Protein AF-A0A6F9DVX7-F1 (afdb_monomer)

Organism: NCBI:txid59560

Secondary structure (DSSP, 8-state):
-PPP--BHHHHHHH--EEEEEEEPTT--HHHHHHHHHHHHHHHHHHSBPPPPPEEEEEEETHHHHTTTS----------SSSTT-EEEEEEE-GGG-HHHH--SS-GGG--EEESSPPPTT-EEEEEEEEHHHHHHHHHHHHHHT--EEEEEEEEETEEETTSBTTSPEEEE---TT--HHHHHHHHHHHHHHHHHHHHHTT-S-TTSHHHHHHHHTT--S-SS--S-EEEEEEEEEEETTEEEEEEEEES--HHHHHHHHHHHHHHTTS-EEEEEEEEEEETTEETT-TTSEEGGG--HHHHHHHHHHHHHHS-HHHH----S-------PPPSS--------------------------------------

Solvent-accessible surface area (backbone atoms only — not comparable to full-atom values): 22362 Å² total; per-residue (Å²): 132,82,77,84,79,54,47,27,72,62,48,56,69,62,62,50,34,45,37,40,32,48,42,59,57,75,44,49,57,67,67,51,54,49,55,51,47,53,40,42,38,55,46,47,62,71,32,49,66,81,77,67,52,67,39,78,44,76,40,48,57,75,76,61,56,74,77,81,58,87,85,80,94,79,82,94,81,86,88,84,84,72,85,81,55,65,43,81,39,81,40,77,33,65,79,60,30,54,91,69,67,38,74,92,60,50,70,86,78,60,46,73,37,68,49,87,73,58,48,37,66,31,24,28,51,36,50,36,9,28,39,73,58,3,39,53,50,34,56,32,47,68,62,35,60,51,56,28,33,31,44,36,31,32,34,50,18,30,31,27,92,76,27,36,71,85,47,71,74,73,47,76,45,69,48,86,88,66,46,70,71,58,51,51,54,49,38,52,50,52,34,52,48,36,48,54,50,44,51,64,56,42,77,56,60,75,89,38,69,69,38,51,53,31,49,76,72,70,59,73,51,47,83,60,94,81,59,64,42,46,77,42,57,44,78,75,45,79,57,84,60,36,36,29,34,38,41,30,33,30,74,64,52,65,66,54,59,28,48,48,37,27,52,53,16,52,76,70,71,29,28,16,20,23,70,45,42,31,31,46,26,52,55,92,47,42,53,85,39,90,54,35,32,45,79,88,62,59,36,60,64,52,50,46,52,18,24,56,54,45,57,69,70,57,42,72,72,67,45,50,59,94,58,101,69,76,95,72,81,85,80,73,86,80,95,75,86,78,80,85,80,85,78,82,90,85,82,89,83,88,85,85,88,86,83,88,84,90,88,84,87,87,82,82,88,81,89,77,91,85,89,86,89,135

Nearest PDB structures (foldseek):
  1sgv-assembly1_A  TM=8.241E-01  e=2.130E-11  Mycobacterium tuberculosis H37Rv
  1sgv-assembly2_B  TM=8.131E-01  e=4.326E-11  Mycobacterium tuberculosis H37Rv
  7trc-assembly1_C  TM=7.336E-01  e=9.885E-08  Homo sapiens
  7trc-assembly1_G  TM=7.035E-01  e=2.861E-07  Homo sapiens
  1xpi-assembly1_A  TM=4.780E-01  e=2.259E-02  Escherichia coli

pLDDT: mean 78.11, std 22.26, range [24.34, 97.38]

Sequence (374 aa):
MSLPVTYAPKAFRWLNGIFAVYKPADVPHYPFVSSIVDKLVLDINSLEQRPQKKRVVFKRQSEIEDSDHPVDESNQSHVGQLENTLKPVCVPDWFDHPLVQGPRFRHSDFELLCGTTLDVKACGVLVVGLKDLGSDLIKRFDRAKLPRKYLAHGHLGLASLSATGETKIVERSTWQHVTADKIARILMHIQGTHRKASIRQTGVDLSTQKAYELALEGLLKPQQYCGPIILDLKLVEFKPPKFGIEVTCIDEACSDIRRLIHEIGLILKTNAICTYVQRQQDGPFLYDDPNTLLLRQINVQRVLESMTYFRHVLTPGMLKRHTHFRNETLVLPDPVSKAPTQTLLTAASDTQDKGVTTDDDTLLEELSETSVGG

Foldseek 3Di:
DDDDDQELVVLLVLLFFKFKAWFDAQAADPVLVVLLLVQALVQSLVGHYDDFAWDWDFDWPVVVVVPDDDDDPDDPDDPDPRRPDTDTDTHGDPCRDCVNVPGPDDSVSWDKDWAADAHRREIEMIMIGTPDNRVVLSVLLLVLQFKWKKKWKKFWQWDAPLLAPPGPTPGGDDDPPDDPVLLQVVQVVVLVVLVVVQQVQLVDDCPDPVVVVCVVVVNSGRPDQPEKRWNDKAWDDDDPSMTMMMTIITRYYPSVVSVVQQVSNVVSVTGMGIHYMYTQDRRPDGRPDPLNHYSVRNHSRSVSVRRVVVVVVPDVVSSDDDDPDDDDPDPDDDPDDDDDDDDDDDDDDDDDDDDDDDDDDDDDDDDDDDDDDD

Mean predicted aligned error: 13.73 Å

Radius of gyration: 33.76 Å; Cα contacts (8 Å, |Δi|>4): 559; chains: 1; bounding box: 74×90×96 Å

Structure (mmCIF, N/CA/C/O backbone):
data_AF-A0A6F9DVX7-F1
#
_entry.id   AF-A0A6F9DVX7-F1
#
loop_
_atom_site.group_PDB
_atom_site.id
_atom_site.type_symbol
_atom_site.label_atom_id
_atom_site.label_alt_id
_atom_site.label_comp_id
_atom_site.label_asym_id
_atom_site.label_entity_id
_atom_site.label_seq_id
_atom_site.pdbx_PDB_ins_code
_atom_site.Cartn_x
_atom_site.Cartn_y
_atom_site.Cartn_z
_atom_site.occupancy
_atom_site.B_iso_or_equiv
_atom_site.auth_seq_id
_atom_site.auth_comp_id
_atom_site.auth_asym_id
_atom_site.auth_atom_id
_atom_site.pdbx_PDB_model_num
ATOM 1 N N . MET A 1 1 ? -6.192 7.476 -25.421 1.00 40.22 1 MET A N 1
ATOM 2 C CA . MET A 1 1 ? -5.705 6.109 -25.697 1.00 40.22 1 MET A CA 1
ATOM 3 C C . MET A 1 1 ? -4.232 6.209 -26.041 1.00 40.22 1 MET A C 1
ATOM 5 O O . MET A 1 1 ? -3.900 6.843 -27.035 1.00 40.22 1 MET A O 1
ATOM 9 N N . SER A 1 2 ? -3.356 5.704 -25.174 1.00 56.34 2 SER A N 1
ATOM 10 C CA . SER A 1 2 ? -1.926 5.570 -25.462 1.00 56.34 2 SER A CA 1
ATOM 11 C C . SER A 1 2 ? -1.730 4.499 -26.539 1.00 56.34 2 SER A C 1
ATOM 13 O O . SER A 1 2 ? -2.439 3.496 -26.564 1.00 56.34 2 SER A O 1
ATOM 15 N N . LEU A 1 3 ? -0.797 4.725 -27.464 1.00 64.31 3 LEU A N 1
ATOM 16 C CA . LEU A 1 3 ? -0.444 3.733 -28.482 1.00 64.31 3 LEU A CA 1
ATOM 17 C C . LEU A 1 3 ? 0.137 2.475 -27.805 1.00 64.31 3 LEU A C 1
ATOM 19 O O . LEU A 1 3 ? 0.890 2.623 -26.835 1.00 64.31 3 LEU A O 1
ATOM 23 N N . PRO A 1 4 ? -0.179 1.260 -28.293 1.00 77.38 4 PRO A N 1
ATOM 24 C CA . PRO A 1 4 ? 0.371 0.029 -27.737 1.00 77.38 4 PRO A CA 1
ATOM 25 C C . PRO A 1 4 ? 1.889 0.006 -27.921 1.00 77.38 4 PRO A C 1
ATOM 27 O O . PRO A 1 4 ? 2.407 0.273 -29.009 1.00 77.38 4 PRO A O 1
ATOM 30 N N . VAL A 1 5 ? 2.618 -0.291 -26.848 1.00 81.75 5 VAL A N 1
ATOM 31 C CA . VAL A 1 5 ? 4.077 -0.359 -26.895 1.00 81.75 5 VAL A CA 1
ATOM 32 C C . VAL A 1 5 ? 4.504 -1.691 -27.509 1.00 81.75 5 VAL A C 1
ATOM 34 O O . VAL A 1 5 ? 4.398 -2.732 -26.874 1.00 81.75 5 VAL A O 1
ATOM 37 N N . THR A 1 6 ? 5.010 -1.658 -28.741 1.00 88.50 6 THR A N 1
ATOM 38 C CA . THR A 1 6 ? 5.466 -2.864 -29.456 1.00 88.50 6 THR A CA 1
ATOM 39 C C . THR A 1 6 ? 6.954 -3.155 -29.261 1.00 88.50 6 THR A C 1
ATOM 41 O O . THR A 1 6 ? 7.349 -4.316 -29.223 1.00 88.50 6 THR A O 1
ATOM 44 N N . TYR A 1 7 ? 7.782 -2.117 -29.097 1.00 92.25 7 TYR A N 1
ATOM 45 C CA . TYR A 1 7 ? 9.244 -2.234 -29.076 1.00 92.25 7 TYR A CA 1
ATOM 46 C C . TYR A 1 7 ? 9.825 -2.272 -27.653 1.00 92.25 7 TYR A C 1
ATOM 48 O O . TYR A 1 7 ? 9.760 -1.283 -26.910 1.00 92.25 7 TYR A O 1
ATOM 56 N N . ALA A 1 8 ? 10.465 -3.388 -27.294 1.00 91.00 8 ALA A N 1
ATOM 57 C CA . ALA A 1 8 ? 10.890 -3.691 -25.927 1.00 91.00 8 ALA A CA 1
ATOM 58 C C . ALA A 1 8 ? 11.923 -2.702 -25.343 1.00 91.00 8 ALA A C 1
ATOM 60 O O . ALA A 1 8 ? 11.720 -2.227 -24.225 1.00 91.00 8 ALA A O 1
ATOM 61 N N . PRO A 1 9 ? 12.993 -2.284 -26.057 1.00 90.75 9 PRO A N 1
ATOM 62 C CA . PRO A 1 9 ? 13.963 -1.329 -25.507 1.00 90.75 9 PRO A CA 1
ATOM 63 C C . PRO A 1 9 ? 13.368 0.050 -25.201 1.00 90.75 9 PRO A C 1
ATOM 65 O O . PRO A 1 9 ? 13.799 0.719 -24.261 1.00 90.75 9 PRO A O 1
ATOM 68 N N . LYS A 1 10 ? 12.372 0.487 -25.981 1.00 91.31 10 LYS A N 1
ATOM 69 C CA . LYS A 1 10 ? 11.655 1.745 -25.729 1.00 91.31 10 LYS A CA 1
ATOM 70 C C . LYS A 1 10 ? 10.725 1.598 -24.527 1.00 91.31 10 LYS A C 1
ATOM 72 O O . LYS A 1 10 ? 10.754 2.458 -23.653 1.00 91.31 10 LYS A O 1
ATOM 77 N N . ALA A 1 11 ? 10.002 0.480 -24.443 1.00 90.50 11 ALA A N 1
ATOM 78 C CA . ALA A 1 11 ? 9.192 0.128 -23.280 1.00 90.50 11 ALA A CA 1
ATOM 79 C C . ALA A 1 11 ? 10.025 0.138 -21.992 1.00 90.50 11 ALA A C 1
ATOM 81 O O . ALA A 1 11 ? 9.682 0.812 -21.026 1.00 90.50 11 ALA A O 1
ATOM 82 N N . PHE A 1 12 ? 11.182 -0.529 -22.014 1.00 92.00 12 PHE A N 1
ATOM 83 C CA . PHE A 1 12 ? 12.083 -0.614 -20.872 1.00 92.00 12 PHE A CA 1
ATOM 84 C C . PHE A 1 12 ? 12.564 0.762 -20.405 1.00 92.00 12 PHE A C 1
ATOM 86 O O . PHE A 1 12 ? 12.627 1.010 -19.205 1.00 92.00 12 PHE A O 1
ATOM 93 N N . ARG A 1 13 ? 12.883 1.681 -21.324 1.00 90.94 13 ARG A N 1
ATOM 94 C CA . ARG A 1 13 ? 13.280 3.055 -20.967 1.00 90.94 13 ARG A CA 1
ATOM 95 C C . ARG A 1 13 ? 12.166 3.827 -20.259 1.00 90.94 13 ARG A C 1
ATOM 97 O O . ARG A 1 13 ? 12.463 4.646 -19.398 1.00 90.94 13 ARG A O 1
ATOM 104 N N . TRP A 1 14 ? 10.911 3.569 -20.616 1.00 89.94 14 TRP A N 1
ATOM 105 C CA . TRP A 1 14 ? 9.748 4.225 -20.017 1.00 89.94 14 TRP A CA 1
ATOM 106 C C . TRP A 1 14 ? 9.281 3.590 -18.710 1.00 89.94 14 TRP A C 1
ATOM 108 O O . TRP A 1 14 ? 8.656 4.268 -17.901 1.00 89.94 14 TRP A O 1
ATOM 118 N N . LEU A 1 15 ? 9.619 2.322 -18.482 1.00 90.69 15 LEU A N 1
ATOM 119 C CA . LEU A 1 15 ? 9.421 1.607 -17.223 1.00 90.69 15 LEU A CA 1
ATOM 120 C C . LEU A 1 15 ? 10.390 2.122 -16.142 1.00 90.69 15 LEU A C 1
ATOM 122 O O . LEU A 1 15 ? 11.278 1.402 -15.686 1.00 90.69 15 LEU A O 1
ATOM 126 N N . ASN A 1 16 ? 10.250 3.393 -15.773 1.00 91.56 16 ASN A N 1
ATOM 127 C CA . ASN A 1 16 ? 11.028 4.074 -14.747 1.00 91.56 16 ASN A CA 1
ATOM 128 C C . ASN A 1 16 ? 10.116 5.091 -14.044 1.00 91.56 16 ASN A C 1
ATOM 130 O O . ASN A 1 16 ? 9.808 6.142 -14.606 1.00 91.56 16 ASN A O 1
ATOM 134 N N . GLY A 1 17 ? 9.628 4.761 -12.848 1.00 91.38 17 GLY A N 1
ATOM 135 C CA . GLY A 1 17 ? 8.601 5.558 -12.171 1.00 91.38 17 GLY A CA 1
ATOM 136 C C . GLY A 1 17 ? 7.873 4.802 -11.063 1.00 91.38 17 GLY A C 1
ATOM 137 O O . GLY A 1 17 ? 8.316 3.738 -10.639 1.00 91.38 17 GLY A O 1
ATOM 138 N N . ILE A 1 18 ? 6.755 5.357 -10.592 1.00 93.62 18 ILE A N 1
ATOM 139 C CA . ILE A 1 18 ? 5.900 4.752 -9.560 1.00 93.62 18 ILE A CA 1
ATOM 140 C C . ILE A 1 18 ? 4.582 4.288 -10.162 1.00 93.62 18 ILE A C 1
ATOM 142 O O . ILE A 1 18 ? 3.987 4.986 -10.978 1.00 93.62 18 ILE A O 1
ATOM 146 N N . PHE A 1 19 ? 4.097 3.152 -9.679 1.00 95.00 19 PHE A N 1
ATOM 147 C CA . PHE A 1 19 ? 2.751 2.659 -9.921 1.00 95.00 19 PHE A CA 1
ATOM 148 C C . PHE A 1 19 ? 2.174 2.034 -8.644 1.00 95.00 19 PHE A C 1
ATOM 150 O O . PHE A 1 19 ? 2.894 1.772 -7.677 1.00 95.00 19 PHE A O 1
ATOM 157 N N . ALA A 1 20 ? 0.863 1.806 -8.634 1.00 95.38 20 ALA A N 1
ATOM 158 C CA . ALA A 1 20 ? 0.170 1.161 -7.525 1.00 95.38 20 ALA A CA 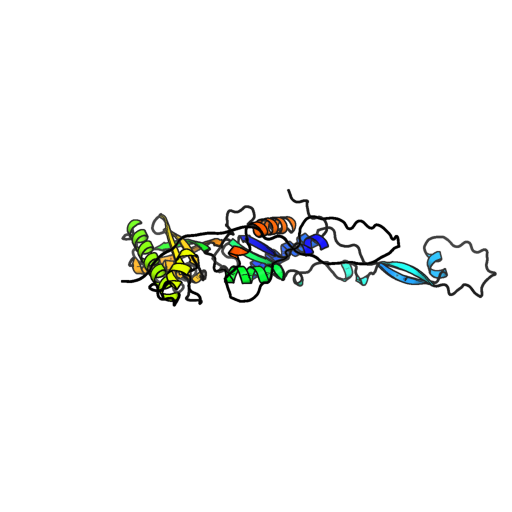1
ATOM 159 C C . ALA A 1 20 ? -0.267 -0.255 -7.898 1.00 95.38 20 ALA A C 1
ATOM 161 O O . ALA A 1 20 ? -0.754 -0.504 -9.002 1.00 95.38 20 ALA A O 1
ATOM 162 N N . VAL A 1 21 ? -0.122 -1.178 -6.950 1.00 96.25 21 VAL A N 1
ATOM 163 C CA . VAL A 1 21 ? -0.533 -2.577 -7.087 1.00 96.25 21 VAL A CA 1
ATOM 164 C C . VAL A 1 21 ? -1.373 -2.975 -5.887 1.00 96.25 21 VAL A C 1
ATOM 166 O O . VAL A 1 21 ? -1.034 -2.650 -4.755 1.00 96.25 21 VAL A O 1
ATOM 169 N N . TYR A 1 22 ? -2.451 -3.719 -6.099 1.00 96.50 22 TYR A N 1
ATOM 170 C CA . TYR A 1 22 ? -3.214 -4.300 -5.003 1.00 96.50 22 TYR A CA 1
ATOM 171 C C . TYR A 1 22 ? -2.590 -5.626 -4.551 1.00 96.50 22 TYR A C 1
ATOM 173 O O . TYR A 1 22 ? -2.525 -6.601 -5.309 1.00 96.50 22 TYR A O 1
ATOM 181 N N . LYS A 1 23 ? -2.157 -5.671 -3.292 1.00 95.62 23 LYS A N 1
ATOM 182 C CA . LYS A 1 23 ? -1.632 -6.864 -2.632 1.00 95.62 23 LYS A CA 1
ATOM 183 C C . LYS A 1 23 ? -2.779 -7.652 -1.974 1.00 95.62 23 LYS A C 1
ATOM 185 O O . LYS A 1 23 ? -3.483 -7.087 -1.133 1.00 95.62 23 LYS A O 1
ATOM 190 N N . PRO A 1 24 ? -2.963 -8.947 -2.292 1.00 95.00 24 PRO A N 1
ATOM 191 C CA . PRO A 1 24 ? -3.932 -9.799 -1.604 1.00 95.00 24 PRO A CA 1
ATOM 192 C C . PRO A 1 24 ? -3.473 -10.162 -0.181 1.00 95.00 24 PRO A C 1
ATOM 194 O O . PRO A 1 24 ? -2.292 -10.056 0.157 1.00 95.00 24 PRO A O 1
ATOM 197 N N . ALA A 1 25 ? -4.419 -10.610 0.647 1.00 92.81 25 ALA A N 1
ATOM 198 C CA . ALA A 1 25 ? -4.119 -11.160 1.968 1.00 92.81 25 ALA A CA 1
ATOM 199 C C . ALA A 1 25 ? -3.396 -12.513 1.846 1.00 92.81 25 ALA A C 1
ATOM 201 O O . ALA A 1 25 ? -3.459 -13.168 0.808 1.00 92.81 25 ALA A O 1
ATOM 202 N N . ASP A 1 26 ? -2.713 -12.919 2.916 1.00 92.00 26 ASP A N 1
ATOM 203 C CA . ASP A 1 26 ? -2.002 -14.198 3.054 1.00 92.00 26 ASP A CA 1
ATOM 204 C C . ASP A 1 26 ? -0.787 -14.389 2.135 1.00 92.00 26 ASP A C 1
ATOM 206 O O . ASP A 1 26 ? -0.184 -15.461 2.116 1.00 92.00 26 ASP A O 1
ATOM 210 N N . VAL A 1 27 ? -0.367 -13.344 1.420 1.00 92.75 27 VAL A N 1
ATOM 211 C CA . VAL A 1 27 ? 0.824 -13.383 0.569 1.00 92.75 27 VAL A CA 1
ATOM 212 C C . VAL A 1 27 ? 1.951 -12.577 1.222 1.00 92.75 27 VAL A C 1
ATOM 214 O O . VAL A 1 27 ? 1.775 -11.387 1.512 1.00 92.75 27 VAL A O 1
ATOM 217 N N . PRO A 1 28 ? 3.132 -13.175 1.468 1.00 92.50 28 PRO A N 1
ATOM 218 C CA . PRO A 1 28 ? 4.274 -12.433 1.979 1.00 92.50 28 PRO A CA 1
ATOM 219 C C . PRO A 1 28 ? 4.773 -11.396 0.967 1.00 92.50 28 PRO A C 1
ATOM 221 O O . PRO A 1 28 ? 4.657 -11.568 -0.246 1.00 92.50 28 PRO A O 1
ATOM 224 N N . HIS A 1 29 ? 5.359 -10.313 1.472 1.00 89.88 29 HIS A N 1
ATOM 225 C CA . HIS A 1 29 ? 5.796 -9.183 0.651 1.00 89.88 29 HIS A CA 1
ATOM 226 C C . HIS A 1 29 ? 6.809 -9.581 -0.437 1.00 89.88 29 HIS A C 1
ATOM 228 O O . HIS A 1 29 ? 6.626 -9.245 -1.602 1.00 89.88 29 HIS A O 1
ATOM 234 N N . TYR A 1 30 ? 7.857 -10.326 -0.078 1.00 92.06 30 TYR A N 1
ATOM 235 C CA . TYR A 1 30 ? 8.946 -10.638 -1.007 1.00 92.06 30 TYR A CA 1
ATOM 236 C C . TYR A 1 30 ? 8.515 -11.531 -2.195 1.00 92.06 30 TYR A C 1
ATOM 238 O O . TYR A 1 30 ? 8.731 -11.122 -3.336 1.00 92.06 30 TYR A O 1
ATOM 246 N N . PRO A 1 31 ? 7.826 -12.676 -1.995 1.00 93.75 31 PRO A N 1
ATOM 247 C CA . PRO A 1 31 ? 7.286 -13.476 -3.100 1.00 93.75 31 PRO A CA 1
ATOM 248 C C . PRO A 1 31 ? 6.291 -12.711 -3.977 1.00 93.75 31 PRO A C 1
ATOM 250 O O . PRO A 1 31 ? 6.250 -12.918 -5.190 1.00 93.75 31 PRO A O 1
ATOM 253 N N . PHE A 1 32 ? 5.501 -11.810 -3.381 1.00 94.94 32 PHE A N 1
ATOM 254 C CA . PHE A 1 32 ? 4.578 -10.964 -4.132 1.00 94.94 32 PHE A CA 1
ATOM 255 C C . PHE A 1 32 ? 5.325 -10.041 -5.097 1.00 94.94 32 PHE A C 1
ATOM 257 O O . PHE A 1 32 ? 5.003 -10.013 -6.281 1.00 94.94 32 PHE A O 1
ATOM 264 N N . VAL A 1 33 ? 6.355 -9.340 -4.614 1.00 93.88 33 VAL A N 1
ATOM 265 C CA . VAL A 1 33 ? 7.193 -8.467 -5.448 1.00 93.88 33 VAL A CA 1
ATOM 266 C C . VAL A 1 33 ? 7.928 -9.274 -6.518 1.00 93.88 33 VAL A C 1
ATOM 268 O O . VAL A 1 33 ? 7.916 -8.868 -7.677 1.00 93.88 33 VAL A O 1
ATOM 271 N N . SER A 1 34 ? 8.477 -10.447 -6.180 1.00 94.38 34 SER A N 1
ATOM 272 C CA . SER A 1 34 ? 9.092 -11.342 -7.173 1.00 94.38 34 SER A CA 1
ATOM 273 C C . SER A 1 34 ? 8.103 -11.707 -8.281 1.00 94.38 34 SER A C 1
ATOM 275 O O . SER A 1 34 ? 8.416 -11.549 -9.451 1.00 94.38 34 SER A O 1
ATOM 277 N N . SER A 1 35 ? 6.864 -12.060 -7.929 1.00 95.88 35 SER A N 1
ATOM 278 C CA . SER A 1 35 ? 5.823 -12.400 -8.911 1.00 95.88 35 SER A CA 1
ATOM 279 C C . SER A 1 35 ? 5.482 -11.240 -9.858 1.00 95.88 35 SER A C 1
ATOM 281 O O . SER A 1 35 ? 5.070 -11.470 -10.995 1.00 95.88 35 SER A O 1
ATOM 283 N N . ILE A 1 36 ? 5.618 -9.988 -9.403 1.00 95.88 36 ILE A N 1
ATOM 284 C CA . ILE A 1 36 ? 5.465 -8.799 -10.256 1.00 95.88 36 ILE A CA 1
ATOM 285 C C . ILE A 1 36 ? 6.615 -8.737 -11.262 1.00 95.88 36 ILE A C 1
ATOM 287 O O . ILE A 1 36 ? 6.372 -8.554 -12.456 1.00 95.88 36 ILE A O 1
ATOM 291 N N . VAL A 1 37 ? 7.851 -8.917 -10.790 1.00 95.94 37 VAL A N 1
ATOM 292 C CA . VAL A 1 37 ? 9.047 -8.926 -11.643 1.00 95.94 37 VAL A CA 1
ATOM 293 C C . VAL A 1 37 ? 8.964 -10.033 -12.680 1.00 95.94 37 VAL A C 1
ATOM 295 O O . VAL A 1 37 ? 9.172 -9.763 -13.857 1.00 95.94 37 VAL A O 1
ATOM 298 N N . ASP A 1 38 ? 8.591 -11.245 -12.277 1.00 95.56 38 ASP A N 1
ATOM 299 C CA . ASP A 1 38 ? 8.478 -12.397 -13.172 1.00 95.56 38 ASP A CA 1
ATOM 300 C C . ASP A 1 38 ? 7.533 -12.094 -14.340 1.00 95.56 38 ASP A C 1
ATOM 302 O O . ASP A 1 38 ? 7.857 -12.347 -15.499 1.00 95.56 38 ASP A O 1
ATOM 306 N N . LYS A 1 39 ? 6.387 -11.461 -14.058 1.00 95.50 39 LYS A N 1
ATOM 307 C CA . LYS A 1 39 ? 5.431 -11.054 -15.095 1.00 95.50 39 LYS A CA 1
ATOM 308 C C . LYS A 1 39 ? 5.983 -9.974 -16.012 1.00 95.50 39 LYS A C 1
ATOM 310 O O . LYS A 1 39 ? 5.792 -10.067 -17.220 1.00 95.50 39 LYS A O 1
ATOM 315 N N . LEU A 1 40 ? 6.672 -8.977 -15.463 1.00 94.94 40 LEU A N 1
ATOM 316 C CA . LEU A 1 40 ? 7.286 -7.913 -16.259 1.00 94.94 40 LEU A CA 1
ATOM 317 C C . LEU A 1 40 ? 8.402 -8.443 -17.163 1.00 94.94 40 LEU A C 1
ATOM 319 O O . LEU A 1 40 ? 8.476 -8.052 -18.324 1.00 94.94 40 LEU A O 1
ATOM 323 N N . VAL A 1 41 ? 9.235 -9.352 -16.654 1.00 95.25 41 VAL A N 1
ATOM 324 C CA . VAL A 1 41 ? 10.311 -10.004 -17.412 1.00 95.25 41 VAL A CA 1
ATOM 325 C C . VAL A 1 41 ? 9.734 -10.861 -18.537 1.00 95.25 41 VAL A C 1
ATOM 327 O O . VAL A 1 41 ? 10.214 -10.789 -19.667 1.00 95.25 41 VAL A O 1
ATOM 330 N N . LEU A 1 42 ? 8.704 -11.662 -18.259 1.00 94.44 42 LEU A N 1
ATOM 331 C CA . LEU A 1 42 ? 8.053 -12.482 -19.283 1.00 94.44 42 LEU A CA 1
ATOM 332 C C . LEU A 1 42 ? 7.424 -11.614 -20.377 1.00 94.44 42 LEU A C 1
ATOM 334 O O . LEU A 1 42 ? 7.645 -11.849 -21.564 1.00 94.44 42 LEU A O 1
ATOM 338 N N . ASP A 1 43 ? 6.688 -10.583 -19.978 1.00 94.25 43 ASP A N 1
ATOM 339 C CA . ASP A 1 43 ? 5.953 -9.730 -20.901 1.00 94.25 43 ASP A CA 1
ATOM 340 C C . ASP A 1 43 ? 6.890 -8.862 -21.754 1.00 94.25 43 ASP A C 1
ATOM 342 O O . ASP A 1 43 ? 6.760 -8.834 -22.976 1.00 94.25 43 ASP A O 1
ATOM 346 N N . ILE A 1 44 ? 7.925 -8.249 -21.165 1.00 94.19 44 ILE A N 1
ATOM 347 C CA . ILE A 1 44 ? 8.872 -7.425 -21.930 1.00 94.19 44 ILE A CA 1
ATOM 348 C C . ILE A 1 44 ? 9.688 -8.237 -22.938 1.00 94.19 44 ILE A C 1
ATOM 350 O O . ILE A 1 44 ? 10.048 -7.718 -23.993 1.00 94.19 44 ILE A O 1
ATOM 354 N N . ASN A 1 45 ? 9.998 -9.498 -22.622 1.00 93.31 45 ASN A N 1
ATOM 355 C CA . ASN A 1 45 ? 10.729 -10.384 -23.525 1.00 93.31 45 ASN A CA 1
ATOM 356 C C . ASN A 1 45 ? 9.832 -10.911 -24.658 1.00 93.31 45 ASN A C 1
ATOM 358 O O . ASN A 1 45 ? 10.358 -11.316 -25.692 1.00 93.31 45 ASN A O 1
ATOM 362 N N . SER A 1 46 ? 8.503 -10.865 -24.495 1.00 92.56 46 SER A N 1
ATOM 363 C CA . SER A 1 46 ? 7.538 -11.219 -25.546 1.00 92.56 46 SER A CA 1
ATOM 364 C C . SER A 1 46 ? 7.342 -10.119 -26.601 1.00 92.56 46 SER A C 1
ATOM 366 O O . SER A 1 46 ? 6.895 -10.403 -27.711 1.00 92.56 46 SER A O 1
ATOM 368 N N . LEU A 1 47 ? 7.703 -8.872 -26.273 1.00 92.56 47 LEU A N 1
ATOM 369 C CA . LEU A 1 47 ? 7.661 -7.724 -27.185 1.00 92.56 47 LEU A CA 1
ATOM 370 C C . LEU A 1 47 ? 8.757 -7.794 -28.260 1.00 92.56 47 LEU A C 1
ATOM 372 O O . LEU A 1 47 ? 9.711 -8.569 -28.156 1.00 92.56 47 LEU A O 1
ATOM 376 N N . GLU A 1 48 ? 8.658 -6.930 -29.276 1.00 91.31 48 GLU A N 1
ATOM 377 C CA . GLU A 1 48 ? 9.649 -6.842 -30.348 1.00 91.31 48 GLU A CA 1
ATOM 378 C C . GLU A 1 48 ? 11.023 -6.470 -29.776 1.00 91.31 48 GLU A C 1
ATOM 380 O O . GLU A 1 48 ? 11.236 -5.390 -29.210 1.00 91.31 48 GLU A O 1
ATOM 385 N N . GLN A 1 49 ? 11.966 -7.398 -29.917 1.00 91.25 49 GLN A N 1
ATOM 386 C CA . GLN A 1 49 ? 13.322 -7.257 -29.413 1.00 91.25 49 GLN A CA 1
ATOM 387 C C . GLN A 1 49 ? 14.220 -6.553 -30.424 1.00 91.25 49 GLN A C 1
ATOM 389 O O . GLN A 1 49 ? 14.018 -6.627 -31.634 1.00 91.25 49 GLN A O 1
ATOM 394 N N . ARG A 1 50 ? 15.295 -5.928 -29.930 1.00 89.69 50 ARG A N 1
ATOM 395 C CA . ARG A 1 50 ? 16.317 -5.372 -30.823 1.00 89.69 50 ARG A CA 1
ATOM 396 C C . ARG A 1 50 ? 16.909 -6.468 -31.730 1.00 89.69 50 ARG A C 1
ATOM 398 O O . ARG A 1 50 ? 17.169 -7.579 -31.236 1.00 89.69 50 ARG A O 1
ATOM 405 N N . PRO A 1 51 ? 17.200 -6.158 -33.007 1.00 87.81 51 PRO A N 1
ATOM 406 C CA . PRO A 1 51 ? 17.875 -7.097 -33.891 1.00 87.81 51 PRO A CA 1
ATOM 407 C C . PRO A 1 51 ? 19.271 -7.446 -33.356 1.00 87.81 51 PRO A C 1
ATOM 409 O O . PRO A 1 51 ? 19.874 -6.693 -32.581 1.00 87.81 51 PRO A O 1
ATOM 412 N N . GLN A 1 52 ? 19.771 -8.615 -33.757 1.00 87.94 52 GLN A N 1
ATOM 413 C CA . GLN A 1 52 ? 21.134 -9.049 -33.448 1.00 87.94 52 GLN A CA 1
ATOM 414 C C . GLN A 1 52 ? 22.164 -8.057 -34.001 1.00 87.94 52 GLN A C 1
ATOM 416 O O . GLN A 1 52 ? 22.017 -7.547 -35.118 1.00 87.94 52 GLN A O 1
ATOM 421 N N . LYS A 1 53 ? 23.209 -7.777 -33.218 1.00 87.81 53 LYS A N 1
ATOM 422 C CA . LYS A 1 53 ? 24.338 -6.964 -33.670 1.00 87.81 53 LYS A CA 1
ATOM 423 C C . LYS A 1 53 ? 25.025 -7.639 -34.856 1.00 87.81 53 LYS A C 1
ATOM 425 O O . LYS A 1 53 ? 25.087 -8.861 -34.956 1.00 87.81 53 LYS A O 1
ATOM 430 N N . LYS A 1 54 ? 25.549 -6.818 -35.762 1.00 89.25 54 LYS A N 1
ATOM 431 C CA . LYS A 1 54 ? 26.412 -7.266 -36.855 1.00 89.25 54 LYS A CA 1
ATOM 432 C C . LYS A 1 54 ? 27.834 -6.829 -36.536 1.00 89.25 54 LYS A C 1
ATOM 434 O O . LYS A 1 54 ? 28.043 -5.695 -36.107 1.00 89.25 54 LYS A O 1
ATOM 439 N N . ARG A 1 55 ? 28.797 -7.719 -36.747 1.00 87.38 55 ARG A N 1
ATOM 440 C CA . ARG A 1 55 ? 30.227 -7.438 -36.639 1.00 87.38 55 ARG A CA 1
ATOM 441 C C . ARG A 1 55 ? 30.822 -7.366 -38.037 1.00 87.38 55 ARG A C 1
ATOM 443 O O . ARG A 1 55 ? 30.523 -8.199 -38.889 1.00 87.38 55 ARG A O 1
ATOM 450 N N . VAL A 1 56 ? 31.678 -6.377 -38.256 1.00 87.31 56 VAL A N 1
ATOM 451 C CA . VAL A 1 56 ? 32.464 -6.290 -39.486 1.00 87.31 56 VAL A CA 1
ATOM 452 C C . VAL A 1 56 ? 33.636 -7.254 -39.358 1.00 87.31 56 VAL A C 1
ATOM 454 O O . VAL A 1 56 ? 34.441 -7.140 -38.434 1.00 87.31 56 VAL A O 1
ATOM 457 N N . VAL A 1 57 ? 33.700 -8.227 -40.260 1.00 85.50 57 VAL A N 1
ATOM 458 C CA . VAL A 1 57 ? 34.819 -9.158 -40.386 1.00 85.50 57 VAL A CA 1
ATOM 459 C C . VAL A 1 57 ? 35.460 -8.915 -41.740 1.00 85.50 57 VAL A C 1
ATOM 461 O O . VAL A 1 57 ? 34.778 -8.888 -42.763 1.00 85.50 57 VAL A O 1
ATOM 464 N N . PHE A 1 58 ? 36.770 -8.715 -41.743 1.00 84.12 58 PHE A N 1
ATOM 465 C CA . PHE A 1 58 ? 37.539 -8.607 -42.971 1.00 84.12 58 PHE A CA 1
ATOM 466 C C . PHE A 1 58 ? 37.784 -10.013 -43.509 1.00 84.12 58 PHE A C 1
ATOM 468 O O . PHE A 1 58 ? 38.469 -10.803 -42.863 1.00 84.12 58 PHE A O 1
ATOM 475 N N . LYS A 1 59 ? 37.185 -10.327 -44.659 1.00 79.50 59 LYS A N 1
ATOM 476 C CA . LYS A 1 59 ? 37.399 -11.594 -45.366 1.00 79.50 59 LYS A CA 1
ATOM 477 C C . LYS A 1 59 ? 38.257 -11.357 -46.601 1.00 79.50 59 LYS A C 1
ATOM 479 O O . LYS A 1 59 ? 38.214 -10.268 -47.186 1.00 79.50 59 LYS A O 1
ATOM 484 N N . ARG A 1 60 ? 39.037 -12.363 -46.997 1.00 75.25 60 ARG A N 1
ATOM 485 C CA . ARG A 1 60 ? 39.743 -12.324 -48.286 1.00 75.25 60 ARG A CA 1
ATOM 486 C C . ARG A 1 60 ? 38.745 -12.497 -49.422 1.00 75.25 60 ARG A C 1
ATOM 488 O O . ARG A 1 60 ? 37.723 -13.151 -49.255 1.00 75.25 60 ARG A O 1
ATOM 495 N N . GLN A 1 61 ? 39.039 -11.889 -50.566 1.00 63.19 61 GLN A N 1
ATOM 496 C CA . GLN A 1 61 ? 38.125 -11.878 -51.706 1.00 63.19 61 GLN A CA 1
ATOM 497 C C . GLN A 1 61 ? 37.802 -13.289 -52.231 1.00 63.19 61 GLN A C 1
ATOM 499 O O . GLN A 1 61 ? 36.655 -13.535 -52.584 1.00 63.19 61 GLN A O 1
ATOM 504 N N . SER A 1 62 ? 38.753 -14.224 -52.153 1.00 63.59 62 SER A N 1
ATOM 505 C CA . SER A 1 62 ? 38.539 -15.642 -52.474 1.00 63.59 62 SER A CA 1
ATOM 506 C C . SER A 1 62 ? 37.502 -16.329 -51.573 1.00 63.59 62 SER A C 1
ATOM 508 O O . SER A 1 62 ? 36.738 -17.155 -52.041 1.00 63.59 62 SER A O 1
ATOM 510 N N . GLU A 1 63 ? 37.395 -15.939 -50.299 1.00 62.34 63 GLU A N 1
ATOM 511 C CA . GLU A 1 63 ? 36.486 -16.555 -49.311 1.00 62.34 63 GLU A CA 1
ATOM 512 C C . GLU A 1 63 ? 35.028 -16.046 -49.418 1.00 62.34 63 GLU A C 1
ATOM 514 O O . GLU A 1 63 ? 34.164 -16.466 -48.645 1.00 62.34 63 GLU A O 1
ATOM 519 N N . ILE A 1 64 ? 34.757 -15.076 -50.303 1.00 58.81 64 ILE A N 1
ATOM 520 C CA . ILE A 1 64 ? 33.425 -14.476 -50.521 1.00 58.81 64 ILE A CA 1
ATOM 521 C C . ILE A 1 64 ? 32.731 -15.111 -51.736 1.00 58.81 64 ILE A C 1
ATOM 523 O O . ILE A 1 64 ? 31.507 -15.216 -51.753 1.00 58.81 64 ILE A O 1
ATOM 527 N N . GLU A 1 65 ? 33.504 -15.532 -52.737 1.00 56.81 65 GLU A N 1
ATOM 528 C CA . GLU A 1 65 ? 32.994 -16.068 -54.005 1.00 56.81 65 GLU A CA 1
ATOM 529 C C . GLU A 1 65 ? 32.549 -17.542 -53.881 1.00 56.81 65 GLU A C 1
ATOM 531 O O . GLU A 1 65 ? 31.610 -17.952 -54.559 1.00 56.81 65 GLU A O 1
ATOM 536 N N . ASP A 1 66 ? 33.100 -18.293 -52.919 1.00 55.06 66 ASP A N 1
ATOM 537 C CA . ASP A 1 66 ? 32.781 -19.712 -52.674 1.00 55.06 66 ASP A CA 1
ATOM 538 C C . ASP A 1 66 ? 31.375 -19.979 -52.093 1.00 55.06 66 ASP A C 1
ATOM 540 O O . ASP A 1 66 ? 30.955 -21.134 -52.004 1.00 55.06 66 ASP A O 1
ATOM 544 N N . SER A 1 67 ? 30.636 -18.952 -51.647 1.00 57.06 67 SER A N 1
ATOM 545 C CA . SER A 1 67 ? 29.370 -19.160 -50.922 1.00 57.06 67 SER A CA 1
ATOM 546 C C . SER A 1 67 ? 28.083 -19.069 -51.745 1.00 57.06 67 SER A C 1
ATOM 548 O O . SER A 1 67 ? 27.063 -19.502 -51.218 1.00 57.06 67 SER A O 1
ATOM 550 N N . ASP A 1 68 ? 28.097 -18.582 -52.996 1.00 53.56 68 ASP A N 1
ATOM 551 C CA . ASP A 1 68 ? 26.845 -18.375 -53.757 1.00 53.56 68 ASP A CA 1
ATOM 552 C C . ASP A 1 68 ? 26.824 -18.851 -55.232 1.00 53.56 68 ASP A C 1
ATOM 554 O O . ASP A 1 68 ? 25.742 -18.853 -55.819 1.00 53.56 68 ASP A O 1
ATOM 558 N N . HIS A 1 69 ? 27.915 -19.336 -55.850 1.00 44.94 69 HIS A N 1
ATOM 559 C CA . HIS A 1 69 ? 27.863 -19.842 -57.241 1.00 44.94 69 HIS A CA 1
ATOM 560 C C . HIS A 1 69 ? 28.828 -21.015 -57.533 1.00 44.94 69 HIS A C 1
ATOM 562 O O . HIS A 1 69 ? 29.933 -21.035 -56.998 1.00 44.94 69 HIS A O 1
ATOM 568 N N . PRO A 1 70 ? 28.437 -22.003 -58.374 1.00 44.56 70 PRO A N 1
ATOM 569 C CA . PRO A 1 70 ? 29.314 -23.100 -58.781 1.00 44.56 70 PRO A CA 1
ATOM 570 C C . PRO A 1 70 ? 30.444 -22.582 -59.682 1.00 44.56 70 PRO A C 1
ATOM 572 O O . PRO A 1 70 ? 30.228 -21.737 -60.548 1.00 44.56 70 PRO A O 1
ATOM 575 N N . VAL A 1 71 ? 31.648 -23.092 -59.437 1.00 45.00 71 VAL A N 1
ATOM 576 C CA . VAL A 1 71 ? 32.917 -22.657 -60.034 1.00 45.00 71 VAL A CA 1
ATOM 577 C C . VAL A 1 71 ? 33.003 -23.077 -61.508 1.00 45.00 71 VAL A C 1
ATOM 579 O O . VAL A 1 71 ? 33.025 -24.271 -61.796 1.00 45.00 71 VAL A O 1
ATOM 582 N N . ASP A 1 72 ? 33.110 -22.112 -62.429 1.00 42.31 72 ASP A N 1
ATOM 583 C CA . ASP A 1 72 ? 33.572 -22.357 -63.804 1.00 42.31 72 ASP A CA 1
ATOM 584 C C . ASP A 1 72 ? 35.112 -22.268 -63.845 1.00 42.31 72 ASP A C 1
ATOM 586 O O . ASP A 1 72 ? 35.716 -21.195 -63.752 1.00 42.31 72 ASP A O 1
ATOM 590 N N . GLU A 1 73 ? 35.760 -23.430 -63.964 1.00 47.94 73 GLU A N 1
ATOM 591 C CA . GLU A 1 73 ? 37.215 -23.607 -64.047 1.00 47.94 73 GLU A CA 1
ATOM 592 C C . GLU A 1 73 ? 37.776 -23.220 -65.427 1.00 47.94 73 GLU A C 1
ATOM 594 O O . GLU A 1 73 ? 38.180 -24.080 -66.213 1.00 47.94 73 GLU A O 1
ATOM 599 N N . SER A 1 74 ? 37.844 -21.931 -65.767 1.00 45.34 74 SER A N 1
ATOM 600 C CA . SER A 1 74 ? 38.474 -21.566 -67.045 1.00 45.34 74 SER A CA 1
ATOM 601 C C . SER A 1 74 ? 39.139 -20.197 -67.107 1.00 45.34 74 SER A C 1
ATOM 603 O O . SER A 1 74 ? 38.963 -19.524 -68.114 1.00 45.34 74 SER A O 1
ATOM 605 N N . ASN A 1 75 ? 39.909 -19.774 -66.093 1.00 44.69 75 ASN A N 1
ATOM 606 C CA . ASN A 1 75 ? 40.914 -18.702 -66.250 1.00 44.69 75 ASN A CA 1
ATOM 607 C C . ASN A 1 75 ? 41.952 -18.688 -65.107 1.00 44.69 75 ASN A C 1
ATOM 609 O O . ASN A 1 75 ? 41.953 -17.815 -64.241 1.00 44.69 75 ASN A O 1
ATOM 613 N N . GLN A 1 76 ? 42.882 -19.647 -65.115 1.00 49.78 76 GLN A N 1
ATOM 614 C CA . GLN A 1 76 ? 44.119 -19.568 -64.329 1.00 49.78 76 GLN A CA 1
ATOM 615 C C . GLN A 1 76 ? 45.231 -18.934 -65.171 1.00 49.78 76 GLN A C 1
ATOM 617 O O . GLN A 1 76 ? 45.986 -19.656 -65.812 1.00 49.78 76 GLN A O 1
ATOM 622 N N . SER A 1 77 ? 45.365 -17.604 -65.167 1.00 45.94 77 SER A N 1
ATOM 623 C CA . SER A 1 77 ? 46.632 -16.956 -65.562 1.00 45.94 77 SER A CA 1
ATOM 624 C C . SER A 1 77 ? 46.664 -15.445 -65.300 1.00 45.94 77 SER A C 1
ATOM 626 O O . SER A 1 77 ? 46.881 -14.692 -66.233 1.00 45.94 77 SER A O 1
ATOM 628 N N . HIS A 1 78 ? 46.480 -14.989 -64.055 1.00 45.09 78 HIS A N 1
ATOM 629 C CA . HIS A 1 78 ? 46.986 -13.689 -63.555 1.00 45.09 78 HIS A CA 1
ATOM 630 C C . HIS A 1 78 ? 47.085 -13.724 -62.015 1.00 45.09 78 HIS A C 1
ATOM 632 O O . HIS A 1 78 ? 46.448 -12.956 -61.300 1.00 45.09 78 HIS A O 1
ATOM 638 N N . VAL A 1 79 ? 47.867 -14.669 -61.492 1.00 50.38 79 VAL A N 1
ATOM 639 C CA . VAL A 1 79 ? 48.095 -14.865 -60.052 1.00 50.38 79 VAL A CA 1
ATOM 640 C C . VAL A 1 79 ? 49.384 -14.140 -59.671 1.00 50.38 79 VAL A C 1
ATOM 642 O O . VAL A 1 79 ? 50.458 -14.520 -60.131 1.00 50.38 79 VAL A O 1
ATOM 645 N N . GLY A 1 80 ? 49.299 -13.071 -58.874 1.00 46.25 80 GLY A N 1
ATOM 646 C CA . GLY A 1 80 ? 50.519 -12.469 -58.327 1.00 46.25 80 GLY A CA 1
ATOM 647 C C . GLY A 1 80 ? 50.400 -11.182 -57.512 1.00 46.25 80 GLY A C 1
ATOM 648 O O . GLY A 1 80 ? 51.259 -10.965 -56.664 1.00 46.25 80 GLY A O 1
ATOM 649 N N . GLN A 1 81 ? 49.398 -10.313 -57.713 1.00 47.03 81 GLN A N 1
ATOM 650 C CA . GLN A 1 81 ? 49.413 -8.986 -57.051 1.00 47.03 81 GLN A CA 1
ATOM 651 C C . GLN A 1 81 ? 48.066 -8.430 -56.546 1.00 47.03 81 GLN A C 1
ATOM 653 O O . GLN A 1 81 ? 48.042 -7.326 -56.010 1.00 47.03 81 GLN A O 1
ATOM 658 N N . LEU A 1 82 ? 46.963 -9.184 -56.618 1.00 50.88 82 LEU A N 1
ATOM 659 C CA . LEU A 1 82 ? 45.645 -8.752 -56.107 1.00 50.88 82 LEU A CA 1
ATOM 660 C C . LEU A 1 82 ? 45.071 -9.635 -54.980 1.00 50.88 82 LEU A C 1
ATOM 662 O O . LEU A 1 82 ? 43.935 -9.441 -54.560 1.00 50.88 82 LEU A O 1
ATOM 666 N N . GLU A 1 83 ? 45.846 -10.577 -54.438 1.00 52.09 83 GLU A N 1
ATOM 667 C CA . GLU A 1 83 ? 45.319 -11.618 -53.532 1.00 52.09 83 GLU A CA 1
ATOM 668 C C . GLU A 1 83 ? 45.100 -11.181 -52.071 1.00 52.09 83 GLU A C 1
ATOM 670 O O . GLU A 1 83 ? 44.489 -11.910 -51.292 1.00 52.09 83 GLU A O 1
ATOM 675 N N . ASN A 1 84 ? 45.533 -9.977 -51.686 1.00 58.25 84 ASN A N 1
ATOM 676 C CA . ASN A 1 84 ? 45.445 -9.499 -50.299 1.00 58.25 84 ASN A CA 1
ATOM 677 C C . ASN A 1 84 ? 44.499 -8.305 -50.107 1.00 58.25 84 ASN A C 1
ATOM 679 O O . ASN A 1 84 ? 44.643 -7.535 -49.156 1.00 58.25 84 ASN A O 1
ATOM 683 N N . THR A 1 85 ? 43.506 -8.123 -50.979 1.00 68.50 85 THR A N 1
ATOM 684 C CA . THR A 1 85 ? 42.458 -7.126 -50.730 1.00 68.50 85 THR A CA 1
ATOM 685 C C . THR A 1 85 ? 41.416 -7.694 -49.763 1.00 68.50 85 THR A C 1
ATOM 687 O O . THR A 1 85 ? 40.549 -8.485 -50.131 1.00 68.50 85 THR A O 1
ATOM 690 N N . LEU A 1 86 ? 41.512 -7.293 -48.493 1.00 75.25 86 LEU A N 1
ATOM 691 C CA . LEU A 1 86 ? 40.520 -7.595 -47.461 1.00 75.25 86 LEU A CA 1
ATOM 692 C C . LEU A 1 86 ? 39.259 -6.752 -47.682 1.00 75.25 86 LEU A C 1
ATOM 694 O O . LEU A 1 86 ? 39.316 -5.523 -47.618 1.00 75.25 86 LEU A O 1
ATOM 698 N N . LYS A 1 87 ? 38.107 -7.397 -47.896 1.00 78.81 87 LYS A N 1
ATOM 699 C CA . LYS A 1 87 ? 36.815 -6.705 -47.989 1.00 78.81 87 LYS A CA 1
ATOM 700 C C . LYS A 1 87 ? 36.081 -6.772 -46.644 1.00 78.81 87 LYS A C 1
ATOM 702 O O . LYS A 1 87 ? 36.002 -7.849 -46.044 1.00 78.81 87 LYS A O 1
ATOM 707 N N . PRO A 1 88 ? 35.540 -5.647 -46.142 1.00 82.75 88 PRO A N 1
ATOM 708 C CA . PRO A 1 88 ? 34.722 -5.654 -44.936 1.00 82.75 88 PRO A CA 1
ATOM 709 C C . PRO A 1 88 ? 33.370 -6.322 -45.226 1.00 82.75 88 PRO A C 1
ATOM 711 O O . PRO A 1 88 ? 32.602 -5.842 -46.056 1.00 82.75 88 PRO A O 1
ATOM 714 N N . VAL A 1 89 ? 33.059 -7.413 -44.522 1.00 85.50 89 VAL A N 1
ATOM 715 C CA . VAL A 1 89 ? 31.775 -8.124 -44.613 1.00 85.50 89 VAL A CA 1
ATOM 716 C C . VAL A 1 89 ? 31.043 -8.036 -43.274 1.00 85.50 89 VAL A C 1
ATOM 718 O O . VAL A 1 89 ? 31.610 -8.313 -42.217 1.00 85.50 89 VAL A O 1
ATOM 721 N N . CYS A 1 90 ? 29.765 -7.660 -43.303 1.00 84.25 90 CYS A N 1
ATOM 722 C CA . CYS A 1 90 ? 28.916 -7.597 -42.113 1.00 84.25 90 CYS A CA 1
ATOM 723 C C . CYS A 1 90 ? 28.338 -8.981 -41.788 1.00 84.25 90 CYS A C 1
ATOM 725 O O . CYS A 1 90 ? 27.379 -9.419 -42.419 1.00 84.25 90 CYS A O 1
ATOM 727 N N . VAL A 1 91 ? 28.886 -9.646 -40.773 1.00 86.12 91 VAL A N 1
ATOM 728 C CA . VAL A 1 91 ? 28.456 -10.975 -40.309 1.00 86.12 91 VAL A CA 1
ATOM 729 C C . VAL A 1 91 ? 27.621 -10.819 -39.027 1.00 86.12 91 VAL A C 1
ATOM 731 O O . VAL A 1 91 ? 27.936 -9.944 -38.215 1.00 86.12 91 VAL A O 1
ATOM 734 N N . PRO A 1 92 ? 26.550 -11.608 -38.805 1.00 87.94 92 PRO A N 1
ATOM 735 C CA . PRO A 1 92 ? 25.840 -11.604 -37.525 1.00 87.94 92 PRO A CA 1
ATOM 736 C C . PRO A 1 92 ? 26.782 -11.965 -36.368 1.00 87.94 92 PRO A C 1
ATOM 738 O O . PRO A 1 92 ? 27.604 -12.875 -36.472 1.00 87.94 92 PRO A O 1
ATOM 741 N N . ASP A 1 93 ? 26.673 -11.233 -35.262 1.00 89.81 93 ASP A N 1
ATOM 742 C CA . ASP A 1 93 ? 27.427 -11.518 -34.048 1.00 89.81 93 ASP A CA 1
ATOM 743 C C . ASP A 1 93 ? 26.709 -12.591 -33.221 1.00 89.81 93 ASP A C 1
ATOM 745 O O . ASP A 1 93 ? 25.746 -12.314 -32.504 1.00 89.81 93 ASP A O 1
ATOM 749 N N . TRP A 1 94 ? 27.187 -13.833 -33.320 1.00 86.75 94 TRP A N 1
ATOM 750 C CA . TRP A 1 94 ? 26.616 -14.973 -32.600 1.00 86.75 94 TRP A CA 1
ATOM 751 C C . TRP A 1 94 ? 26.698 -14.835 -31.077 1.00 86.75 94 TRP A C 1
ATOM 753 O O . TRP A 1 94 ? 25.853 -15.395 -30.380 1.00 86.75 94 TRP A O 1
ATOM 763 N N . PHE A 1 95 ? 27.641 -14.042 -30.550 1.00 87.94 95 PHE A N 1
ATOM 764 C CA . PHE A 1 95 ? 27.690 -13.757 -29.117 1.00 87.94 95 PHE A CA 1
ATOM 765 C C . PHE A 1 95 ? 26.495 -12.934 -28.644 1.00 87.94 95 PHE A C 1
ATOM 767 O O . PHE A 1 95 ? 26.204 -12.982 -27.460 1.00 87.94 95 PHE A O 1
ATOM 774 N N . ASP A 1 96 ? 25.808 -12.192 -29.521 1.00 87.06 96 ASP A N 1
ATOM 775 C CA . ASP A 1 96 ? 24.625 -11.373 -29.205 1.00 87.06 96 ASP A CA 1
ATOM 776 C C . ASP A 1 96 ? 23.293 -12.108 -29.450 1.00 87.06 96 ASP A C 1
ATOM 778 O O . ASP A 1 96 ? 22.205 -11.536 -29.290 1.00 87.06 96 ASP A O 1
ATOM 782 N N . HIS A 1 97 ? 23.359 -13.374 -29.868 1.00 88.12 97 HIS A N 1
ATOM 783 C CA . HIS A 1 97 ? 22.181 -14.164 -30.188 1.00 88.12 97 HIS A CA 1
ATOM 784 C C . HIS A 1 97 ? 21.423 -14.572 -28.904 1.00 88.12 97 HIS A C 1
ATOM 786 O O . HIS A 1 97 ? 22.053 -15.047 -27.953 1.00 88.12 97 HIS A O 1
ATOM 792 N N . PRO A 1 98 ? 20.077 -14.466 -28.853 1.00 87.88 98 PRO A N 1
ATOM 793 C CA . PRO A 1 98 ? 19.291 -14.808 -27.660 1.00 87.88 98 PRO A CA 1
ATOM 794 C C . PRO A 1 98 ? 19.480 -16.246 -27.156 1.00 87.88 98 PRO A C 1
ATOM 796 O O . PRO A 1 98 ? 19.412 -16.491 -25.960 1.00 87.88 98 PRO A O 1
ATOM 799 N N . LEU A 1 99 ? 19.760 -17.206 -28.043 1.00 87.88 99 LEU A N 1
ATOM 800 C CA . LEU A 1 99 ? 20.040 -18.596 -27.639 1.00 87.88 99 LEU A CA 1
ATOM 801 C C . LEU A 1 99 ? 21.390 -18.766 -26.922 1.00 87.88 99 LEU A C 1
ATOM 803 O O . LEU A 1 99 ? 21.579 -19.753 -26.223 1.00 87.88 99 LEU A O 1
ATOM 807 N N . VAL A 1 100 ? 22.317 -17.819 -27.097 1.00 90.00 100 VAL A N 1
ATOM 808 C CA . VAL A 1 100 ? 23.648 -17.850 -26.476 1.00 90.00 100 VAL A CA 1
ATOM 809 C C . VAL A 1 100 ? 23.653 -17.036 -25.180 1.00 90.00 100 VAL A C 1
ATOM 811 O O . VAL A 1 100 ? 24.095 -17.531 -24.148 1.00 90.00 100 VAL A O 1
ATOM 814 N N . GLN A 1 101 ? 23.130 -15.802 -25.199 1.00 86.00 101 GLN A N 1
ATOM 815 C CA . GLN A 1 101 ? 23.079 -14.937 -24.004 1.00 86.00 101 GLN A CA 1
ATOM 816 C C . GLN A 1 101 ? 21.887 -15.212 -23.079 1.00 86.00 101 GLN A C 1
ATOM 818 O O . GLN A 1 101 ? 21.874 -14.742 -21.934 1.00 86.00 101 GLN A O 1
ATOM 823 N N . GLY A 1 102 ? 20.877 -15.929 -23.569 1.00 88.19 102 GLY A N 1
ATOM 824 C CA . GLY A 1 102 ? 19.578 -16.050 -22.922 1.00 88.19 102 GLY A CA 1
ATOM 825 C C . GLY A 1 102 ? 18.644 -14.866 -23.228 1.00 88.19 102 GLY A C 1
ATOM 826 O O . GLY A 1 102 ? 18.907 -14.066 -24.136 1.00 88.19 102 GLY A O 1
ATOM 827 N N . PRO A 1 103 ? 17.526 -14.745 -22.486 1.00 90.00 103 PRO A N 1
ATOM 828 C CA . PRO A 1 103 ? 16.576 -13.649 -22.662 1.00 90.00 103 PRO A CA 1
ATOM 829 C C . PRO A 1 103 ? 17.260 -12.290 -22.485 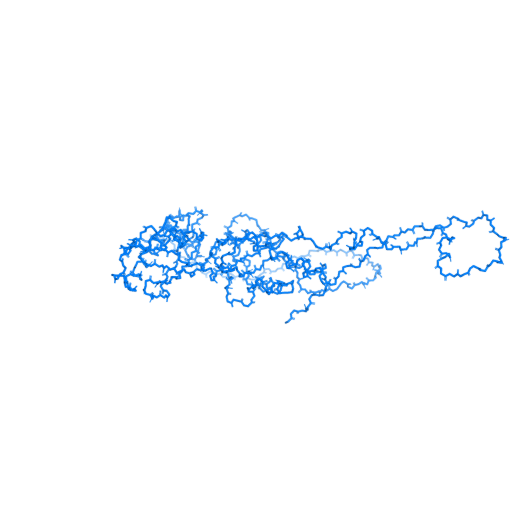1.00 90.00 103 PRO A C 1
ATOM 831 O O . PRO A 1 103 ? 18.170 -12.134 -21.665 1.00 90.00 103 PRO A O 1
ATOM 834 N N . ARG A 1 104 ? 16.815 -11.300 -23.271 1.00 89.69 104 ARG A N 1
ATOM 835 C CA . ARG A 1 104 ? 17.457 -9.979 -23.324 1.00 89.69 104 ARG A CA 1
ATOM 836 C C . ARG A 1 104 ? 17.269 -9.180 -22.039 1.00 89.69 104 ARG A C 1
ATOM 838 O O . ARG A 1 104 ? 18.175 -8.438 -21.682 1.00 89.69 104 ARG A O 1
ATOM 845 N N . PHE A 1 105 ? 16.124 -9.332 -21.379 1.00 92.38 105 PHE A N 1
ATOM 846 C CA . PHE A 1 105 ? 15.839 -8.722 -20.084 1.00 92.38 105 PHE A CA 1
ATOM 847 C C . PHE A 1 105 ? 15.772 -9.796 -19.003 1.00 92.38 105 PHE A C 1
ATOM 849 O O . PHE A 1 105 ? 15.132 -10.835 -19.191 1.00 92.38 105 PHE A O 1
ATOM 856 N N . ARG A 1 106 ? 16.422 -9.540 -17.870 1.00 92.94 106 ARG A N 1
ATOM 857 C CA . ARG A 1 106 ? 16.541 -10.451 -16.726 1.00 92.94 106 ARG A CA 1
ATOM 858 C C . ARG A 1 106 ? 15.914 -9.828 -15.482 1.00 92.94 106 ARG A C 1
ATOM 860 O O . ARG A 1 106 ? 15.691 -8.624 -15.429 1.00 92.94 106 ARG A O 1
ATOM 867 N N . HIS A 1 107 ? 15.688 -10.634 -14.445 1.00 92.31 107 HIS A N 1
ATOM 868 C CA . HIS A 1 107 ? 15.154 -10.145 -13.163 1.00 92.31 107 HIS A CA 1
ATOM 869 C C . HIS A 1 107 ? 16.022 -9.041 -12.543 1.00 92.31 107 HIS A C 1
ATOM 871 O O . HIS A 1 107 ? 15.485 -8.112 -11.953 1.00 92.31 107 HIS A O 1
ATOM 877 N N . SER A 1 108 ? 17.346 -9.105 -12.728 1.00 90.69 108 SER A N 1
ATOM 878 C CA . SER A 1 108 ? 18.293 -8.086 -12.255 1.00 90.69 108 SER A CA 1
ATOM 879 C C . SER A 1 108 ? 18.060 -6.701 -12.855 1.00 90.69 108 SER A C 1
ATOM 881 O O . SER A 1 108 ? 18.442 -5.711 -12.250 1.00 90.69 108 SER A O 1
ATOM 883 N N . ASP A 1 109 ? 1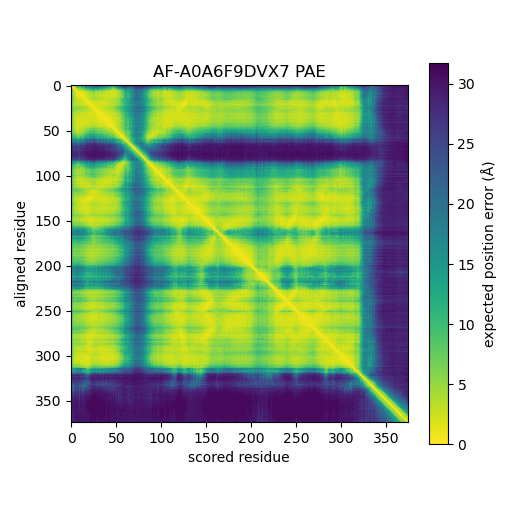7.435 -6.621 -14.031 1.00 91.00 109 ASP A N 1
ATOM 884 C CA . ASP A 1 109 ? 17.204 -5.354 -14.731 1.00 91.00 109 ASP A CA 1
ATOM 885 C C . ASP A 1 109 ? 15.980 -4.601 -14.176 1.00 91.00 109 ASP A C 1
ATOM 887 O O . ASP A 1 109 ? 15.712 -3.452 -14.546 1.00 91.00 109 ASP A O 1
ATOM 891 N N . PHE A 1 110 ? 15.215 -5.262 -13.303 1.00 91.69 110 PHE A N 1
ATOM 892 C CA . PHE A 1 110 ? 14.007 -4.755 -12.670 1.00 91.69 110 PHE A CA 1
ATOM 893 C C . PHE A 1 110 ? 14.228 -4.603 -11.169 1.00 91.69 110 PHE A C 1
ATOM 895 O O . PHE A 1 110 ? 13.857 -5.453 -10.362 1.00 91.69 110 PHE A O 1
ATOM 902 N N . GLU A 1 111 ? 14.807 -3.472 -10.789 1.00 91.06 111 GLU A N 1
ATOM 903 C CA . GLU A 1 111 ? 14.922 -3.085 -9.388 1.00 91.06 111 GLU A CA 1
ATOM 904 C C . GLU A 1 111 ? 13.601 -2.472 -8.915 1.00 91.06 111 GLU A C 1
ATOM 906 O O . GLU A 1 111 ? 13.149 -1.453 -9.448 1.00 91.06 111 GLU A O 1
ATOM 911 N N . LEU A 1 112 ? 12.949 -3.118 -7.945 1.00 93.50 112 LEU A N 1
ATOM 912 C CA . LEU A 1 112 ? 11.704 -2.637 -7.348 1.00 93.50 112 LEU A CA 1
ATOM 913 C C . LEU A 1 112 ? 11.956 -2.193 -5.912 1.00 93.50 112 LEU A C 1
ATOM 915 O O . LEU A 1 112 ? 12.456 -2.965 -5.093 1.00 93.50 112 LEU A O 1
ATOM 919 N N . LEU A 1 113 ? 11.518 -0.980 -5.591 1.00 94.31 113 LEU A N 1
ATOM 920 C CA . LEU A 1 113 ? 11.445 -0.481 -4.225 1.00 94.31 113 LEU A CA 1
ATOM 921 C C . LEU A 1 113 ? 9.980 -0.277 -3.852 1.00 94.31 113 LEU A C 1
ATOM 923 O O . LEU A 1 113 ? 9.259 0.466 -4.510 1.00 94.31 113 LEU A O 1
ATOM 927 N N . CYS A 1 114 ? 9.531 -0.928 -2.788 1.00 92.38 114 CYS A N 1
ATOM 928 C CA . CYS A 1 114 ? 8.192 -0.699 -2.253 1.00 92.38 114 CYS A CA 1
ATOM 929 C C . CYS A 1 114 ? 8.231 0.421 -1.211 1.00 92.38 114 CYS A C 1
ATOM 931 O O . CYS A 1 114 ? 9.230 0.568 -0.507 1.00 92.38 114 CYS A O 1
ATOM 933 N N . GLY A 1 115 ? 7.141 1.184 -1.112 1.00 88.31 115 GLY A N 1
ATOM 934 C CA . GLY A 1 115 ? 6.934 2.120 -0.005 1.00 88.31 115 GLY A CA 1
ATOM 935 C C . GLY A 1 115 ? 6.634 1.386 1.305 1.00 88.31 115 GLY A C 1
ATOM 936 O O . GLY A 1 115 ? 7.143 0.296 1.575 1.00 88.31 115 GLY A O 1
ATOM 937 N N . THR A 1 116 ? 5.740 1.944 2.122 1.00 89.25 116 THR A N 1
ATOM 938 C CA . THR A 1 116 ? 5.338 1.304 3.386 1.00 89.25 116 THR A CA 1
ATOM 939 C C . THR A 1 116 ? 4.741 -0.087 3.145 1.00 89.25 116 THR A C 1
ATOM 941 O O . THR A 1 116 ? 3.726 -0.242 2.450 1.00 89.25 116 THR A O 1
ATOM 944 N N . THR A 1 117 ? 5.386 -1.101 3.722 1.00 89.31 117 THR A N 1
ATOM 945 C CA . THR A 1 117 ? 5.094 -2.513 3.476 1.00 89.31 117 THR A CA 1
ATOM 946 C C . THR A 1 117 ? 3.828 -2.972 4.198 1.00 89.31 117 THR A C 1
ATOM 948 O O . THR A 1 117 ? 3.474 -2.494 5.276 1.00 89.31 117 THR A O 1
ATOM 951 N N . LEU A 1 118 ? 3.130 -3.931 3.585 1.00 92.12 118 LEU A N 1
ATOM 952 C CA . LEU A 1 118 ? 1.978 -4.599 4.183 1.00 92.12 118 LEU A CA 1
ATOM 953 C C . LEU A 1 118 ? 2.398 -5.967 4.716 1.00 92.12 118 LEU A C 1
ATOM 955 O O . LEU A 1 118 ? 2.959 -6.785 3.979 1.00 92.12 118 LEU A O 1
ATOM 959 N N . ASP A 1 119 ? 2.051 -6.232 5.969 1.00 90.19 119 ASP A N 1
ATOM 960 C CA . ASP A 1 119 ? 2.226 -7.530 6.622 1.00 90.19 119 ASP A CA 1
ATOM 961 C C . ASP A 1 119 ? 1.466 -8.654 5.885 1.00 90.19 119 ASP A C 1
ATOM 963 O O . ASP A 1 119 ? 0.529 -8.385 5.139 1.00 90.19 119 ASP A O 1
ATOM 967 N N . VAL A 1 120 ? 1.857 -9.917 6.072 1.00 91.56 120 VAL A N 1
ATOM 968 C CA . VAL A 1 120 ? 1.366 -11.103 5.347 1.00 91.56 120 VAL A CA 1
ATOM 969 C C . VAL A 1 120 ? -0.162 -11.167 5.311 1.00 91.56 120 VAL A C 1
ATOM 971 O O . VAL A 1 120 ? -0.736 -11.321 4.238 1.00 91.56 120 VAL A O 1
ATOM 974 N N . LYS A 1 121 ? -0.833 -10.979 6.453 1.00 90.19 121 LYS A N 1
ATOM 975 C CA . LYS A 1 121 ? -2.306 -11.006 6.547 1.00 90.19 121 LYS A CA 1
ATOM 976 C C . LYS A 1 121 ? -2.992 -9.724 6.088 1.00 90.19 121 LYS A C 1
ATOM 978 O O . LYS A 1 121 ? -4.206 -9.716 5.911 1.00 90.19 121 LYS A O 1
ATOM 983 N N . ALA A 1 122 ? -2.244 -8.634 5.959 1.00 93.25 122 ALA A N 1
ATOM 984 C CA . ALA A 1 122 ? -2.789 -7.378 5.482 1.00 93.25 122 ALA A CA 1
ATOM 985 C C . ALA A 1 122 ? -2.847 -7.381 3.952 1.00 93.25 122 ALA A C 1
ATOM 987 O O . ALA A 1 122 ? -1.937 -7.864 3.269 1.00 93.25 122 ALA A O 1
ATOM 988 N N . CYS A 1 123 ? -3.912 -6.792 3.429 1.00 95.25 123 CYS A N 1
ATOM 989 C CA . CYS A 1 123 ? -4.126 -6.598 2.002 1.00 95.25 123 CYS A CA 1
ATOM 990 C C . CYS A 1 123 ? -4.307 -5.113 1.684 1.00 95.25 123 CYS A C 1
ATOM 992 O O . CYS A 1 123 ? -4.373 -4.275 2.587 1.00 95.25 123 CYS A O 1
ATOM 994 N N . GLY A 1 124 ? -4.387 -4.773 0.403 1.00 95.88 124 GLY A N 1
ATOM 995 C CA . GLY A 1 124 ? -4.680 -3.414 -0.036 1.00 95.88 124 GLY A CA 1
ATOM 996 C C . GLY A 1 124 ? -3.659 -2.847 -1.005 1.00 95.88 124 GLY A C 1
ATOM 997 O O . GLY A 1 124 ? -2.838 -3.565 -1.572 1.00 95.88 124 GLY A O 1
ATOM 998 N N . VAL A 1 125 ? -3.728 -1.533 -1.193 1.00 95.94 125 VAL A N 1
ATOM 999 C CA . VAL A 1 125 ? -2.844 -0.790 -2.100 1.00 95.94 125 VAL A CA 1
ATOM 1000 C C . VAL A 1 125 ? -1.399 -0.923 -1.642 1.00 95.94 125 VAL A C 1
ATOM 1002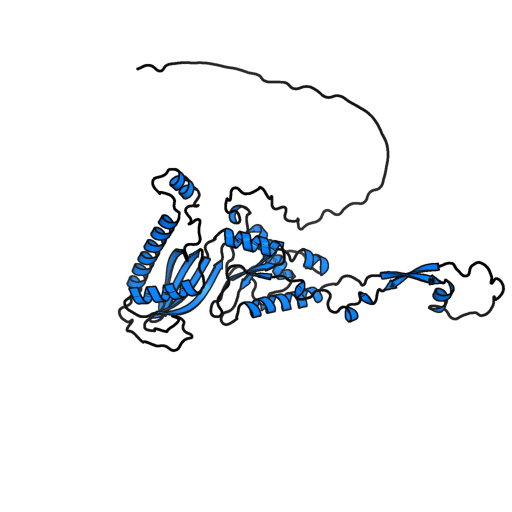 O O . VAL A 1 125 ? -1.121 -0.767 -0.461 1.00 95.94 125 VAL A O 1
ATOM 1005 N N . LEU A 1 126 ? -0.469 -1.169 -2.552 1.00 95.25 126 LEU A N 1
ATOM 1006 C CA . LEU A 1 126 ? 0.973 -1.138 -2.348 1.00 95.25 126 LEU A CA 1
ATOM 1007 C C . LEU A 1 126 ? 1.596 -0.277 -3.441 1.00 95.25 126 LEU A C 1
ATOM 1009 O O . LEU A 1 126 ? 1.447 -0.560 -4.628 1.00 95.25 126 LEU A O 1
ATOM 1013 N N . VAL A 1 127 ? 2.288 0.779 -3.026 1.00 94.94 127 VAL A N 1
ATOM 1014 C CA . VAL A 1 127 ? 2.991 1.679 -3.940 1.00 94.94 127 VAL A CA 1
ATOM 1015 C C . VAL A 1 127 ? 4.367 1.093 -4.241 1.00 94.94 127 VAL A C 1
ATOM 1017 O O . VAL A 1 127 ? 5.129 0.777 -3.322 1.00 94.94 127 VAL A O 1
ATOM 1020 N N . VAL A 1 128 ? 4.668 0.935 -5.529 1.00 95.25 128 VAL A N 1
ATOM 1021 C CA . VAL A 1 128 ? 5.889 0.301 -6.027 1.00 95.25 128 VAL A CA 1
ATOM 1022 C C . VAL A 1 128 ? 6.611 1.266 -6.962 1.00 95.25 128 VAL A C 1
ATOM 1024 O O . VAL A 1 128 ? 6.045 1.768 -7.932 1.00 95.25 128 VAL A O 1
ATOM 1027 N N . GLY A 1 129 ? 7.878 1.523 -6.663 1.00 95.25 129 GLY A N 1
ATOM 1028 C CA . GLY A 1 129 ? 8.813 2.235 -7.518 1.00 95.25 129 GLY A CA 1
ATOM 1029 C C . GLY A 1 129 ? 9.629 1.254 -8.347 1.00 95.25 129 GLY A C 1
ATOM 1030 O O . GLY A 1 129 ? 10.123 0.257 -7.825 1.00 95.25 129 GLY A O 1
ATOM 1031 N N . LEU A 1 130 ? 9.772 1.548 -9.634 1.00 94.56 130 LEU A N 1
ATOM 1032 C CA . LEU A 1 130 ? 10.577 0.794 -10.583 1.00 94.56 130 LEU A CA 1
ATOM 1033 C C . LEU A 1 130 ? 11.823 1.599 -10.971 1.00 94.56 130 LEU A C 1
ATOM 1035 O O . LEU A 1 130 ? 11.688 2.756 -11.384 1.00 94.56 130 LEU A O 1
ATOM 1039 N N . LYS A 1 131 ? 13.000 0.966 -10.884 1.00 91.94 131 LYS A N 1
ATOM 1040 C CA . LYS A 1 131 ? 14.331 1.532 -11.179 1.00 91.94 131 LYS A CA 1
ATOM 1041 C C . LYS A 1 131 ? 14.672 2.766 -10.333 1.00 91.94 131 LYS A C 1
ATOM 1043 O O . LYS A 1 131 ? 14.032 3.039 -9.314 1.00 91.94 131 LYS A O 1
ATOM 1048 N N . ASP A 1 132 ? 15.696 3.508 -10.750 1.00 90.12 132 ASP A N 1
ATOM 1049 C CA . ASP A 1 132 ? 16.250 4.656 -10.031 1.00 90.12 132 ASP A CA 1
ATOM 1050 C C . ASP A 1 132 ? 15.222 5.762 -9.769 1.00 90.12 132 ASP A C 1
ATOM 1052 O O . ASP A 1 132 ? 15.094 6.228 -8.635 1.00 90.12 132 ASP A O 1
ATOM 1056 N N . LEU A 1 133 ? 14.446 6.166 -10.789 1.00 89.12 133 LEU A N 1
ATOM 1057 C CA . LEU A 1 133 ? 13.459 7.240 -10.628 1.00 89.12 133 LEU A CA 1
ATOM 1058 C C . LEU A 1 133 ? 12.332 6.790 -9.702 1.00 89.12 133 LEU A C 1
ATOM 1060 O O . LEU A 1 133 ? 11.924 7.545 -8.825 1.00 89.12 133 LEU A O 1
ATOM 1064 N N . GLY A 1 134 ? 11.844 5.557 -9.869 1.00 89.75 134 GLY A N 1
ATOM 1065 C CA . GLY A 1 134 ? 10.840 4.993 -8.975 1.00 89.75 134 GLY A CA 1
ATOM 1066 C C . GLY A 1 134 ? 11.333 4.941 -7.532 1.00 89.75 134 GLY A C 1
ATOM 1067 O O . GLY A 1 134 ? 10.617 5.358 -6.624 1.00 89.75 134 GLY A O 1
ATOM 1068 N N . SER A 1 135 ? 12.575 4.512 -7.321 1.00 91.75 135 SER A N 1
ATOM 1069 C CA . SER A 1 135 ? 13.188 4.435 -5.994 1.00 91.75 135 SER A CA 1
ATOM 1070 C C . SER A 1 135 ? 13.341 5.806 -5.329 1.00 91.75 135 SER A C 1
ATOM 1072 O O . SER A 1 135 ? 13.045 5.950 -4.141 1.00 91.75 135 SER A O 1
ATOM 1074 N N . ASP A 1 136 ? 13.766 6.835 -6.068 1.00 90.38 136 ASP A N 1
ATOM 1075 C CA . ASP A 1 136 ? 13.841 8.200 -5.533 1.00 90.38 136 ASP A CA 1
ATOM 1076 C C . ASP A 1 136 ? 12.450 8.768 -5.220 1.00 90.38 136 ASP A C 1
ATOM 1078 O O . ASP A 1 136 ? 12.224 9.329 -4.143 1.00 90.38 136 ASP A O 1
ATOM 1082 N N . LEU A 1 137 ? 11.479 8.556 -6.111 1.00 90.50 137 LEU A N 1
ATOM 1083 C CA . LEU A 1 137 ? 10.107 8.992 -5.885 1.00 90.50 137 LEU A CA 1
ATOM 1084 C C . LEU A 1 137 ? 9.489 8.309 -4.653 1.00 90.50 137 LEU A C 1
ATOM 1086 O O . LEU A 1 137 ? 8.809 8.989 -3.890 1.00 90.50 137 LEU A O 1
ATOM 1090 N N . ILE A 1 138 ? 9.756 7.018 -4.404 1.00 92.00 138 ILE A N 1
ATOM 1091 C CA . ILE A 1 138 ? 9.263 6.312 -3.207 1.00 92.00 138 ILE A CA 1
ATOM 1092 C C . ILE A 1 138 ? 9.863 6.937 -1.948 1.00 92.00 138 ILE A C 1
ATOM 1094 O O . ILE A 1 138 ? 9.140 7.256 -1.009 1.00 92.00 138 ILE A O 1
ATOM 1098 N N . LYS A 1 139 ? 11.169 7.234 -1.950 1.00 90.19 139 LYS A N 1
ATOM 1099 C CA . LYS A 1 139 ? 11.820 7.938 -0.833 1.00 90.19 139 LYS A CA 1
ATOM 1100 C C . LYS A 1 139 ? 11.225 9.327 -0.603 1.00 90.19 139 LYS A C 1
ATOM 1102 O O . LYS A 1 139 ? 11.163 9.788 0.535 1.00 90.19 139 LYS A O 1
ATOM 1107 N N . ARG A 1 140 ? 10.838 10.055 -1.657 1.00 88.06 140 ARG A N 1
ATOM 1108 C CA . ARG A 1 140 ? 10.145 11.354 -1.529 1.00 88.06 140 ARG A CA 1
ATOM 1109 C C . ARG A 1 140 ? 8.721 11.173 -1.001 1.00 88.06 140 ARG A C 1
ATOM 1111 O O . ARG A 1 140 ? 8.311 11.918 -0.117 1.00 88.06 140 ARG A O 1
ATOM 1118 N N . PHE A 1 141 ? 8.010 10.156 -1.474 1.00 88.19 141 PHE A N 1
ATOM 1119 C CA . PHE A 1 141 ? 6.665 9.801 -1.032 1.00 88.19 141 PHE A CA 1
ATOM 1120 C C . PHE A 1 141 ? 6.627 9.438 0.461 1.00 88.19 141 PHE A C 1
ATOM 1122 O O . PHE A 1 141 ? 5.858 10.023 1.223 1.00 88.19 141 PHE A O 1
ATOM 1129 N N . ASP A 1 142 ? 7.537 8.575 0.915 1.00 86.81 142 ASP A N 1
ATOM 1130 C CA . ASP A 1 142 ? 7.669 8.215 2.331 1.00 86.81 142 ASP A CA 1
ATOM 1131 C C . ASP A 1 142 ? 8.134 9.396 3.194 1.00 86.81 142 ASP A C 1
ATOM 1133 O O . ASP A 1 142 ? 7.797 9.475 4.378 1.00 86.81 142 ASP A O 1
ATOM 1137 N N . ARG A 1 143 ? 8.881 10.348 2.617 1.00 84.56 143 ARG A N 1
ATOM 1138 C CA . ARG A 1 143 ? 9.219 11.613 3.283 1.00 84.56 143 ARG A CA 1
ATOM 1139 C C . ARG A 1 143 ? 8.022 12.548 3.377 1.00 84.56 143 ARG A C 1
ATOM 1141 O O . ARG A 1 143 ? 7.928 13.241 4.378 1.00 84.56 143 ARG A O 1
ATOM 1148 N N . ALA A 1 144 ? 7.107 12.565 2.412 1.00 83.25 144 ALA A N 1
ATOM 1149 C CA . ALA A 1 144 ? 5.945 13.455 2.416 1.00 83.25 144 ALA A CA 1
ATOM 1150 C C . ALA A 1 144 ? 4.962 13.176 3.570 1.00 83.25 144 ALA A C 1
ATOM 1152 O O . ALA A 1 144 ? 4.224 14.079 3.971 1.00 83.25 144 ALA A O 1
ATOM 1153 N N . LYS A 1 145 ? 4.983 11.961 4.144 1.00 82.81 145 LYS A N 1
ATOM 1154 C CA . LYS A 1 145 ? 4.089 11.541 5.243 1.00 82.81 145 LYS A CA 1
ATOM 1155 C C . LYS A 1 145 ? 2.629 11.862 4.932 1.00 82.81 145 LYS A C 1
ATOM 1157 O O . LYS A 1 145 ? 1.939 12.591 5.657 1.00 82.81 145 LYS A O 1
ATOM 1162 N N . LEU A 1 146 ? 2.199 11.362 3.779 1.00 87.31 146 LEU A N 1
ATOM 1163 C CA . LEU A 1 146 ? 0.815 11.456 3.352 1.00 87.31 146 LEU A CA 1
ATOM 1164 C C . LEU A 1 146 ? -0.055 10.524 4.206 1.00 87.31 146 LEU A C 1
ATOM 1166 O O . LEU A 1 146 ? 0.420 9.471 4.636 1.00 87.31 146 LEU A O 1
ATOM 1170 N N . PRO A 1 147 ? -1.308 10.916 4.478 1.00 90.31 147 PRO A N 1
ATOM 1171 C CA . PRO A 1 147 ? -2.224 10.087 5.239 1.00 90.31 147 PRO A CA 1
ATOM 1172 C C . PRO A 1 147 ? -2.574 8.815 4.469 1.00 90.31 147 PRO A C 1
ATOM 1174 O O . PRO A 1 147 ? -2.705 8.813 3.241 1.00 90.31 147 PRO A O 1
ATOM 1177 N N . ARG A 1 148 ? -2.768 7.737 5.219 1.00 94.25 148 ARG A N 1
ATOM 1178 C CA . ARG A 1 148 ? -3.172 6.427 4.718 1.00 94.25 148 ARG A CA 1
ATOM 1179 C C . ARG A 1 148 ? -4.461 6.019 5.386 1.00 94.25 148 ARG A C 1
ATOM 1181 O O . ARG A 1 148 ? -4.654 6.282 6.572 1.00 94.25 148 ARG A O 1
ATOM 1188 N N . LYS A 1 149 ? -5.340 5.383 4.619 1.00 96.44 149 LYS A N 1
ATOM 1189 C CA . LYS A 1 149 ? -6.644 4.935 5.095 1.00 96.44 149 LYS A CA 1
ATOM 1190 C C . LYS A 1 149 ? -6.696 3.419 5.112 1.00 96.44 149 LYS A C 1
ATOM 1192 O O . LYS A 1 149 ? -6.426 2.758 4.104 1.00 96.44 149 LYS A O 1
ATOM 1197 N N . TYR A 1 150 ? -7.103 2.888 6.252 1.00 97.06 150 TYR A N 1
ATOM 1198 C CA . TYR A 1 150 ? -7.250 1.469 6.498 1.00 97.06 150 TYR A CA 1
ATOM 1199 C C . TYR A 1 150 ? -8.673 1.139 6.912 1.00 97.06 150 TYR A C 1
ATOM 1201 O O . TYR A 1 150 ? -9.266 1.827 7.737 1.00 97.06 150 TYR A O 1
ATOM 1209 N N . LEU A 1 151 ? -9.179 0.034 6.385 1.00 97.00 151 LEU A N 1
ATOM 1210 C CA . LEU A 1 151 ? -10.341 -0.659 6.910 1.00 97.00 151 LEU A CA 1
ATOM 1211 C C . LEU A 1 151 ? -9.840 -1.821 7.764 1.00 97.00 151 LEU A C 1
ATOM 1213 O O . LEU A 1 151 ? -9.093 -2.676 7.283 1.00 97.00 151 LEU A O 1
ATOM 1217 N N . ALA A 1 152 ? -10.238 -1.855 9.029 1.00 96.12 152 ALA A N 1
ATOM 1218 C CA . ALA A 1 152 ? -9.830 -2.900 9.952 1.00 96.12 152 ALA A CA 1
ATOM 1219 C C . ALA A 1 152 ? -11.049 -3.529 10.630 1.00 96.12 152 ALA A C 1
ATOM 1221 O O . ALA A 1 152 ? -11.923 -2.824 11.133 1.00 96.12 152 ALA A O 1
ATOM 1222 N N . HIS A 1 153 ? -11.100 -4.861 10.665 1.00 95.69 153 HIS A N 1
ATOM 1223 C CA . HIS A 1 153 ? -12.166 -5.600 11.337 1.00 95.69 153 HIS A CA 1
ATOM 1224 C C . HIS A 1 153 ? -11.672 -6.229 12.633 1.00 95.69 153 HIS A C 1
ATOM 1226 O O . HIS A 1 153 ? -10.690 -6.981 12.656 1.00 95.69 153 HIS A O 1
ATOM 1232 N N . GLY A 1 154 ? -12.398 -5.957 13.711 1.00 94.56 154 GLY A N 1
ATOM 1233 C CA . GLY A 1 154 ? -12.190 -6.537 15.025 1.00 94.56 154 GLY A CA 1
ATOM 1234 C C . GLY A 1 154 ? -13.250 -7.579 15.371 1.00 94.56 154 GLY A C 1
ATOM 1235 O O . GLY A 1 154 ? -14.398 -7.505 14.928 1.00 94.56 154 GLY A O 1
ATOM 1236 N N . HIS A 1 155 ? -12.863 -8.541 16.202 1.00 94.88 155 HIS A N 1
ATOM 1237 C CA . HIS A 1 155 ? -13.773 -9.481 16.844 1.00 94.88 155 HIS A CA 1
ATOM 1238 C C . HIS A 1 155 ? -13.708 -9.293 18.359 1.00 94.88 155 HIS A C 1
ATOM 1240 O O . HIS A 1 155 ? -12.648 -9.467 18.958 1.00 94.88 155 HIS A O 1
ATOM 1246 N N . LEU A 1 156 ? -14.843 -8.951 18.968 1.00 94.94 156 LEU A N 1
ATOM 1247 C CA . LEU A 1 156 ? -14.983 -8.750 20.409 1.00 94.94 156 LEU A CA 1
ATOM 1248 C C . LEU A 1 156 ? -15.038 -10.085 21.160 1.00 94.94 156 LEU A C 1
ATOM 1250 O O . LEU A 1 156 ? -15.441 -11.112 20.609 1.00 94.94 156 LEU A O 1
ATOM 1254 N N . GLY A 1 157 ? -14.662 -10.060 22.433 1.00 92.75 157 GLY A N 1
ATOM 1255 C CA . GLY A 1 157 ? -14.717 -11.199 23.341 1.00 92.75 157 GLY A CA 1
ATOM 1256 C C . GLY A 1 157 ? -13.639 -12.256 23.133 1.00 92.75 157 GLY A C 1
ATOM 1257 O O . GLY A 1 157 ? -13.759 -13.336 23.703 1.00 92.75 157 GLY A O 1
ATOM 1258 N N . LEU A 1 158 ? -12.611 -11.992 22.322 1.00 91.94 158 LEU A N 1
ATOM 1259 C CA . LEU A 1 158 ? -11.497 -12.914 22.087 1.00 91.94 158 LEU A CA 1
ATOM 1260 C C . LEU A 1 158 ? -10.177 -12.226 22.427 1.00 91.94 158 LEU A C 1
ATOM 1262 O O . LEU A 1 158 ? -9.992 -11.060 22.082 1.00 91.94 158 LEU A O 1
ATOM 1266 N N . ALA A 1 159 ? -9.256 -12.955 23.054 1.00 88.19 159 ALA A N 1
ATOM 1267 C CA . ALA A 1 159 ? -7.878 -12.521 23.262 1.00 88.19 159 ALA A CA 1
ATOM 1268 C C . ALA A 1 159 ? -6.891 -13.558 22.728 1.00 88.19 159 ALA A C 1
ATOM 1270 O O . ALA A 1 159 ? -7.106 -14.768 22.843 1.00 88.19 159 ALA A O 1
ATOM 1271 N N . SER A 1 160 ? -5.791 -13.069 22.169 1.00 85.62 160 SER A N 1
ATOM 1272 C CA . SER A 1 160 ? -4.670 -13.892 21.735 1.00 85.62 160 SER A CA 1
ATOM 1273 C C . SER A 1 160 ? -3.349 -13.193 22.044 1.00 85.62 160 SER A C 1
ATOM 1275 O O . SER A 1 160 ? -3.318 -11.966 22.117 1.00 85.62 160 SER A O 1
ATOM 1277 N N . LEU A 1 161 ? -2.259 -13.956 22.181 1.00 78.94 161 LEU A N 1
ATOM 1278 C CA . LEU A 1 161 ? -0.934 -13.442 22.569 1.00 78.94 161 LEU A CA 1
ATOM 1279 C C . LEU A 1 161 ? -0.419 -12.334 21.640 1.00 78.94 161 LEU A C 1
ATOM 1281 O O . LEU A 1 161 ? 0.208 -11.389 22.102 1.00 78.94 161 LEU A O 1
ATOM 1285 N N . SER A 1 162 ? -0.694 -12.440 20.338 1.00 72.62 162 SER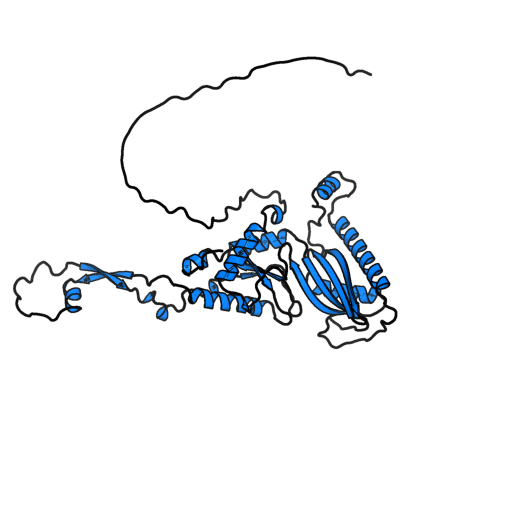 A N 1
ATOM 1286 C CA . SER A 1 162 ? -0.238 -11.469 19.334 1.00 72.62 162 SER A CA 1
ATOM 1287 C C . SER A 1 162 ? -1.316 -10.444 18.946 1.00 72.62 162 SER A C 1
ATOM 1289 O O . SER A 1 162 ? -1.121 -9.698 17.987 1.00 72.62 162 SER A O 1
ATOM 1291 N N . ALA A 1 163 ? -2.480 -10.438 19.615 1.00 67.00 163 ALA A N 1
ATOM 1292 C CA . ALA A 1 163 ? -3.667 -9.660 19.220 1.00 67.00 163 ALA A CA 1
ATOM 1293 C C . ALA A 1 163 ? -4.130 -9.872 17.752 1.00 67.00 163 ALA A C 1
ATOM 1295 O O . ALA A 1 163 ? -4.944 -9.110 17.220 1.00 67.00 163 ALA A O 1
ATOM 1296 N N . THR A 1 164 ? -3.639 -10.932 17.104 1.00 70.00 164 THR A N 1
ATOM 1297 C CA . THR A 1 164 ? -3.990 -11.379 15.751 1.00 70.00 164 THR A CA 1
ATOM 1298 C C . THR A 1 164 ? -4.837 -12.646 15.825 1.00 70.00 164 THR A C 1
ATOM 1300 O O . THR A 1 164 ? -4.730 -13.427 16.771 1.00 70.00 164 THR A O 1
ATOM 1303 N N . GLY A 1 165 ? -5.672 -12.878 14.808 1.00 66.31 165 GLY A N 1
ATOM 1304 C CA . GLY A 1 165 ? -6.488 -14.096 14.697 1.00 66.31 165 GLY A CA 1
ATOM 1305 C C . GLY A 1 165 ? -5.707 -15.382 14.392 1.00 66.31 165 GLY A C 1
ATOM 1306 O O . GLY A 1 165 ? -6.318 -16.433 14.248 1.00 66.31 165 GLY A O 1
ATOM 1307 N N . GLU A 1 166 ? -4.381 -15.309 14.262 1.00 69.00 166 GLU A N 1
ATOM 1308 C CA . GLU A 1 166 ? -3.521 -16.435 13.865 1.00 69.00 166 GLU A CA 1
ATOM 1309 C C . GLU A 1 166 ? -3.119 -17.324 15.038 1.00 69.00 166 GLU A C 1
ATOM 1311 O O . GLU A 1 166 ? -2.891 -18.522 14.891 1.00 69.00 166 GLU A O 1
ATOM 1316 N N . THR A 1 167 ? -2.972 -16.708 16.205 1.00 74.56 167 THR A N 1
ATOM 1317 C CA . THR A 1 167 ? -2.454 -17.367 17.396 1.00 74.56 167 THR A CA 1
ATOM 1318 C C . THR A 1 167 ? -3.594 -18.029 18.161 1.00 74.56 167 THR A C 1
ATOM 1320 O O . THR A 1 167 ? -4.759 -17.640 18.049 1.00 74.56 167 THR A O 1
ATOM 1323 N N . LYS A 1 168 ? -3.270 -19.080 18.924 1.00 83.25 168 LYS A N 1
ATOM 1324 C CA . LYS A 1 168 ? -4.265 -19.804 19.718 1.00 83.25 168 LYS A CA 1
ATOM 1325 C C . LYS A 1 168 ? -4.980 -18.822 20.645 1.00 83.25 168 LYS A C 1
ATOM 1327 O O . LYS A 1 168 ? -4.332 -18.125 21.421 1.00 83.25 168 LYS A O 1
ATOM 1332 N N . ILE A 1 169 ? -6.311 -18.822 20.581 1.00 88.00 169 ILE A N 1
ATOM 1333 C CA . ILE A 1 169 ? -7.153 -18.016 21.466 1.00 88.00 169 ILE A CA 1
ATOM 1334 C C . ILE A 1 169 ? -6.836 -18.408 22.909 1.00 88.00 169 ILE A C 1
ATOM 1336 O O . ILE A 1 169 ? -6.982 -19.572 23.289 1.00 88.00 169 ILE A O 1
ATOM 1340 N N . VAL A 1 170 ? -6.387 -17.425 23.683 1.00 88.00 170 VAL A N 1
ATOM 1341 C CA . VAL A 1 170 ? -5.983 -17.596 25.082 1.00 88.00 170 VAL A CA 1
ATOM 1342 C C . VAL A 1 170 ? -7.176 -17.391 26.002 1.00 88.00 170 VAL A C 1
ATOM 1344 O O . VAL A 1 170 ? -7.372 -18.157 26.939 1.00 88.00 170 VAL A O 1
ATOM 1347 N N . GLU A 1 171 ? -7.998 -16.383 25.712 1.00 86.88 171 GLU A N 1
ATOM 1348 C CA . GLU A 1 171 ? -9.079 -15.959 26.596 1.00 86.88 171 GLU A CA 1
ATOM 1349 C C . GLU A 1 171 ? -10.343 -15.628 25.804 1.00 86.88 171 GLU A C 1
ATOM 1351 O O . GLU A 1 171 ? -10.289 -15.145 24.666 1.00 86.88 171 GLU A O 1
ATOM 1356 N N . ARG A 1 172 ? -11.493 -15.872 26.435 1.00 92.50 172 ARG A N 1
ATOM 1357 C CA . ARG A 1 172 ? -12.800 -15.432 25.959 1.00 92.50 172 ARG A CA 1
ATOM 1358 C C . ARG A 1 172 ? -13.461 -14.570 27.022 1.00 92.50 172 ARG A C 1
ATOM 1360 O O . ARG A 1 172 ? -13.540 -14.980 28.174 1.00 92.50 172 ARG A O 1
ATOM 1367 N N . SER A 1 173 ? -13.966 -13.414 26.619 1.00 93.25 173 SER A N 1
ATOM 1368 C CA . SER A 1 173 ? -14.631 -12.456 27.501 1.00 93.25 173 SER A CA 1
ATOM 1369 C C . SER A 1 173 ? -16.023 -12.100 26.988 1.00 93.25 173 SER A C 1
ATOM 1371 O O . SER A 1 173 ? -16.363 -12.298 25.817 1.00 93.25 173 SER A O 1
ATOM 1373 N N . THR A 1 174 ? -16.873 -11.608 27.887 1.00 94.06 174 THR A N 1
ATOM 1374 C CA . THR A 1 174 ? -18.218 -11.159 27.531 1.00 94.06 174 THR A CA 1
ATOM 1375 C C . THR A 1 174 ? -18.145 -9.863 26.720 1.00 94.06 174 THR A C 1
ATOM 1377 O O . THR A 1 174 ? -17.267 -9.019 26.911 1.00 94.06 174 THR A O 1
ATOM 1380 N N . TRP A 1 175 ? -19.058 -9.719 25.762 1.00 93.88 175 TRP A N 1
ATOM 1381 C CA . TRP A 1 175 ? -19.123 -8.568 24.848 1.00 93.88 175 TRP A CA 1
ATOM 1382 C C . TRP A 1 175 ? -20.543 -8.017 24.683 1.00 93.88 175 TRP A C 1
ATOM 1384 O O . TRP A 1 175 ? -20.743 -7.016 24.004 1.00 93.88 175 TRP A O 1
ATOM 1394 N N . GLN A 1 176 ? -21.541 -8.642 25.312 1.00 93.44 176 GLN A N 1
ATOM 1395 C CA . GLN A 1 176 ? -22.963 -8.287 25.185 1.00 93.44 176 GLN A CA 1
ATOM 1396 C C . GLN A 1 176 ? -23.266 -6.863 25.670 1.00 93.44 176 GLN A C 1
ATOM 1398 O O . GLN A 1 176 ? -24.235 -6.246 25.241 1.00 93.44 176 GLN A O 1
ATOM 1403 N N . HIS A 1 177 ? -22.425 -6.315 26.550 1.00 93.62 177 HIS A N 1
ATOM 1404 C CA . HIS A 1 177 ? -22.541 -4.943 27.036 1.00 93.62 177 HIS A CA 1
ATOM 1405 C C . HIS A 1 177 ? -22.054 -3.894 26.028 1.00 93.62 177 HIS A C 1
ATOM 1407 O O . HIS A 1 177 ? -22.228 -2.697 26.284 1.00 93.62 177 HIS A O 1
ATOM 1413 N N . VAL A 1 178 ? -21.408 -4.298 24.932 1.00 94.81 178 VAL A N 1
ATOM 1414 C CA . VAL A 1 178 ? -20.857 -3.396 23.917 1.00 94.81 178 VAL A CA 1
ATOM 1415 C C . VAL A 1 178 ? -21.948 -3.013 22.920 1.00 94.81 178 VAL A C 1
ATOM 1417 O O . VAL A 1 178 ? -22.541 -3.865 22.267 1.00 94.81 178 VAL A O 1
ATOM 1420 N N . THR A 1 179 ? -22.187 -1.710 22.781 1.00 95.25 179 THR A N 1
ATOM 1421 C CA . THR A 1 179 ? -23.115 -1.136 21.798 1.00 95.25 179 THR A CA 1
ATOM 1422 C C . THR A 1 179 ? -22.360 -0.236 20.825 1.00 95.25 179 THR A C 1
ATOM 1424 O O . THR A 1 179 ? -21.280 0.263 21.156 1.00 95.25 179 THR A O 1
ATOM 1427 N N . ALA A 1 180 ? -22.938 0.020 19.648 1.00 95.06 180 ALA A N 1
ATOM 1428 C CA . ALA A 1 180 ? -22.351 0.917 18.649 1.00 95.06 180 ALA A CA 1
ATOM 1429 C C . ALA A 1 180 ? -22.010 2.301 19.241 1.00 95.06 180 ALA A C 1
ATOM 1431 O O . ALA A 1 180 ? -20.903 2.797 19.045 1.00 95.06 180 ALA A O 1
ATOM 1432 N N . ASP A 1 181 ? -22.894 2.867 20.070 1.00 95.38 181 ASP A N 1
ATOM 1433 C CA . ASP A 1 181 ? -22.681 4.172 20.716 1.00 95.38 181 ASP A CA 1
ATOM 1434 C C . ASP A 1 181 ? -21.511 4.179 21.705 1.00 95.38 181 ASP A C 1
ATOM 1436 O O . ASP A 1 181 ? -20.863 5.205 21.923 1.00 95.38 181 ASP A O 1
ATOM 1440 N N . LYS A 1 182 ? -21.247 3.050 22.377 1.00 95.19 182 LYS A N 1
ATOM 1441 C CA . LYS A 1 182 ? -20.079 2.928 23.261 1.00 95.19 182 LYS A CA 1
ATOM 1442 C C . LYS A 1 182 ? -18.795 2.911 22.444 1.00 95.19 182 LYS A C 1
ATOM 1444 O O . LYS A 1 182 ? -17.849 3.601 22.814 1.00 95.19 182 LYS A O 1
ATOM 1449 N N . ILE A 1 183 ? -18.789 2.180 21.329 1.00 95.44 183 ILE A N 1
ATOM 1450 C CA . ILE A 1 183 ? -17.645 2.145 20.417 1.00 95.44 183 ILE A CA 1
ATOM 1451 C C . ILE A 1 183 ? -17.391 3.547 19.867 1.00 95.44 183 ILE A C 1
ATOM 1453 O O . ILE A 1 183 ? -16.299 4.069 20.054 1.00 95.44 183 ILE A O 1
ATOM 1457 N N . ALA A 1 184 ? -18.402 4.201 19.290 1.00 95.31 184 ALA A N 1
ATOM 1458 C CA . ALA A 1 184 ? -18.270 5.540 18.715 1.00 95.31 184 ALA A CA 1
ATOM 1459 C C . ALA A 1 184 ? -17.687 6.561 19.712 1.00 95.31 184 ALA A C 1
ATOM 1461 O O . ALA A 1 184 ? -16.756 7.291 19.374 1.00 95.31 184 ALA A O 1
ATOM 1462 N N . ARG A 1 185 ? -18.157 6.556 20.969 1.00 95.38 185 ARG A N 1
ATOM 1463 C CA . ARG A 1 185 ? -17.616 7.421 22.034 1.00 95.38 185 ARG A CA 1
ATOM 1464 C C . ARG A 1 185 ? -16.138 7.160 22.327 1.00 95.38 185 ARG A C 1
ATOM 1466 O O . ARG A 1 185 ? -15.380 8.105 22.535 1.00 95.38 185 ARG A O 1
ATOM 1473 N N . ILE A 1 186 ? -15.718 5.898 22.336 1.00 95.38 186 ILE A N 1
ATOM 1474 C CA . ILE A 1 186 ? -14.316 5.529 22.569 1.00 95.38 186 ILE A CA 1
ATOM 1475 C C . ILE A 1 186 ? -13.443 5.910 21.377 1.00 95.38 186 ILE A C 1
ATOM 1477 O O . ILE A 1 186 ? -12.359 6.447 21.584 1.00 95.38 186 ILE A O 1
ATOM 1481 N N . LEU A 1 187 ? -13.918 5.710 20.145 1.00 95.44 187 LEU A N 1
ATOM 1482 C CA . LEU A 1 187 ? -13.180 6.128 18.951 1.00 95.44 187 LEU A CA 1
ATOM 1483 C C . LEU A 1 187 ? -12.921 7.643 18.968 1.00 95.44 187 LEU A C 1
ATOM 1485 O O . LEU A 1 187 ? -11.784 8.067 18.769 1.00 95.44 187 LEU A O 1
ATOM 1489 N N . MET A 1 188 ? -13.932 8.451 19.316 1.00 94.06 188 MET A N 1
ATOM 1490 C CA . MET A 1 188 ? -13.773 9.902 19.493 1.00 94.06 188 MET A CA 1
ATOM 1491 C C . MET A 1 188 ? -12.763 10.250 20.596 1.00 94.06 188 MET A C 1
ATOM 1493 O O . MET A 1 188 ? -11.960 11.172 20.440 1.00 94.06 188 MET A O 1
ATOM 1497 N N . HIS A 1 189 ? -12.772 9.510 21.710 1.00 94.12 189 HIS A N 1
ATOM 1498 C CA . HIS A 1 189 ? -11.811 9.705 22.795 1.00 94.12 189 HIS A CA 1
ATOM 1499 C C . HIS A 1 189 ? -10.369 9.411 22.350 1.00 94.12 189 HIS A C 1
ATOM 1501 O O . HIS A 1 189 ? -9.475 10.225 22.588 1.00 94.12 189 HIS A O 1
ATOM 1507 N N . ILE A 1 190 ? -10.141 8.284 21.669 1.00 93.12 190 ILE A N 1
ATOM 1508 C CA . ILE A 1 190 ? -8.825 7.896 21.141 1.00 93.12 190 ILE A CA 1
ATOM 1509 C C . ILE A 1 190 ? -8.337 8.933 20.125 1.00 93.12 190 ILE A C 1
ATOM 1511 O O . ILE A 1 190 ? -7.212 9.420 20.237 1.00 93.12 190 ILE A O 1
ATOM 1515 N N . GLN A 1 191 ? -9.195 9.338 19.185 1.00 92.25 191 GLN A N 1
ATOM 1516 C CA . GLN A 1 191 ? -8.874 10.370 18.198 1.00 92.25 191 GLN A CA 1
ATOM 1517 C C . GLN A 1 191 ? -8.484 11.694 18.873 1.00 92.25 191 GLN A C 1
ATOM 1519 O O . GLN A 1 191 ? -7.475 12.305 18.517 1.00 92.25 191 GLN A O 1
ATOM 1524 N N . GLY A 1 192 ? -9.231 12.126 19.894 1.00 90.12 192 GLY A N 1
ATOM 1525 C CA . GLY A 1 192 ? -8.909 13.323 20.673 1.00 90.12 192 GLY A CA 1
ATOM 1526 C C . GLY A 1 192 ? -7.553 13.232 21.384 1.00 90.12 192 GLY A C 1
ATOM 1527 O O . GLY A 1 192 ? -6.809 14.216 21.427 1.00 90.12 192 GLY A O 1
ATOM 1528 N N . THR A 1 193 ? -7.205 12.054 21.902 1.00 90.94 193 THR A N 1
ATOM 1529 C CA . THR A 1 193 ? -5.912 11.792 22.551 1.00 90.94 193 THR A CA 1
ATOM 1530 C C . THR A 1 193 ? -4.757 11.836 21.551 1.00 90.94 193 THR A C 1
ATOM 1532 O O . THR A 1 193 ? -3.783 12.552 21.794 1.00 90.94 193 THR A O 1
ATOM 1535 N N . HIS A 1 194 ? -4.878 11.173 20.395 1.00 89.06 194 HIS A N 1
ATOM 1536 C CA . HIS A 1 194 ? -3.851 11.217 19.346 1.00 89.06 194 HIS A CA 1
ATOM 1537 C C . HIS A 1 194 ? -3.679 12.617 18.755 1.00 89.06 194 HIS A C 1
ATOM 1539 O O . HIS A 1 194 ? -2.548 13.050 18.544 1.00 89.06 194 HIS A O 1
ATOM 1545 N N . ARG A 1 195 ? -4.765 13.379 18.569 1.00 85.62 195 ARG A N 1
ATOM 1546 C CA . ARG A 1 195 ? -4.681 14.772 18.107 1.00 85.62 195 ARG A CA 1
ATOM 1547 C C . ARG A 1 195 ? -3.897 15.646 19.088 1.00 85.62 195 ARG A C 1
ATOM 1549 O O . ARG A 1 195 ? -3.023 16.402 18.673 1.00 85.62 195 ARG A O 1
ATOM 1556 N N . LYS A 1 196 ? -4.164 15.520 20.393 1.00 85.88 196 LYS A N 1
ATOM 1557 C CA . LYS A 1 196 ? -3.405 16.234 21.435 1.00 85.88 196 LYS A CA 1
ATOM 1558 C C . LYS A 1 196 ? -1.935 15.806 21.463 1.00 85.88 196 LYS A C 1
ATOM 1560 O O . LYS A 1 196 ? -1.066 16.664 21.601 1.00 85.88 196 LYS A O 1
ATOM 1565 N N . ALA A 1 197 ? -1.656 14.510 21.324 1.00 84.19 197 ALA A N 1
ATOM 1566 C CA . ALA A 1 197 ? -0.293 13.985 21.280 1.00 84.19 197 ALA A CA 1
ATOM 1567 C C . ALA A 1 197 ? 0.480 14.509 20.060 1.00 84.19 197 ALA A C 1
ATOM 1569 O O . ALA A 1 197 ? 1.570 15.049 20.227 1.00 84.19 197 ALA A O 1
ATOM 1570 N N . SER A 1 198 ? -0.122 14.456 18.868 1.00 81.06 198 SER A N 1
ATOM 1571 C CA . SER A 1 198 ? 0.471 14.958 17.624 1.00 81.06 198 SER A CA 1
ATOM 1572 C C . SER A 1 198 ? 0.861 16.428 17.728 1.00 81.06 198 SER A C 1
ATOM 1574 O O . SER A 1 198 ? 1.936 16.804 17.276 1.00 81.06 198 SER A O 1
ATOM 1576 N N . ILE A 1 199 ? 0.010 17.259 18.339 1.00 80.19 199 ILE A N 1
ATOM 1577 C CA . ILE A 1 199 ? 0.288 18.685 18.525 1.00 80.19 199 ILE A CA 1
ATOM 1578 C C . ILE A 1 199 ? 1.485 18.887 19.467 1.00 80.19 199 ILE A C 1
ATOM 1580 O O . ILE A 1 199 ? 2.409 19.629 19.139 1.00 80.19 199 ILE A O 1
ATOM 1584 N N . ARG A 1 200 ? 1.519 18.182 20.605 1.00 80.94 200 ARG A N 1
ATOM 1585 C CA . ARG A 1 200 ? 2.634 18.262 21.569 1.00 80.94 200 ARG A CA 1
ATOM 1586 C C . ARG A 1 200 ? 3.967 17.818 20.962 1.00 80.94 200 ARG A C 1
ATOM 1588 O O . ARG A 1 200 ? 5.004 18.384 21.282 1.00 80.94 200 ARG A O 1
ATOM 1595 N N . GLN A 1 201 ? 3.935 16.828 20.074 1.00 76.12 201 GLN A N 1
ATOM 1596 C CA . GLN A 1 201 ? 5.120 16.272 19.413 1.00 76.12 201 GLN A CA 1
ATOM 1597 C C . GLN A 1 201 ? 5.684 17.159 18.297 1.00 76.12 201 GLN A C 1
ATOM 1599 O O . GLN A 1 201 ? 6.764 16.877 17.784 1.00 76.12 201 GLN A O 1
ATOM 1604 N N . THR A 1 202 ? 4.997 18.238 17.912 1.00 75.12 202 THR A N 1
ATOM 1605 C CA . THR A 1 202 ? 5.552 19.191 16.937 1.00 75.12 202 THR A CA 1
ATOM 1606 C C . THR A 1 202 ? 6.737 19.980 17.495 1.00 75.12 202 THR A C 1
ATOM 1608 O O . THR A 1 202 ? 7.525 20.506 16.714 1.00 75.12 202 THR A O 1
ATOM 1611 N N . GLY A 1 203 ? 6.892 20.043 18.825 1.00 71.44 203 GLY A N 1
ATOM 1612 C CA . GLY A 1 203 ? 7.971 20.782 19.488 1.00 71.44 203 GLY A CA 1
ATOM 1613 C C . GLY A 1 203 ? 7.864 22.303 19.342 1.00 71.44 203 GLY A C 1
ATOM 1614 O O . GLY A 1 203 ? 8.770 23.017 19.763 1.00 71.44 203 GLY A O 1
ATOM 1615 N N . VAL A 1 204 ? 6.774 22.800 18.751 1.00 74.94 204 VAL A N 1
ATOM 1616 C CA . VAL A 1 204 ? 6.492 24.228 18.607 1.00 74.94 204 VAL A CA 1
ATOM 1617 C C . VAL A 1 204 ? 5.515 24.637 19.699 1.00 74.94 204 VAL A C 1
ATOM 1619 O O . VAL A 1 204 ? 4.496 23.979 19.915 1.00 74.94 204 VAL A O 1
ATOM 1622 N N . ASP A 1 205 ? 5.820 25.730 20.389 1.00 77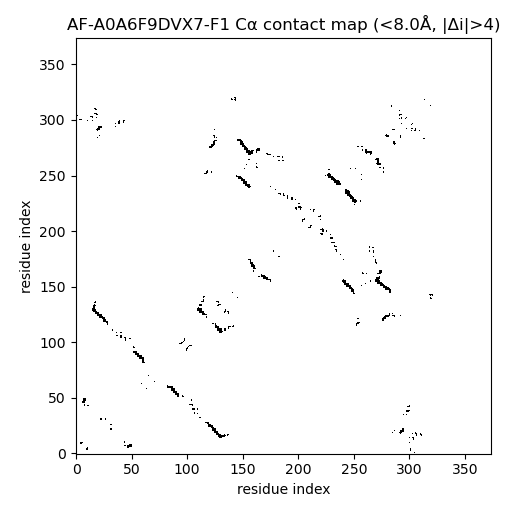.44 205 ASP A N 1
ATOM 1623 C CA . ASP A 1 205 ? 4.883 26.328 21.329 1.00 77.44 205 ASP A CA 1
ATOM 1624 C C . ASP A 1 205 ? 3.695 26.916 20.556 1.00 77.44 205 ASP A C 1
ATOM 1626 O O . ASP A 1 205 ? 3.857 27.830 19.747 1.00 77.44 205 ASP A O 1
ATOM 1630 N N . LEU A 1 206 ? 2.496 26.391 20.809 1.00 79.12 206 LEU A N 1
ATOM 1631 C CA . LEU A 1 206 ? 1.250 26.834 20.178 1.00 79.12 206 LEU A CA 1
ATOM 1632 C C . LEU A 1 206 ? 0.948 28.319 20.401 1.00 79.12 206 LEU A C 1
ATOM 1634 O O . LEU A 1 206 ? 0.164 28.886 19.646 1.00 79.12 206 LEU A O 1
ATOM 1638 N N . SER A 1 207 ? 1.536 28.934 21.429 1.00 80.50 207 SER A N 1
ATOM 1639 C CA . SER A 1 207 ? 1.374 30.361 21.708 1.00 80.50 207 SER A CA 1
ATOM 1640 C C . SER A 1 207 ? 2.189 31.265 20.774 1.00 80.50 207 SER A C 1
ATOM 1642 O O . SER A 1 207 ? 1.975 32.475 20.750 1.00 80.50 207 SER A O 1
ATOM 1644 N N . THR A 1 208 ? 3.110 30.703 19.982 1.00 84.75 208 THR A N 1
ATOM 1645 C CA . THR A 1 208 ? 3.964 31.482 19.077 1.00 84.75 208 THR A CA 1
ATOM 1646 C C . THR A 1 208 ? 3.335 31.706 17.705 1.00 84.75 208 THR A C 1
ATOM 1648 O O . THR A 1 208 ? 2.687 30.827 17.138 1.00 84.75 208 THR A O 1
ATOM 1651 N N . GLN A 1 209 ? 3.630 32.865 17.108 1.00 84.19 209 GLN A N 1
ATOM 1652 C CA . GLN A 1 209 ? 3.224 33.214 15.740 1.00 84.19 209 GLN A CA 1
ATOM 1653 C C . GLN A 1 209 ? 3.659 32.159 14.708 1.00 84.19 209 GLN A C 1
ATOM 1655 O O . GLN A 1 209 ? 2.907 31.819 13.801 1.00 84.19 209 GLN A O 1
ATOM 1660 N N . LYS A 1 210 ? 4.836 31.552 14.901 1.00 79.81 210 LYS A N 1
ATOM 1661 C CA . LYS A 1 210 ? 5.339 30.467 14.049 1.00 79.81 210 LYS A CA 1
ATOM 1662 C C . LYS A 1 210 ? 4.424 29.237 14.052 1.00 79.81 210 LYS A C 1
ATOM 1664 O O . LYS A 1 210 ? 4.262 28.595 13.020 1.00 79.81 210 LYS A O 1
ATOM 1669 N N . ALA A 1 211 ? 3.820 28.890 15.192 1.00 77.94 211 ALA A N 1
ATOM 1670 C CA . ALA A 1 211 ? 2.847 27.799 15.249 1.00 77.94 211 ALA A CA 1
ATOM 1671 C C . ALA A 1 211 ? 1.570 28.141 14.473 1.00 77.94 211 ALA A C 1
ATOM 1673 O O . ALA A 1 211 ? 1.004 27.265 13.823 1.00 77.94 211 ALA A O 1
ATOM 1674 N N . TYR A 1 212 ? 1.142 29.405 14.520 1.00 81.88 212 TYR A N 1
ATOM 1675 C CA . TYR A 1 212 ? -0.011 29.894 13.768 1.00 81.88 212 TYR A CA 1
ATOM 1676 C C . TYR A 1 212 ? 0.235 29.841 12.255 1.00 81.88 212 TYR A C 1
ATOM 1678 O O . TYR A 1 212 ? -0.591 29.300 11.524 1.00 81.88 212 TYR A O 1
ATOM 1686 N N . GLU A 1 213 ? 1.401 30.295 11.793 1.00 83.19 213 GLU A N 1
ATOM 1687 C CA . GLU A 1 213 ? 1.816 30.198 10.386 1.00 83.19 213 GLU A CA 1
ATOM 1688 C C . GLU A 1 213 ? 1.855 28.738 9.913 1.00 83.19 213 GLU A C 1
ATOM 1690 O O . GLU A 1 213 ? 1.208 28.384 8.929 1.00 83.19 213 GLU A O 1
ATOM 1695 N N . LEU A 1 214 ? 2.500 27.849 10.679 1.00 75.81 214 LEU A N 1
ATOM 1696 C CA . LEU A 1 214 ? 2.529 26.415 10.371 1.00 75.81 214 LEU A CA 1
ATOM 1697 C C . LEU A 1 214 ? 1.133 25.776 10.380 1.00 75.81 214 LEU A C 1
ATOM 1699 O O . LEU A 1 214 ? 0.891 24.821 9.642 1.00 75.81 214 LEU A O 1
ATOM 1703 N N . ALA A 1 215 ? 0.210 26.262 11.211 1.00 75.12 215 ALA A N 1
ATOM 1704 C CA . ALA A 1 215 ? -1.168 25.784 11.233 1.00 75.12 215 ALA A CA 1
ATOM 1705 C C . ALA A 1 215 ? -1.954 26.242 9.995 1.00 75.12 215 ALA A C 1
ATOM 1707 O O . ALA A 1 215 ? -2.672 25.425 9.417 1.00 75.12 215 ALA A O 1
ATOM 1708 N N . LEU A 1 216 ? -1.786 27.498 9.563 1.00 77.69 216 LEU A N 1
ATOM 1709 C CA . LEU A 1 216 ? -2.378 28.022 8.325 1.00 77.69 216 LEU A CA 1
ATOM 1710 C C . LEU A 1 216 ? -1.877 27.264 7.092 1.00 77.69 216 LEU A C 1
ATOM 1712 O O . LEU A 1 216 ? -2.658 26.952 6.198 1.00 77.69 216 LEU A O 1
ATOM 1716 N N . GLU A 1 217 ? -0.593 26.910 7.076 1.00 69.44 217 GLU A N 1
ATOM 1717 C CA . GLU A 1 217 ? 0.013 26.104 6.012 1.00 69.44 217 GLU A CA 1
ATOM 1718 C C . GLU A 1 217 ? -0.357 24.608 6.099 1.00 69.44 217 GLU A C 1
ATOM 1720 O O . GLU A 1 217 ? -0.034 23.828 5.202 1.00 69.44 217 GLU A O 1
ATOM 1725 N N . GLY A 1 218 ? -1.022 24.166 7.176 1.00 66.06 218 GLY A N 1
ATOM 1726 C CA . GLY A 1 218 ? -1.337 22.752 7.414 1.00 66.06 218 GLY A CA 1
ATOM 1727 C C . GLY A 1 218 ? -0.108 21.883 7.726 1.00 66.06 218 GLY A C 1
ATOM 1728 O O . GLY A 1 218 ? -0.164 20.652 7.640 1.00 66.06 218 GLY A O 1
ATOM 1729 N N . LEU A 1 219 ? 1.009 22.512 8.099 1.00 65.44 219 LEU A N 1
ATOM 1730 C CA . LEU A 1 219 ? 2.309 21.901 8.382 1.00 65.44 219 LEU A CA 1
ATOM 1731 C C . LEU A 1 219 ? 2.543 21.622 9.868 1.00 65.44 219 LEU A C 1
ATOM 1733 O O . LEU A 1 219 ? 3.656 21.261 10.255 1.00 65.44 219 LEU A O 1
ATOM 1737 N N . LEU A 1 220 ? 1.507 21.721 10.704 1.00 70.56 220 LEU A N 1
ATOM 1738 C CA . LEU A 1 220 ? 1.562 21.338 12.115 1.00 70.56 220 LEU A CA 1
ATOM 1739 C C . LEU A 1 220 ? 1.576 19.804 12.269 1.00 70.56 220 LEU A C 1
ATOM 1741 O O . LEU A 1 220 ? 0.674 19.184 12.829 1.00 70.56 220 LEU A O 1
ATOM 1745 N N . LYS A 1 221 ? 2.611 19.182 11.704 1.00 67.94 221 LYS A N 1
ATOM 1746 C CA . LYS A 1 221 ? 2.906 17.754 11.759 1.00 67.94 221 LYS A CA 1
ATOM 1747 C C . LYS A 1 221 ? 4.190 17.548 12.564 1.00 67.94 221 LYS A C 1
ATOM 1749 O O . LYS A 1 221 ? 5.090 18.388 12.498 1.00 67.94 221 LYS A O 1
ATOM 1754 N N . PRO A 1 222 ? 4.312 16.440 13.305 1.00 69.94 222 PRO A N 1
ATOM 1755 C CA . PRO A 1 222 ? 5.549 16.140 14.003 1.00 69.94 222 PRO A CA 1
ATOM 1756 C C . PRO A 1 222 ? 6.708 16.018 13.014 1.00 69.94 222 PRO A C 1
ATOM 1758 O O . PRO A 1 222 ? 6.606 15.383 11.960 1.00 69.94 222 PRO A O 1
ATOM 1761 N N . GLN A 1 223 ? 7.809 16.685 13.354 1.00 66.62 223 GLN A N 1
ATOM 1762 C CA . GLN A 1 223 ? 8.999 16.753 12.506 1.00 66.62 223 GLN A CA 1
ATOM 1763 C C . GLN A 1 223 ? 9.810 15.455 12.556 1.00 66.62 223 GLN A C 1
ATOM 1765 O O . GLN A 1 223 ? 10.475 15.097 11.585 1.00 66.62 223 GLN A O 1
ATOM 1770 N N . GLN A 1 224 ? 9.731 14.740 13.679 1.00 68.50 224 GLN A N 1
ATOM 1771 C CA . GLN A 1 224 ? 10.423 13.481 13.922 1.00 68.50 224 GLN A CA 1
ATOM 1772 C C . GLN A 1 224 ? 9.431 12.323 13.992 1.00 68.50 224 GLN A C 1
ATOM 1774 O O . GLN A 1 224 ? 8.251 12.511 14.289 1.00 68.50 224 GLN A O 1
ATOM 1779 N N . TYR A 1 225 ? 9.929 11.114 13.733 1.00 73.06 225 TYR A N 1
ATOM 1780 C CA . TYR A 1 225 ? 9.147 9.902 13.934 1.00 73.06 225 TYR A CA 1
ATOM 1781 C C . TYR A 1 225 ? 8.787 9.767 15.416 1.00 73.06 225 TYR A C 1
ATOM 1783 O O . TYR A 1 225 ? 9.665 9.684 16.272 1.00 73.06 225 TYR A O 1
ATOM 1791 N N . CYS A 1 226 ? 7.490 9.754 15.705 1.00 70.69 226 CYS A N 1
ATOM 1792 C CA . CYS A 1 226 ? 6.950 9.693 17.062 1.00 70.69 226 CYS A CA 1
ATOM 1793 C C . CYS A 1 226 ? 5.964 8.525 17.248 1.00 70.69 226 CYS A C 1
ATOM 1795 O O . CYS A 1 226 ? 5.202 8.498 18.214 1.00 70.69 226 CYS A O 1
ATOM 1797 N N . GLY A 1 227 ? 5.997 7.559 16.324 1.00 81.62 227 GLY A N 1
ATOM 1798 C CA . GLY A 1 227 ? 5.040 6.459 16.241 1.00 81.62 227 GLY A CA 1
ATOM 1799 C C . GLY A 1 227 ? 3.804 6.789 15.393 1.00 81.62 227 GLY A C 1
ATOM 1800 O O . GLY A 1 227 ? 3.729 7.869 14.800 1.00 81.62 227 GLY A O 1
ATOM 1801 N N . PRO A 1 228 ? 2.834 5.859 15.333 1.00 88.62 228 PRO A N 1
ATOM 1802 C CA . PRO A 1 228 ? 1.636 5.986 14.512 1.00 88.62 228 PRO A CA 1
ATOM 1803 C C . PRO A 1 228 ? 0.732 7.114 15.018 1.00 88.62 228 PRO A C 1
ATOM 1805 O O . PRO A 1 228 ? 0.323 7.150 16.184 1.00 88.62 228 PRO A O 1
ATOM 1808 N N . ILE A 1 229 ? 0.355 8.018 14.118 1.00 88.69 229 ILE A N 1
ATOM 1809 C CA . ILE A 1 229 ? -0.541 9.133 14.430 1.00 88.69 229 ILE A CA 1
ATOM 1810 C C . ILE A 1 229 ? -1.879 8.891 13.764 1.00 88.69 229 ILE A C 1
ATOM 1812 O O . ILE A 1 229 ? -1.984 8.898 12.540 1.00 88.69 229 ILE A O 1
ATOM 1816 N N . ILE A 1 230 ? -2.911 8.712 14.583 1.00 92.38 230 ILE A N 1
ATOM 1817 C CA . ILE A 1 230 ? -4.290 8.572 14.125 1.00 92.38 230 ILE A CA 1
ATOM 1818 C C . ILE A 1 230 ? -4.874 9.970 13.922 1.00 92.38 230 ILE A C 1
ATOM 1820 O O . ILE A 1 230 ? -4.974 10.757 14.863 1.00 92.38 230 ILE A O 1
ATOM 1824 N N . LEU A 1 231 ? -5.257 10.270 12.685 1.00 90.00 231 LEU A N 1
ATOM 1825 C CA . LEU A 1 231 ? -5.890 11.526 12.291 1.00 90.00 231 LEU A CA 1
ATOM 1826 C C . LEU A 1 231 ? -7.413 11.435 12.384 1.00 90.00 231 LEU A C 1
ATOM 1828 O O . LEU A 1 231 ? -8.070 12.343 12.898 1.00 90.00 231 LEU A O 1
ATOM 1832 N N . ASP A 1 232 ? -7.968 10.330 11.889 1.00 92.81 232 ASP A N 1
ATOM 1833 C CA . ASP A 1 232 ? -9.407 10.097 11.842 1.00 92.81 232 ASP A CA 1
ATOM 1834 C C . ASP A 1 232 ? -9.741 8.645 12.163 1.00 92.81 232 ASP A C 1
ATOM 1836 O O . ASP A 1 232 ? -8.998 7.732 11.795 1.00 92.81 232 ASP A O 1
ATOM 1840 N N . LEU A 1 233 ? -10.847 8.444 12.876 1.00 95.31 233 LEU A N 1
ATOM 1841 C CA . LEU A 1 233 ? -11.264 7.134 13.354 1.00 95.31 233 LEU A CA 1
ATOM 1842 C C . LEU A 1 233 ? -12.788 7.036 13.355 1.00 95.31 233 LEU A C 1
ATOM 1844 O O . LEU A 1 233 ? -13.466 7.750 14.092 1.00 95.31 233 LEU A O 1
ATOM 1848 N N . LYS A 1 234 ? -13.334 6.135 12.537 1.00 94.81 234 LYS A N 1
ATOM 1849 C CA . LYS A 1 234 ? -14.780 6.004 12.321 1.00 94.81 234 LYS A CA 1
ATOM 1850 C C . LYS A 1 234 ? -15.237 4.562 12.449 1.00 94.81 234 LYS A C 1
ATOM 1852 O O . LYS A 1 234 ? -14.538 3.639 12.044 1.00 94.81 234 LYS A O 1
ATOM 1857 N N . LEU A 1 235 ? -16.439 4.373 12.986 1.00 96.62 235 LEU A N 1
ATOM 1858 C CA . LEU A 1 235 ? -17.126 3.085 12.965 1.00 96.62 235 LEU A CA 1
ATOM 1859 C C . LEU A 1 235 ? -17.831 2.937 11.613 1.00 96.62 235 LEU A C 1
ATOM 1861 O O . LEU A 1 235 ? -18.686 3.753 11.282 1.00 96.62 235 LEU A O 1
ATOM 1865 N N . VAL A 1 236 ? -17.467 1.911 10.846 1.00 95.75 236 VAL A N 1
ATOM 1866 C CA . VAL A 1 236 ? -18.055 1.626 9.526 1.00 95.75 236 VAL A CA 1
ATOM 1867 C C . VAL A 1 236 ? -19.197 0.631 9.657 1.00 95.75 236 VAL A C 1
ATOM 1869 O O . VAL A 1 236 ? -20.272 0.821 9.100 1.00 95.75 236 VAL A O 1
ATOM 1872 N N . GLU A 1 237 ? -18.968 -0.441 10.412 1.00 95.69 237 GLU A N 1
ATOM 1873 C CA . GLU A 1 237 ? -19.915 -1.542 10.528 1.00 95.69 237 GLU A CA 1
ATOM 1874 C C . GLU A 1 237 ? -19.913 -2.095 11.950 1.00 95.69 237 GLU A C 1
ATOM 1876 O O . GLU A 1 237 ? -18.860 -2.287 12.561 1.00 95.69 237 GLU A O 1
ATOM 1881 N N . PHE A 1 238 ? -21.097 -2.400 12.474 1.00 96.38 238 PHE A N 1
ATOM 1882 C CA . PHE A 1 238 ? -21.247 -3.075 13.755 1.00 96.38 238 PHE A CA 1
ATOM 1883 C C . PHE A 1 238 ? -22.242 -4.227 13.624 1.00 96.38 238 PHE A C 1
ATOM 1885 O O . PHE A 1 238 ? -23.451 -4.019 13.551 1.00 96.38 238 PHE A O 1
ATOM 1892 N N . LYS A 1 239 ? -21.710 -5.451 13.583 1.00 95.12 239 LYS A N 1
ATOM 1893 C CA . LYS A 1 239 ? -22.460 -6.712 13.546 1.00 95.12 239 LYS A CA 1
ATOM 1894 C C . LYS A 1 239 ? -21.919 -7.609 14.660 1.00 95.12 239 LYS A C 1
ATOM 1896 O O . LYS A 1 239 ? -21.090 -8.484 14.387 1.00 95.12 239 LYS A O 1
ATOM 1901 N N . PRO A 1 240 ? -22.303 -7.349 15.924 1.00 90.94 240 PRO A N 1
ATOM 1902 C CA . PRO A 1 240 ? -21.683 -7.984 17.080 1.00 90.94 240 PRO A CA 1
ATOM 1903 C C . PRO A 1 240 ? -21.706 -9.519 16.952 1.00 90.94 240 PRO A C 1
ATOM 1905 O O . PRO A 1 240 ? -22.708 -10.072 16.498 1.00 90.94 240 PRO A O 1
ATOM 1908 N N . PRO A 1 241 ? -20.613 -10.221 17.311 1.00 92.94 241 PRO A N 1
ATOM 1909 C CA . PRO A 1 241 ? -19.402 -9.723 17.978 1.00 92.94 241 PRO A CA 1
ATOM 1910 C C . PRO A 1 241 ? -18.365 -9.055 17.053 1.00 92.94 241 PRO A C 1
ATOM 1912 O O . PRO A 1 241 ? -17.293 -8.672 17.521 1.00 92.94 241 PRO A O 1
ATOM 1915 N N . LYS A 1 242 ? -18.638 -8.922 15.751 1.00 95.81 242 LYS A N 1
ATOM 1916 C CA . LYS A 1 242 ? -17.727 -8.311 14.775 1.00 95.81 242 LYS A CA 1
ATOM 1917 C C . LYS A 1 242 ? -18.006 -6.819 14.609 1.00 95.81 242 LYS A C 1
ATOM 1919 O O . LYS A 1 242 ? -19.149 -6.364 14.647 1.00 95.81 242 LYS A O 1
ATOM 1924 N N . PHE A 1 243 ? -16.954 -6.051 14.381 1.00 96.44 243 PHE A N 1
ATOM 1925 C CA . PHE A 1 243 ? -17.063 -4.631 14.070 1.00 96.44 243 PHE A CA 1
ATOM 1926 C C . PHE A 1 243 ? -15.974 -4.222 13.080 1.00 96.44 243 PHE A C 1
ATOM 1928 O O . PHE A 1 243 ? -14.922 -4.855 13.010 1.00 96.44 243 PHE A O 1
ATOM 1935 N N . GLY A 1 244 ? -16.240 -3.194 12.284 1.00 97.06 244 GLY A N 1
ATOM 1936 C CA . GLY A 1 244 ? -15.324 -2.630 11.301 1.00 97.06 244 GLY A CA 1
ATOM 1937 C C . GLY A 1 244 ? -15.085 -1.156 11.583 1.00 97.06 244 GLY A C 1
ATOM 1938 O O . GLY A 1 244 ? -16.040 -0.402 11.777 1.00 97.06 244 GLY A O 1
ATOM 1939 N N . ILE A 1 245 ? -13.821 -0.750 11.598 1.00 97.19 245 ILE A N 1
ATOM 1940 C CA . ILE A 1 245 ? -13.405 0.641 11.769 1.00 97.19 245 ILE A CA 1
ATOM 1941 C C . ILE A 1 245 ? -12.609 1.112 10.556 1.00 97.19 245 ILE A C 1
ATOM 1943 O O . ILE A 1 245 ? -11.816 0.363 9.987 1.00 97.19 245 ILE A O 1
ATOM 1947 N N . GLU A 1 246 ? -12.815 2.368 10.186 1.00 97.38 246 GLU A N 1
ATOM 1948 C CA . GLU A 1 246 ? -11.967 3.091 9.248 1.00 97.38 246 GLU A CA 1
ATOM 1949 C C . GLU A 1 246 ? -10.972 3.924 10.057 1.00 97.38 246 GLU A C 1
ATOM 1951 O O . GLU A 1 246 ? -11.365 4.712 10.920 1.00 97.38 246 GLU A O 1
ATOM 1956 N N . VAL A 1 247 ? -9.686 3.730 9.786 1.00 96.44 247 VAL A N 1
ATOM 1957 C CA . VAL A 1 247 ? -8.574 4.400 10.458 1.00 96.44 247 VAL A CA 1
ATOM 1958 C C . VAL A 1 247 ? -7.813 5.199 9.412 1.00 96.44 247 VAL A C 1
ATOM 1960 O O . VAL A 1 247 ? -7.325 4.629 8.438 1.00 96.44 247 VAL A O 1
ATOM 1963 N N . THR A 1 248 ? -7.682 6.506 9.614 1.00 95.50 248 THR A N 1
ATOM 1964 C CA . THR A 1 248 ? -6.764 7.341 8.834 1.00 95.50 248 THR A CA 1
ATOM 1965 C C . THR A 1 248 ? -5.565 7.692 9.696 1.00 95.50 248 THR A C 1
ATOM 1967 O O . THR A 1 248 ? -5.726 8.303 10.754 1.00 95.50 248 THR A O 1
ATOM 1970 N N . CYS A 1 249 ? -4.368 7.322 9.257 1.00 92.69 249 CYS A N 1
ATOM 1971 C CA . CYS A 1 249 ? -3.145 7.476 10.035 1.00 92.69 249 CYS A CA 1
ATOM 1972 C C . CYS A 1 249 ? -1.925 7.851 9.183 1.00 92.69 249 CYS A C 1
ATOM 1974 O O . CYS A 1 249 ? -1.973 7.852 7.952 1.00 92.69 249 CYS A O 1
ATOM 1976 N N . ILE A 1 250 ? -0.859 8.251 9.875 1.00 90.25 250 ILE A N 1
ATOM 1977 C CA . ILE A 1 250 ? 0.471 8.545 9.336 1.00 90.25 250 ILE A CA 1
ATOM 1978 C C . ILE A 1 250 ? 1.500 7.776 10.174 1.00 90.25 250 ILE A C 1
ATOM 1980 O O . ILE A 1 250 ? 1.299 7.604 11.378 1.00 90.25 250 ILE A O 1
ATOM 1984 N N . ASP A 1 251 ? 2.623 7.398 9.555 1.00 86.75 251 ASP A N 1
ATOM 1985 C CA . ASP A 1 251 ? 3.778 6.772 10.220 1.00 86.75 251 ASP A CA 1
ATOM 1986 C C . ASP A 1 251 ? 3.444 5.464 10.946 1.00 86.75 251 ASP A C 1
ATOM 1988 O O . ASP A 1 251 ? 4.016 5.124 11.978 1.00 86.75 251 ASP A O 1
ATOM 1992 N N . GLU A 1 252 ? 2.509 4.718 10.374 1.00 89.62 252 GLU A N 1
ATOM 1993 C CA . GLU A 1 252 ? 2.003 3.467 10.906 1.00 89.62 252 GLU A CA 1
ATOM 1994 C C . GLU A 1 252 ? 2.630 2.230 10.257 1.00 89.62 252 GLU A C 1
ATOM 1996 O O . GLU A 1 252 ? 2.979 2.212 9.073 1.00 89.62 252 GLU A O 1
ATOM 2001 N N . ALA A 1 253 ? 2.656 1.148 11.026 1.00 90.75 253 ALA A N 1
ATOM 2002 C CA . ALA A 1 253 ? 2.755 -0.211 10.527 1.00 90.75 253 ALA A CA 1
ATOM 2003 C C . ALA A 1 253 ? 1.411 -0.946 10.677 1.00 90.75 253 ALA A C 1
ATOM 2005 O O . ALA A 1 253 ? 0.559 -0.605 11.501 1.00 90.75 253 ALA A O 1
ATOM 2006 N N . CYS A 1 254 ? 1.230 -2.040 9.930 1.00 91.25 254 CYS A N 1
ATOM 2007 C CA . CYS A 1 254 ? 0.035 -2.886 10.060 1.00 91.25 254 CYS A CA 1
ATOM 2008 C C . CYS A 1 254 ? -0.148 -3.434 11.489 1.00 91.25 254 CYS A C 1
ATOM 2010 O O . CYS A 1 254 ? -1.276 -3.661 11.919 1.00 91.25 254 CYS A O 1
ATOM 2012 N N . SER A 1 255 ? 0.940 -3.648 12.236 1.00 90.38 255 SER A N 1
ATOM 2013 C CA . SER A 1 255 ? 0.906 -4.057 13.647 1.00 90.38 255 SER A CA 1
ATOM 2014 C C . SER A 1 255 ? 0.226 -3.027 14.546 1.00 90.38 255 SER A C 1
ATOM 2016 O O . SER A 1 255 ? -0.496 -3.410 15.464 1.00 90.38 255 SER A O 1
ATOM 2018 N N . ASP A 1 256 ? 0.396 -1.739 14.259 1.00 92.06 256 ASP A N 1
ATOM 2019 C CA . ASP A 1 256 ? -0.143 -0.656 15.080 1.00 92.06 256 ASP A CA 1
ATOM 2020 C C . ASP A 1 256 ? -1.665 -0.584 14.977 1.00 92.06 256 ASP A C 1
ATOM 2022 O O . ASP A 1 256 ? -2.357 -0.392 15.971 1.00 92.06 256 ASP A O 1
ATOM 2026 N N . ILE A 1 257 ? -2.208 -0.851 13.789 1.00 93.88 257 ILE A N 1
ATOM 2027 C CA . ILE A 1 257 ? -3.657 -0.929 13.563 1.00 93.88 257 ILE A CA 1
ATOM 2028 C C . ILE A 1 257 ? -4.261 -2.106 14.341 1.00 93.88 257 ILE A C 1
ATOM 2030 O O . ILE A 1 257 ? -5.355 -2.009 14.899 1.00 93.88 257 ILE A O 1
ATOM 2034 N N . ARG A 1 258 ? -3.540 -3.229 14.422 1.00 92.75 258 ARG A N 1
ATOM 2035 C CA . ARG A 1 258 ? -3.986 -4.389 15.210 1.00 92.75 258 ARG A CA 1
ATOM 2036 C C . ARG A 1 258 ? -3.926 -4.108 16.704 1.00 92.75 258 ARG A C 1
ATOM 2038 O O . ARG A 1 258 ? -4.857 -4.464 17.425 1.00 92.75 258 ARG A O 1
ATOM 2045 N N . ARG A 1 259 ? -2.871 -3.423 17.146 1.00 92.50 259 ARG A N 1
ATOM 2046 C CA . ARG A 1 259 ? -2.731 -2.938 18.520 1.00 92.50 259 ARG A CA 1
ATOM 2047 C C . ARG A 1 259 ? -3.869 -1.991 18.893 1.00 92.50 259 ARG A C 1
ATOM 2049 O O . ARG A 1 259 ? -4.469 -2.170 19.944 1.00 92.50 259 ARG A O 1
ATOM 2056 N N . LEU A 1 260 ? -4.238 -1.074 18.001 1.00 93.94 260 LEU A N 1
ATOM 2057 C CA . LEU A 1 260 ? -5.368 -0.167 18.194 1.00 93.94 260 LEU A CA 1
ATOM 2058 C C . LEU A 1 260 ? -6.684 -0.928 18.422 1.00 93.94 260 LEU A C 1
ATOM 2060 O O . LEU A 1 260 ? -7.436 -0.594 19.333 1.00 93.94 260 LEU A O 1
ATOM 2064 N N . ILE A 1 261 ? -6.966 -1.975 17.638 1.00 94.88 261 ILE A N 1
ATOM 2065 C CA . ILE A 1 261 ? -8.162 -2.813 17.850 1.00 94.88 261 ILE A CA 1
ATOM 2066 C C . ILE A 1 261 ? -8.142 -3.466 19.232 1.00 94.88 261 ILE A C 1
ATOM 2068 O O . ILE A 1 261 ? -9.171 -3.501 19.908 1.00 94.88 261 ILE A O 1
ATOM 2072 N N . HIS A 1 262 ? -6.982 -3.961 19.661 1.00 93.38 262 HIS A N 1
ATOM 2073 C CA . HIS A 1 262 ? -6.823 -4.537 20.989 1.00 93.38 262 HIS A CA 1
ATOM 2074 C C . HIS A 1 262 ? -7.071 -3.501 22.097 1.00 93.38 262 HIS A C 1
ATOM 2076 O O . HIS A 1 262 ? -7.856 -3.757 23.009 1.00 93.38 262 HIS A O 1
ATOM 2082 N N . GLU A 1 263 ? -6.487 -2.307 21.977 1.00 93.50 263 GLU A N 1
ATOM 2083 C CA . GLU A 1 263 ? -6.682 -1.189 22.910 1.00 93.50 263 GLU A CA 1
ATOM 2084 C C . GLU A 1 263 ? -8.153 -0.755 22.995 1.00 93.50 263 GLU A C 1
ATOM 2086 O O . GLU A 1 263 ? -8.672 -0.551 24.093 1.00 93.50 263 GLU A O 1
ATOM 2091 N N . ILE A 1 264 ? -8.868 -0.701 21.864 1.00 94.94 264 ILE A N 1
ATOM 2092 C CA . ILE A 1 264 ? -10.317 -0.443 21.834 1.00 94.94 264 ILE A CA 1
ATOM 2093 C C . ILE A 1 264 ? -11.073 -1.493 22.659 1.00 94.94 264 ILE A C 1
ATOM 2095 O O . ILE A 1 264 ? -11.961 -1.137 23.437 1.00 94.94 264 ILE A O 1
ATOM 2099 N N . GLY A 1 265 ? -10.7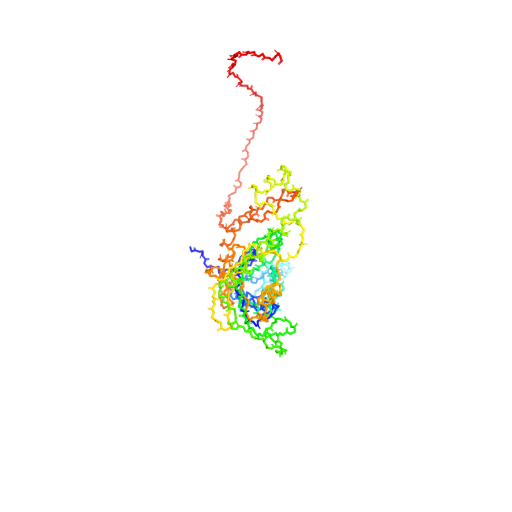13 -2.774 22.522 1.00 94.12 265 GLY A N 1
ATOM 2100 C CA . GLY A 1 265 ? -11.276 -3.858 23.328 1.00 94.12 265 GLY A CA 1
ATOM 2101 C C . GLY A 1 265 ? -11.092 -3.611 24.826 1.00 94.12 265 GLY A C 1
ATOM 2102 O O . GLY A 1 265 ? -12.074 -3.617 25.574 1.00 94.12 265 GLY A O 1
ATOM 2103 N N . LEU A 1 266 ? -9.862 -3.298 25.243 1.00 93.69 266 LEU A N 1
ATOM 2104 C CA . LEU A 1 266 ? -9.527 -3.043 26.647 1.00 93.69 266 LEU A CA 1
ATOM 2105 C C . LEU A 1 266 ? -10.321 -1.864 27.230 1.00 93.69 266 LEU A C 1
ATOM 2107 O O . LEU A 1 266 ? -10.886 -1.979 28.319 1.00 93.69 266 LEU A O 1
ATOM 2111 N N . ILE A 1 267 ? -10.440 -0.753 26.494 1.00 95.06 267 ILE A N 1
ATOM 2112 C CA . ILE A 1 267 ? -11.215 0.423 26.934 1.00 95.06 267 ILE A CA 1
ATOM 2113 C C . ILE A 1 267 ? -12.713 0.080 27.050 1.00 95.06 267 ILE A C 1
ATOM 2115 O O . ILE A 1 267 ? -13.401 0.557 27.956 1.00 95.06 267 ILE A O 1
ATOM 2119 N N . LEU A 1 268 ? -13.220 -0.804 26.186 1.00 94.38 268 LEU A N 1
ATOM 2120 C CA . LEU A 1 268 ? -14.584 -1.347 26.246 1.00 94.38 268 LEU A CA 1
ATOM 2121 C C . LEU A 1 268 ? -14.800 -2.371 27.375 1.00 94.38 268 LEU A C 1
ATOM 2123 O O . LEU A 1 268 ? -15.913 -2.892 27.510 1.00 94.38 268 LEU A O 1
ATOM 2127 N N . LYS A 1 269 ? -13.779 -2.656 28.194 1.00 94.00 269 LYS A N 1
ATOM 2128 C CA . LYS A 1 269 ? -13.795 -3.702 29.230 1.00 94.00 269 LYS A CA 1
ATOM 2129 C C . LYS A 1 269 ? -14.124 -5.082 28.652 1.00 94.00 269 LYS A C 1
ATOM 2131 O O . LYS A 1 269 ? -14.919 -5.834 29.210 1.00 94.00 269 LYS A O 1
ATOM 2136 N N . THR A 1 270 ? -13.565 -5.385 27.489 1.00 93.81 270 THR A N 1
ATOM 2137 C CA . THR A 1 270 ? -13.632 -6.696 26.840 1.00 93.81 270 THR A CA 1
ATOM 2138 C C . THR A 1 270 ? -12.283 -6.980 26.179 1.00 93.81 270 THR A C 1
ATOM 2140 O O . THR A 1 270 ? -11.347 -6.195 26.299 1.00 93.81 270 THR A O 1
ATOM 2143 N N . ASN A 1 271 ? -12.164 -8.098 25.476 1.00 93.44 271 ASN A N 1
ATOM 2144 C CA . ASN A 1 271 ? -10.997 -8.372 24.647 1.00 93.44 271 ASN A CA 1
ATOM 2145 C C . ASN A 1 271 ? -11.366 -8.210 23.176 1.00 93.44 271 ASN A C 1
ATOM 2147 O O . ASN A 1 271 ? -12.514 -8.433 22.787 1.00 93.44 271 ASN A O 1
ATOM 2151 N N . ALA A 1 272 ? -10.404 -7.810 22.354 1.00 93.88 272 ALA A N 1
ATOM 2152 C CA . ALA A 1 272 ? -10.591 -7.735 20.917 1.00 93.88 272 ALA A CA 1
ATOM 2153 C C . ALA A 1 272 ? -9.350 -8.238 20.182 1.00 93.88 272 ALA A C 1
ATOM 2155 O O . ALA A 1 272 ? -8.214 -7.959 20.576 1.00 93.88 272 ALA A O 1
ATOM 2156 N N . ILE A 1 273 ? -9.597 -8.955 19.089 1.00 93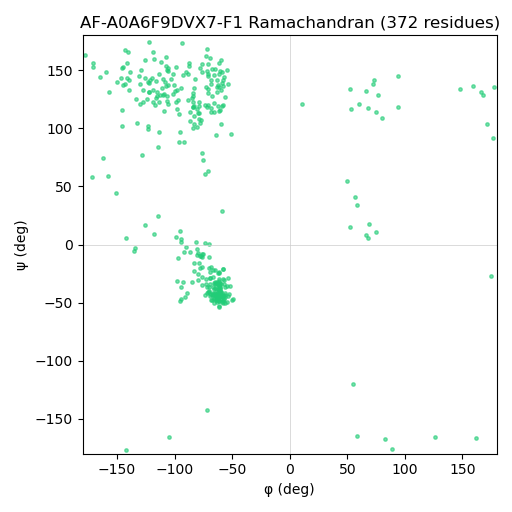.94 273 ILE A N 1
ATOM 2157 C CA . ILE A 1 273 ? -8.580 -9.402 18.138 1.00 93.94 273 ILE A CA 1
ATOM 2158 C C . ILE A 1 273 ? -8.847 -8.744 16.792 1.00 93.94 273 ILE A C 1
ATOM 2160 O O . ILE A 1 273 ? -9.996 -8.661 16.350 1.00 93.94 273 ILE A O 1
ATOM 2164 N N . CYS A 1 274 ? -7.782 -8.332 16.108 1.00 93.50 274 CYS A N 1
ATOM 2165 C CA . CYS A 1 274 ? -7.886 -7.926 14.717 1.00 93.50 274 CYS A CA 1
ATOM 2166 C C . CYS A 1 274 ? -7.944 -9.154 13.798 1.00 93.50 274 CYS A C 1
ATOM 2168 O O . CYS A 1 274 ? -7.047 -10.001 13.795 1.00 93.50 274 CYS A O 1
ATOM 2170 N N . THR A 1 275 ? -9.013 -9.229 13.010 1.00 92.06 275 THR A N 1
ATOM 2171 C CA . THR A 1 275 ? -9.263 -10.312 12.048 1.00 92.06 275 THR A CA 1
ATOM 2172 C C . THR A 1 275 ? -8.776 -9.970 10.647 1.00 92.06 275 THR A C 1
ATOM 2174 O O . THR A 1 275 ? -8.260 -10.839 9.955 1.00 92.06 275 THR A O 1
ATOM 2177 N N . TYR A 1 276 ? -8.911 -8.711 10.235 1.00 92.62 276 TYR A N 1
ATOM 2178 C CA . TYR A 1 276 ? -8.612 -8.275 8.877 1.00 92.62 276 TYR A CA 1
ATOM 2179 C C . TYR A 1 276 ? -8.138 -6.826 8.874 1.00 92.62 276 TYR A C 1
ATOM 2181 O O . TYR A 1 276 ? -8.685 -5.995 9.601 1.00 92.62 276 TYR A O 1
ATOM 2189 N N . VAL A 1 277 ? -7.136 -6.537 8.043 1.00 95.44 277 VAL A N 1
ATOM 2190 C CA . VAL A 1 277 ? -6.611 -5.190 7.800 1.00 95.44 277 VAL A CA 1
ATOM 2191 C C . VAL A 1 277 ? -6.462 -5.005 6.296 1.00 95.44 277 VAL A C 1
ATOM 2193 O O . VAL A 1 277 ? -5.771 -5.784 5.635 1.00 95.44 277 VAL A O 1
ATOM 2196 N N . GLN A 1 278 ? -7.081 -3.955 5.770 1.00 96.06 278 GLN A N 1
ATOM 2197 C CA . GLN A 1 278 ? -6.999 -3.573 4.370 1.00 96.06 278 GLN A CA 1
ATOM 2198 C C . GLN A 1 278 ? -6.597 -2.114 4.234 1.00 96.06 278 GLN A C 1
ATOM 2200 O O . GLN A 1 278 ? -7.313 -1.232 4.699 1.00 96.06 278 GLN A O 1
ATOM 2205 N N . ARG A 1 279 ? -5.496 -1.842 3.533 1.00 97.00 279 ARG A N 1
ATOM 2206 C CA . ARG A 1 279 ? -5.147 -0.482 3.114 1.00 97.00 279 ARG A CA 1
ATOM 2207 C C . ARG A 1 279 ? -5.988 -0.088 1.904 1.00 97.00 279 ARG A C 1
ATOM 2209 O O . ARG A 1 279 ? -5.742 -0.555 0.793 1.00 97.00 279 ARG A O 1
ATOM 2216 N N . GLN A 1 280 ? -6.991 0.754 2.126 1.00 96.00 280 GLN A N 1
ATOM 2217 C CA . GLN A 1 280 ? -7.858 1.271 1.065 1.00 96.00 280 GLN A CA 1
ATOM 2218 C C . GLN A 1 280 ? -7.203 2.422 0.302 1.00 96.00 280 GLN A C 1
ATOM 2220 O O . GLN A 1 280 ? -7.459 2.595 -0.887 1.00 96.00 280 GLN A O 1
ATOM 2225 N N . GLN A 1 281 ? -6.358 3.204 0.971 1.00 95.06 281 GLN A N 1
ATOM 2226 C CA . GLN A 1 281 ? -5.715 4.362 0.368 1.00 95.06 281 GLN A CA 1
ATOM 2227 C C . GLN A 1 281 ? -4.302 4.542 0.909 1.00 95.06 281 GLN A C 1
ATOM 2229 O O . GLN A 1 281 ? -4.087 4.461 2.121 1.00 95.06 281 GLN A O 1
ATOM 2234 N N . ASP A 1 282 ? -3.363 4.842 0.018 1.00 93.81 282 ASP A N 1
ATOM 2235 C CA . ASP A 1 282 ? -2.021 5.300 0.361 1.00 93.81 282 ASP A CA 1
ATOM 2236 C C . ASP A 1 282 ? -1.764 6.654 -0.306 1.00 93.81 282 ASP A C 1
ATOM 2238 O O . ASP A 1 282 ? -1.522 6.720 -1.506 1.00 93.81 282 ASP A O 1
ATOM 2242 N N . GLY A 1 283 ? -1.908 7.762 0.427 1.00 90.81 283 GLY A N 1
ATOM 2243 C CA . GLY A 1 283 ? -1.845 9.099 -0.165 1.00 90.81 283 GLY A CA 1
ATOM 2244 C C . GLY A 1 283 ? -2.842 9.266 -1.331 1.00 90.81 283 GLY A C 1
ATOM 2245 O O . GLY A 1 283 ? -4.044 9.124 -1.114 1.00 90.81 283 GLY A O 1
ATOM 2246 N N . PRO A 1 284 ? -2.397 9.574 -2.562 1.00 90.88 284 PRO A N 1
ATOM 2247 C CA . PRO A 1 284 ? -3.278 9.688 -3.723 1.00 90.88 284 PRO A CA 1
ATOM 2248 C C . PRO A 1 284 ? -3.698 8.335 -4.324 1.00 90.88 284 PRO A C 1
ATOM 2250 O O . PRO A 1 284 ? -4.560 8.302 -5.197 1.00 90.88 284 PRO A O 1
ATOM 2253 N N . PHE A 1 285 ? -3.093 7.224 -3.900 1.00 94.06 285 PHE A N 1
ATOM 2254 C CA . PHE A 1 285 ? -3.337 5.907 -4.478 1.00 94.06 285 PHE A CA 1
ATOM 2255 C C . PHE A 1 285 ? -4.537 5.243 -3.798 1.00 94.06 285 PHE A C 1
ATOM 2257 O O . PHE A 1 285 ? -4.475 4.907 -2.615 1.00 94.06 285 PHE A O 1
ATOM 2264 N N . LEU A 1 286 ? -5.625 5.038 -4.540 1.00 95.00 286 LEU A N 1
ATOM 2265 C CA . LEU A 1 286 ? -6.855 4.401 -4.059 1.00 95.00 286 LEU A CA 1
ATOM 2266 C C . LEU A 1 286 ? -6.936 2.940 -4.519 1.00 95.00 286 LEU A C 1
ATOM 2268 O O . LEU A 1 286 ? -6.487 2.596 -5.611 1.00 95.00 286 LEU A O 1
ATOM 2272 N N . TYR A 1 287 ? -7.537 2.073 -3.700 1.00 93.38 287 TYR A N 1
ATOM 2273 C CA . TYR A 1 287 ? -7.686 0.647 -4.027 1.00 93.38 287 TYR A CA 1
ATOM 2274 C C . TYR A 1 287 ? -8.669 0.377 -5.167 1.00 93.38 287 TYR A C 1
ATOM 2276 O O . TYR A 1 287 ? -8.511 -0.620 -5.864 1.00 93.38 287 TYR A O 1
ATOM 2284 N N . ASP A 1 288 ? -9.661 1.252 -5.325 1.00 92.88 288 ASP A N 1
ATOM 2285 C CA . ASP A 1 288 ? -10.727 1.158 -6.328 1.00 92.88 288 ASP A CA 1
ATOM 2286 C C . ASP A 1 288 ? -10.399 1.958 -7.605 1.00 92.88 288 ASP A C 1
ATOM 2288 O O . ASP A 1 288 ? -11.214 2.076 -8.515 1.00 92.88 288 ASP A O 1
ATOM 2292 N N . ASP A 1 289 ? -9.196 2.542 -7.689 1.00 92.94 289 ASP A N 1
ATOM 2293 C CA . ASP A 1 289 ? -8.754 3.229 -8.903 1.00 92.94 289 ASP A CA 1
ATOM 2294 C C . ASP A 1 289 ? -8.473 2.193 -10.008 1.00 92.94 289 ASP A C 1
ATOM 2296 O O . ASP A 1 289 ? -7.719 1.243 -9.766 1.00 92.94 289 ASP A O 1
ATOM 2300 N N . PRO A 1 290 ? -8.995 2.365 -11.239 1.00 92.00 290 PRO A N 1
ATOM 2301 C CA . PRO A 1 290 ? -8.689 1.476 -12.363 1.00 92.00 290 PRO A CA 1
ATOM 2302 C C . PRO A 1 290 ? -7.191 1.386 -12.700 1.00 92.00 290 PRO A C 1
ATOM 2304 O O . PRO A 1 290 ? -6.766 0.418 -13.337 1.00 92.00 290 PRO A O 1
ATOM 2307 N N . ASN A 1 291 ? -6.389 2.375 -12.294 1.00 92.50 291 ASN A N 1
ATOM 2308 C CA . ASN A 1 291 ? -4.940 2.399 -12.487 1.00 92.50 291 ASN A CA 1
ATOM 2309 C C . ASN A 1 291 ? -4.167 1.685 -11.367 1.00 92.50 291 ASN A C 1
ATOM 2311 O O . ASN A 1 291 ? -2.952 1.509 -11.492 1.00 92.50 291 ASN A O 1
ATOM 2315 N N . THR A 1 292 ? -4.834 1.247 -10.296 1.00 95.44 292 THR A N 1
ATOM 2316 C CA . THR A 1 292 ? -4.249 0.362 -9.283 1.00 95.44 292 THR A CA 1
ATOM 2317 C C . THR A 1 292 ? -4.341 -1.077 -9.772 1.00 95.44 292 THR A C 1
ATOM 2319 O O . THR A 1 292 ? -5.415 -1.664 -9.882 1.00 95.44 292 THR A O 1
ATOM 2322 N N . LEU A 1 293 ? -3.193 -1.667 -10.091 1.00 95.94 293 LEU A N 1
ATOM 2323 C CA . LEU A 1 293 ? -3.153 -2.924 -10.826 1.00 95.94 293 LEU A CA 1
ATOM 2324 C C . LEU A 1 293 ? -3.331 -4.130 -9.904 1.00 95.94 293 LEU A C 1
ATOM 2326 O O . LEU A 1 293 ? -2.667 -4.260 -8.876 1.00 95.94 293 LEU A O 1
ATOM 2330 N N . LEU A 1 294 ? -4.166 -5.083 -10.308 1.00 95.44 294 LEU A N 1
ATOM 2331 C CA . LEU A 1 294 ? -4.161 -6.421 -9.718 1.00 95.44 294 LEU A CA 1
ATOM 2332 C C . LEU A 1 294 ? -3.001 -7.234 -10.291 1.00 95.44 294 LEU A C 1
ATOM 2334 O O . LEU A 1 294 ? -2.659 -7.086 -11.462 1.00 95.44 294 LEU A O 1
ATOM 2338 N N . LEU A 1 295 ? -2.478 -8.200 -9.528 1.00 93.50 295 LEU A N 1
ATOM 2339 C CA . LEU A 1 295 ? -1.380 -9.065 -9.982 1.00 93.50 295 LEU A CA 1
ATOM 2340 C C . LEU A 1 295 ? -1.658 -9.715 -11.351 1.00 93.50 295 LEU A C 1
ATOM 2342 O O . LEU A 1 295 ? -0.742 -9.891 -12.148 1.00 93.50 295 LEU A O 1
ATOM 2346 N N . ARG A 1 296 ? -2.911 -10.081 -11.656 1.00 93.56 296 ARG A N 1
ATOM 2347 C CA . ARG A 1 296 ? -3.307 -10.665 -12.955 1.00 93.56 296 ARG A CA 1
ATOM 2348 C C . ARG A 1 296 ? -3.230 -9.674 -14.123 1.00 93.56 296 ARG A C 1
ATOM 2350 O O . ARG A 1 296 ? -3.021 -10.104 -15.247 1.00 93.56 296 ARG A O 1
ATOM 2357 N N . GLN A 1 297 ? -3.416 -8.387 -13.857 1.00 92.81 297 GLN A N 1
ATOM 2358 C CA . GLN A 1 297 ? -3.464 -7.322 -14.860 1.00 92.81 297 GLN A CA 1
ATOM 2359 C C . GLN A 1 297 ? -2.085 -6.710 -15.142 1.00 92.81 297 GLN A C 1
ATOM 2361 O O . GLN A 1 297 ? -1.979 -5.815 -15.976 1.00 92.81 297 GLN A O 1
ATOM 2366 N N . ILE A 1 298 ? -1.038 -7.166 -14.449 1.00 94.19 298 ILE A N 1
ATOM 2367 C CA . ILE A 1 298 ? 0.321 -6.663 -14.641 1.00 94.19 298 ILE A CA 1
ATOM 2368 C C . ILE A 1 298 ? 0.832 -7.094 -16.014 1.00 94.19 298 ILE A C 1
ATOM 2370 O O . ILE A 1 298 ? 1.025 -8.276 -16.286 1.00 94.19 298 ILE A O 1
ATOM 2374 N N . ASN A 1 299 ? 1.040 -6.085 -16.848 1.00 93.75 299 ASN A N 1
ATOM 2375 C CA . ASN A 1 299 ? 1.642 -6.115 -18.171 1.00 93.75 299 ASN A CA 1
ATOM 2376 C C . ASN A 1 299 ? 2.408 -4.787 -18.319 1.00 93.75 299 ASN A C 1
ATOM 2378 O O . ASN A 1 299 ? 2.022 -3.787 -17.707 1.00 93.75 299 ASN A O 1
ATOM 2382 N N . VAL A 1 300 ? 3.468 -4.760 -19.116 1.00 93.56 300 VAL A N 1
ATOM 2383 C CA . VAL A 1 300 ? 4.269 -3.579 -19.441 1.00 93.56 300 VAL A CA 1
ATOM 2384 C C . VAL A 1 300 ? 3.383 -2.407 -19.864 1.00 93.56 300 VAL A C 1
ATOM 2386 O O . VAL A 1 300 ? 3.532 -1.315 -19.324 1.00 93.56 300 VAL A O 1
ATOM 2389 N N . GLN A 1 301 ? 2.408 -2.629 -20.748 1.00 92.81 301 GLN A N 1
ATOM 2390 C CA . GLN A 1 301 ? 1.476 -1.594 -21.203 1.00 92.81 301 GLN A CA 1
ATOM 2391 C C . GLN A 1 301 ? 0.649 -1.021 -20.042 1.00 92.81 301 GLN A C 1
ATOM 2393 O O . GLN A 1 301 ? 0.579 0.193 -19.866 1.00 92.81 301 GLN A O 1
ATOM 2398 N N . ARG A 1 302 ? 0.060 -1.892 -19.213 1.00 94.38 302 ARG A N 1
ATOM 2399 C CA . ARG A 1 302 ? -0.776 -1.492 -18.066 1.00 94.38 302 ARG A CA 1
ATOM 2400 C C . ARG A 1 302 ? 0.026 -0.757 -16.996 1.00 94.38 302 ARG A C 1
ATOM 2402 O O . ARG A 1 302 ? -0.466 0.200 -16.405 1.00 94.38 302 ARG A O 1
ATOM 2409 N N . VAL A 1 303 ? 1.262 -1.189 -16.753 1.00 94.81 303 VAL A N 1
ATOM 2410 C CA . VAL A 1 303 ? 2.176 -0.519 -15.822 1.00 94.81 303 VAL A CA 1
ATOM 2411 C C . VAL A 1 303 ? 2.559 0.858 -16.347 1.00 94.81 303 VAL A C 1
ATOM 2413 O O . VAL A 1 303 ? 2.525 1.814 -15.580 1.00 94.81 303 VAL A O 1
ATOM 2416 N N . LEU A 1 304 ? 2.839 0.998 -17.644 1.00 93.50 304 LEU A N 1
ATOM 2417 C CA . LEU A 1 304 ? 3.106 2.301 -18.253 1.00 93.50 304 LEU A CA 1
ATOM 2418 C C . LEU A 1 304 ? 1.897 3.239 -18.156 1.00 93.50 304 LEU A C 1
ATOM 2420 O O . LEU A 1 304 ? 2.061 4.393 -17.771 1.00 93.50 304 LEU A O 1
ATOM 2424 N N . GLU A 1 305 ? 0.689 2.751 -18.440 1.00 92.75 305 GLU A N 1
ATOM 2425 C CA . GLU A 1 305 ? -0.551 3.525 -18.288 1.00 92.75 305 GLU A CA 1
ATOM 2426 C C . GLU A 1 305 ? -0.729 4.012 -16.844 1.00 92.75 305 GLU A C 1
ATOM 2428 O O . GLU A 1 305 ? -0.871 5.215 -16.609 1.00 92.75 305 GLU A O 1
ATOM 2433 N N . SER A 1 306 ? -0.595 3.104 -15.875 1.00 93.19 306 SER A N 1
ATOM 2434 C CA . SER A 1 306 ? -0.644 3.420 -14.445 1.00 93.19 306 SER A CA 1
ATOM 2435 C C . SER A 1 306 ? 0.404 4.471 -14.050 1.00 93.19 306 SER A C 1
ATOM 2437 O O . SER A 1 306 ? 0.073 5.478 -13.424 1.00 93.19 306 SER A O 1
ATOM 2439 N N . MET A 1 307 ? 1.657 4.307 -14.490 1.00 92.06 307 MET A N 1
ATOM 2440 C CA . MET A 1 307 ? 2.738 5.267 -14.235 1.00 92.06 307 MET A CA 1
ATOM 2441 C C . MET A 1 307 ? 2.442 6.646 -14.827 1.00 92.06 307 MET A C 1
ATOM 2443 O O . MET A 1 307 ? 2.675 7.659 -14.168 1.00 92.06 307 MET A O 1
ATOM 2447 N N . THR A 1 308 ? 1.933 6.709 -16.061 1.00 90.56 308 THR A N 1
ATOM 2448 C CA . THR A 1 308 ? 1.594 7.991 -16.696 1.00 90.56 308 THR A CA 1
ATOM 2449 C C . THR A 1 308 ? 0.476 8.705 -15.952 1.00 90.56 308 THR A C 1
ATOM 2451 O O . THR A 1 308 ? 0.599 9.896 -15.679 1.00 90.56 308 THR A O 1
ATOM 2454 N N . TYR A 1 309 ? -0.564 7.977 -15.542 1.00 90.94 309 TYR A N 1
ATOM 2455 C CA . TYR A 1 309 ? -1.655 8.529 -14.751 1.00 90.94 309 TYR A CA 1
ATOM 2456 C C . TYR A 1 309 ? -1.149 9.072 -13.409 1.00 90.94 309 TYR A C 1
ATOM 2458 O O . TYR A 1 309 ? -1.332 10.252 -13.102 1.00 90.94 309 TYR A O 1
ATOM 2466 N N . PHE A 1 310 ? -0.418 8.262 -12.639 1.00 89.19 310 PHE A N 1
ATOM 2467 C CA . PHE A 1 310 ? 0.065 8.683 -11.325 1.00 89.19 310 PHE A CA 1
ATOM 2468 C C . PHE A 1 310 ? 1.146 9.760 -11.387 1.00 89.19 310 PHE A C 1
ATOM 2470 O O . PHE A 1 310 ? 1.263 10.545 -10.450 1.00 89.19 310 PHE A O 1
ATOM 2477 N N . ARG A 1 311 ? 1.883 9.885 -12.495 1.00 85.62 311 ARG A N 1
ATOM 2478 C CA . ARG A 1 311 ? 2.786 11.021 -12.726 1.00 85.62 311 ARG A CA 1
ATOM 2479 C C . ARG A 1 311 ? 2.036 12.354 -12.768 1.00 85.62 311 ARG A C 1
ATOM 2481 O O . ARG A 1 311 ? 2.576 13.346 -12.292 1.00 85.62 311 ARG A O 1
ATOM 2488 N N . HIS A 1 312 ? 0.815 12.386 -13.303 1.00 82.31 312 HIS A N 1
ATOM 2489 C CA . HIS A 1 312 ? -0.017 13.593 -13.292 1.00 82.31 312 HIS A CA 1
ATOM 2490 C C . HIS A 1 312 ? -0.651 13.853 -11.923 1.00 82.31 312 HIS A C 1
ATOM 2492 O O . HIS A 1 312 ? -0.776 15.005 -11.517 1.00 82.31 312 HIS A O 1
ATOM 2498 N N . VAL A 1 313 ? -1.021 12.794 -11.200 1.00 83.75 313 VAL A N 1
ATOM 2499 C CA . VAL A 1 313 ? -1.617 12.907 -9.859 1.00 83.75 313 VAL A CA 1
ATOM 2500 C C . VAL A 1 313 ? -0.580 13.345 -8.815 1.00 83.75 313 VAL A C 1
ATOM 2502 O O . VAL A 1 313 ? -0.880 14.140 -7.922 1.00 83.75 313 VAL A O 1
ATOM 2505 N N . LEU A 1 314 ? 0.665 12.873 -8.932 1.00 82.62 314 LEU A N 1
ATOM 2506 C CA . LEU A 1 314 ? 1.779 13.250 -8.064 1.00 82.62 314 LEU A CA 1
ATOM 2507 C C . LEU A 1 314 ? 2.303 14.650 -8.416 1.00 82.62 314 LEU A C 1
ATOM 2509 O O . LEU A 1 314 ? 3.348 14.816 -9.044 1.00 82.62 314 LEU A O 1
ATOM 2513 N N . THR A 1 315 ? 1.591 15.681 -7.965 1.00 70.56 315 THR A N 1
ATOM 2514 C CA . THR A 1 315 ? 2.049 17.068 -8.111 1.00 70.56 315 THR A CA 1
ATOM 2515 C C . THR A 1 315 ? 3.370 17.270 -7.347 1.00 70.56 315 THR A C 1
ATOM 2517 O O . THR A 1 315 ? 3.466 16.846 -6.190 1.00 70.56 315 THR A O 1
ATOM 2520 N N . PRO A 1 316 ? 4.377 17.979 -7.900 1.00 64.00 316 PRO A N 1
ATOM 2521 C CA . PRO A 1 316 ? 5.647 18.233 -7.213 1.00 64.00 316 PRO A CA 1
ATOM 2522 C C . PRO A 1 316 ? 5.491 18.864 -5.822 1.00 64.00 316 PRO A C 1
ATOM 2524 O O . PRO A 1 316 ? 6.314 18.618 -4.948 1.00 64.00 316 PRO A O 1
ATOM 2527 N N . GLY A 1 317 ? 4.425 19.640 -5.590 1.00 60.97 317 GLY A N 1
ATOM 2528 C CA . GLY A 1 317 ? 4.082 20.192 -4.275 1.00 60.97 317 GLY A CA 1
ATOM 2529 C C . GLY A 1 317 ? 3.729 19.135 -3.222 1.00 60.97 317 GLY A C 1
ATOM 2530 O O . GLY A 1 317 ? 4.091 19.302 -2.066 1.00 60.97 317 GLY A O 1
ATOM 2531 N N . MET A 1 318 ? 3.109 18.016 -3.614 1.00 64.56 318 MET A N 1
ATOM 2532 C CA . MET A 1 318 ? 2.745 16.930 -2.690 1.00 64.56 318 MET A CA 1
ATOM 2533 C C . MET A 1 318 ? 3.958 16.128 -2.211 1.00 64.56 318 MET A C 1
ATOM 2535 O O . MET A 1 318 ? 3.944 15.579 -1.114 1.00 64.56 318 MET A O 1
ATOM 2539 N N . LEU A 1 319 ? 5.001 16.048 -3.042 1.00 61.59 319 LEU A N 1
ATOM 2540 C CA . LEU A 1 319 ? 6.240 15.323 -2.747 1.00 61.59 319 LEU A CA 1
ATOM 2541 C C . LEU A 1 319 ? 7.312 16.208 -2.092 1.00 61.59 319 LEU A C 1
ATOM 2543 O O . LEU A 1 319 ? 8.357 15.703 -1.675 1.00 61.59 319 LEU A O 1
ATOM 2547 N N . LYS A 1 320 ? 7.071 17.520 -1.980 1.00 57.31 320 LYS A N 1
ATOM 2548 C CA . LYS A 1 320 ? 7.913 18.427 -1.199 1.00 57.31 320 LYS A CA 1
ATOM 2549 C C . LYS A 1 320 ? 7.563 18.274 0.281 1.00 57.31 320 LYS A C 1
ATOM 2551 O O . LYS A 1 320 ? 6.511 18.711 0.730 1.00 57.31 320 LYS A O 1
ATOM 2556 N N . ARG A 1 321 ? 8.500 17.760 1.078 1.00 48.25 321 ARG A N 1
ATOM 2557 C CA . ARG A 1 321 ? 8.715 18.362 2.400 1.00 48.25 321 ARG A CA 1
ATOM 2558 C C . ARG A 1 321 ? 9.647 19.544 2.191 1.00 48.25 321 ARG A C 1
ATOM 2560 O O . ARG A 1 321 ? 10.701 19.374 1.582 1.00 48.25 321 ARG A O 1
ATOM 2567 N N . HIS A 1 322 ? 9.269 20.722 2.679 1.00 42.53 322 HIS A N 1
ATOM 2568 C CA . HIS A 1 322 ? 10.185 21.854 2.753 1.00 42.53 322 HIS A CA 1
ATOM 2569 C C . HIS A 1 322 ? 11.318 21.500 3.718 1.00 42.53 322 HIS A C 1
ATOM 2571 O O . HIS A 1 322 ? 11.213 21.654 4.929 1.00 42.53 322 HIS A O 1
ATOM 2577 N N . THR A 1 323 ? 12.413 20.995 3.168 1.00 35.94 323 THR A N 1
ATOM 2578 C CA . THR A 1 323 ? 13.727 21.157 3.769 1.00 35.94 323 THR A CA 1
ATOM 2579 C C . THR A 1 323 ? 14.414 22.274 3.011 1.00 35.94 323 THR A C 1
ATOM 2581 O O . THR A 1 323 ? 14.366 22.302 1.784 1.00 35.94 323 THR A O 1
ATOM 2584 N N . HIS A 1 324 ? 15.079 23.164 3.735 1.00 37.06 324 HIS A N 1
ATOM 2585 C CA . HIS A 1 324 ? 15.969 24.222 3.253 1.00 37.06 324 HIS A CA 1
ATOM 2586 C C . HIS A 1 324 ? 17.179 23.714 2.424 1.00 37.06 324 HIS A C 1
ATOM 2588 O O . HIS A 1 324 ? 18.235 24.335 2.408 1.00 37.06 324 HIS A O 1
ATOM 2594 N N . PHE A 1 325 ? 17.056 22.583 1.729 1.00 33.09 325 PHE A N 1
ATOM 2595 C CA . PHE A 1 325 ? 18.101 21.945 0.949 1.00 33.09 325 PHE A CA 1
ATOM 2596 C C . PHE A 1 325 ? 17.657 21.773 -0.505 1.00 33.09 325 PHE A C 1
ATOM 2598 O O . PHE A 1 325 ? 16.920 20.857 -0.849 1.00 33.09 325 PHE A O 1
ATOM 2605 N N . ARG A 1 326 ? 18.196 22.702 -1.302 1.00 33.72 326 ARG A N 1
ATOM 2606 C CA . ARG A 1 326 ? 18.503 22.687 -2.738 1.00 33.72 326 ARG A CA 1
ATOM 2607 C C . ARG A 1 326 ? 17.369 22.467 -3.746 1.00 33.72 326 ARG A C 1
ATOM 2609 O O . ARG A 1 326 ? 16.732 21.426 -3.837 1.00 33.72 326 ARG A O 1
ATOM 2616 N N . ASN A 1 327 ? 17.254 23.491 -4.592 1.00 32.53 327 ASN A N 1
ATOM 2617 C CA . ASN A 1 327 ? 16.641 23.493 -5.909 1.00 32.53 327 ASN A CA 1
ATOM 2618 C C . ASN A 1 327 ? 17.193 22.346 -6.767 1.00 32.53 327 ASN A C 1
ATOM 2620 O O . ASN A 1 327 ? 18.215 22.499 -7.428 1.00 32.53 327 ASN A O 1
ATOM 2624 N N . GLU A 1 328 ? 16.497 21.219 -6.791 1.00 34.00 328 GLU A N 1
ATOM 2625 C CA . GLU A 1 328 ? 16.581 20.278 -7.903 1.00 34.00 328 GLU A CA 1
ATOM 2626 C C . GLU A 1 328 ? 15.228 20.265 -8.601 1.00 34.00 328 GLU A C 1
ATOM 2628 O O . GLU A 1 328 ? 14.258 19.633 -8.171 1.00 34.00 328 GLU A O 1
ATOM 2633 N N . THR A 1 329 ? 15.155 21.052 -9.670 1.00 35.84 329 THR A N 1
ATOM 2634 C CA . THR A 1 329 ? 14.036 21.056 -10.601 1.00 35.84 329 THR A CA 1
ATOM 2635 C C . THR A 1 329 ? 13.937 19.669 -11.231 1.00 35.84 329 THR A C 1
ATOM 2637 O O . THR A 1 329 ? 14.838 19.229 -11.940 1.00 35.84 329 THR A O 1
ATOM 2640 N N . LEU A 1 330 ? 12.838 18.968 -10.953 1.00 37.69 330 LEU A N 1
ATOM 2641 C CA . LEU A 1 330 ? 12.455 17.732 -11.633 1.00 37.69 330 LEU A CA 1
ATOM 2642 C C . LEU A 1 330 ? 12.287 18.022 -13.132 1.00 37.69 330 LEU A C 1
ATOM 2644 O O . LEU A 1 330 ? 11.270 18.581 -13.536 1.00 37.69 330 LEU A O 1
ATOM 2648 N N . VAL A 1 331 ? 13.258 17.626 -13.956 1.00 38.53 331 VAL A N 1
ATOM 2649 C CA . VAL A 1 331 ? 13.060 17.498 -15.406 1.00 38.53 331 VAL A CA 1
ATOM 2650 C C . VAL A 1 331 ? 12.713 16.042 -15.676 1.00 38.53 331 VAL A C 1
ATOM 2652 O O . VAL A 1 331 ? 13.576 15.168 -15.725 1.00 38.53 331 VAL A O 1
ATOM 2655 N N . LEU A 1 332 ? 11.418 15.765 -15.781 1.00 42.59 332 LEU A N 1
ATOM 2656 C CA . LEU A 1 332 ? 10.934 14.461 -16.207 1.00 42.59 332 LEU A CA 1
ATOM 2657 C C . LEU A 1 332 ? 10.935 14.433 -17.746 1.00 42.59 332 LEU A C 1
ATOM 2659 O O . LEU A 1 332 ? 10.377 15.351 -18.342 1.00 42.59 332 LEU A O 1
ATOM 2663 N N . PRO A 1 333 ? 11.495 13.410 -18.414 1.00 36.53 333 PRO A N 1
ATOM 2664 C CA . PRO A 1 333 ? 11.509 13.361 -19.873 1.00 36.53 333 PRO A CA 1
ATOM 2665 C C . PRO A 1 333 ? 10.080 13.299 -20.435 1.00 36.53 333 PRO A C 1
ATOM 2667 O O . PRO A 1 333 ? 9.220 12.574 -19.908 1.00 36.53 333 PRO A O 1
ATOM 2670 N N . ASP A 1 334 ? 9.836 14.094 -21.477 1.00 42.34 334 ASP A N 1
ATOM 2671 C CA . ASP A 1 334 ? 8.551 14.219 -22.164 1.00 42.34 334 ASP A CA 1
ATOM 2672 C C . ASP A 1 334 ? 8.222 12.958 -22.975 1.00 42.34 334 ASP A C 1
ATOM 2674 O O . ASP A 1 334 ? 9.065 12.464 -23.734 1.00 42.34 334 ASP A O 1
ATOM 2678 N N . PRO A 1 335 ? 6.989 12.434 -22.891 1.00 41.56 335 PRO A N 1
ATOM 2679 C CA . PRO A 1 335 ? 6.506 11.434 -23.816 1.00 41.56 335 PRO A CA 1
ATOM 2680 C C . PRO A 1 335 ? 5.704 12.146 -24.909 1.00 41.56 335 PRO A C 1
ATOM 2682 O O . PRO A 1 335 ? 4.507 12.330 -24.746 1.00 41.56 335 PRO A O 1
ATOM 2685 N N . VAL A 1 336 ? 6.370 12.580 -25.985 1.00 41.22 336 VAL A N 1
ATOM 2686 C CA . VAL A 1 336 ? 5.871 12.720 -27.375 1.00 41.22 336 VAL A CA 1
ATOM 2687 C C . VAL A 1 336 ? 6.897 13.543 -28.168 1.00 41.22 336 VAL A C 1
ATOM 2689 O O . VAL A 1 336 ? 7.363 14.595 -27.751 1.00 41.22 336 VAL A O 1
ATOM 2692 N N . SER A 1 337 ? 7.296 12.998 -29.312 1.00 38.12 337 SER A N 1
ATOM 2693 C CA . SER A 1 337 ? 8.393 13.438 -30.174 1.00 38.12 337 SER A CA 1
ATOM 2694 C C . SER A 1 337 ? 8.261 14.853 -30.745 1.00 38.12 337 SER A C 1
ATOM 2696 O O . SER A 1 337 ? 7.198 15.220 -31.243 1.00 38.12 337 SER A O 1
ATOM 2698 N N . LYS A 1 338 ? 9.408 15.504 -30.963 1.00 29.69 338 LYS A N 1
ATOM 2699 C CA . LYS A 1 338 ? 9.729 16.003 -32.308 1.00 29.69 338 LYS A CA 1
ATOM 2700 C C . LYS A 1 338 ? 10.979 15.282 -32.809 1.00 29.69 338 LYS A C 1
ATOM 2702 O O . LYS A 1 338 ? 11.973 15.181 -32.096 1.00 29.69 338 LYS A O 1
ATOM 2707 N N . ALA A 1 339 ? 10.868 14.690 -33.993 1.00 28.89 339 ALA A N 1
ATOM 2708 C CA . ALA A 1 339 ? 11.970 14.054 -34.702 1.00 28.89 339 ALA A CA 1
ATOM 2709 C C . ALA A 1 339 ? 13.103 15.067 -34.962 1.00 28.89 339 ALA A C 1
ATOM 2711 O O . ALA A 1 339 ? 12.806 16.245 -35.172 1.00 28.89 339 ALA A O 1
ATOM 2712 N N . PRO A 1 340 ? 14.379 14.650 -35.002 1.00 30.39 340 PRO A N 1
ATOM 2713 C CA . PRO A 1 340 ? 15.423 15.495 -35.550 1.00 30.39 340 PRO A CA 1
ATOM 2714 C C . PRO A 1 340 ? 15.330 15.440 -37.078 1.00 30.39 340 PRO A C 1
ATOM 2716 O O . PRO A 1 340 ? 15.671 14.433 -37.698 1.00 30.39 340 PRO A O 1
ATOM 2719 N N . THR A 1 341 ? 14.850 16.520 -37.693 1.00 27.58 341 THR A N 1
ATOM 2720 C CA . THR A 1 341 ? 15.060 16.754 -39.123 1.00 27.58 341 THR A CA 1
ATOM 2721 C C . THR A 1 341 ? 16.554 16.969 -39.340 1.00 27.58 341 THR A C 1
ATOM 2723 O O . THR A 1 341 ? 17.126 17.943 -38.854 1.00 27.58 341 THR A O 1
ATOM 2726 N N . GLN A 1 342 ? 17.193 16.042 -40.050 1.00 33.12 342 GLN A N 1
ATOM 2727 C CA . GLN A 1 342 ? 18.460 16.311 -40.719 1.00 33.12 342 GLN A CA 1
ATOM 2728 C C . GLN A 1 342 ? 18.204 17.335 -41.827 1.00 33.12 342 GLN A C 1
ATOM 2730 O O . GLN A 1 342 ? 17.446 17.034 -42.746 1.00 33.12 342 GLN A O 1
ATOM 2735 N N . THR A 1 343 ? 18.887 18.480 -41.789 1.00 25.75 343 THR A N 1
ATOM 2736 C CA . THR A 1 343 ? 19.203 19.221 -43.014 1.00 25.75 343 THR A CA 1
ATOM 2737 C C . THR A 1 343 ? 20.623 19.776 -42.938 1.00 25.75 343 THR A C 1
ATOM 2739 O O . THR A 1 343 ? 21.059 20.312 -41.924 1.00 25.75 343 THR A O 1
ATOM 2742 N N . LEU A 1 344 ? 21.323 19.545 -44.043 1.00 28.17 344 LEU A N 1
ATOM 2743 C CA . LEU A 1 344 ? 22.700 19.849 -44.403 1.00 28.17 344 LEU A CA 1
ATOM 2744 C C . LEU A 1 344 ? 23.127 21.324 -44.265 1.00 28.17 344 LEU A C 1
ATOM 2746 O O . LEU A 1 344 ? 22.340 22.237 -44.484 1.00 28.17 344 LEU A O 1
ATOM 2750 N N . LEU A 1 345 ? 24.427 21.489 -43.982 1.00 26.84 345 LEU A N 1
ATOM 2751 C CA . LEU A 1 345 ? 25.385 22.446 -44.568 1.00 26.84 345 LEU A CA 1
ATOM 2752 C C . LEU A 1 345 ? 24.829 23.565 -45.474 1.00 26.84 345 LEU A C 1
ATOM 2754 O O . LEU A 1 345 ? 24.394 23.277 -46.582 1.00 26.84 345 LEU A O 1
ATOM 2758 N N . THR A 1 346 ? 25.082 24.825 -45.091 1.00 26.14 346 THR A N 1
ATOM 2759 C CA . THR A 1 346 ? 25.685 25.848 -45.977 1.00 26.14 346 THR A CA 1
ATOM 2760 C C . THR A 1 346 ? 26.311 26.986 -45.160 1.00 26.14 346 THR A C 1
ATOM 2762 O O . THR A 1 346 ? 25.880 27.273 -44.048 1.00 26.14 346 THR A O 1
ATOM 2765 N N . ALA A 1 347 ? 27.381 27.559 -45.709 1.00 26.17 347 ALA A N 1
ATOM 2766 C CA . ALA A 1 347 ? 28.330 28.488 -45.098 1.00 26.17 347 ALA A CA 1
ATOM 2767 C C . ALA A 1 347 ? 28.003 29.983 -45.325 1.00 26.17 347 ALA A C 1
ATOM 2769 O O . ALA A 1 347 ? 27.180 30.294 -46.181 1.00 26.17 347 ALA A O 1
ATOM 2770 N N . ALA A 1 348 ? 28.792 30.842 -44.647 1.00 26.31 348 ALA A N 1
ATOM 2771 C CA . ALA A 1 348 ? 29.020 32.291 -44.858 1.00 26.31 348 ALA A CA 1
ATOM 2772 C C . ALA A 1 348 ? 27.855 33.225 -44.433 1.00 26.31 348 ALA A C 1
ATOM 2774 O O . ALA A 1 348 ? 26.701 32.865 -44.602 1.00 26.31 348 ALA A O 1
ATOM 2775 N N . SER A 1 349 ? 28.023 34.421 -43.852 1.00 26.14 349 SER A N 1
ATOM 2776 C CA . SER A 1 349 ? 29.161 35.337 -43.648 1.00 26.14 349 SER A CA 1
ATOM 2777 C C . SER A 1 349 ? 28.753 36.484 -42.690 1.00 26.14 349 SER A C 1
ATOM 2779 O O . SER A 1 349 ? 27.583 36.846 -42.640 1.00 26.14 349 SER A O 1
ATOM 2781 N N . ASP A 1 350 ? 29.759 37.081 -42.041 1.00 25.44 350 ASP A N 1
ATOM 2782 C CA . ASP A 1 350 ? 29.952 38.520 -41.767 1.00 25.44 350 ASP A CA 1
ATOM 2783 C C . ASP A 1 350 ? 29.202 39.342 -40.681 1.00 25.44 350 ASP A C 1
ATOM 2785 O O . ASP A 1 350 ? 27.989 39.514 -40.655 1.00 25.44 350 ASP A O 1
ATOM 2789 N N . THR A 1 351 ? 30.075 40.022 -39.911 1.00 28.34 351 THR A N 1
ATOM 2790 C CA . THR A 1 351 ? 30.059 41.421 -39.416 1.00 28.34 351 THR A CA 1
ATOM 2791 C C . THR A 1 351 ? 29.231 41.859 -38.196 1.00 28.34 351 THR A C 1
ATOM 2793 O O . THR A 1 351 ? 28.026 42.047 -38.250 1.00 28.34 351 THR A O 1
ATOM 2796 N N . GLN A 1 352 ? 29.989 42.136 -37.123 1.00 27.20 352 GLN A N 1
ATOM 2797 C CA . GLN A 1 352 ? 30.128 43.422 -36.408 1.00 27.20 352 GLN A CA 1
ATOM 2798 C C . GLN A 1 352 ? 28.896 44.202 -35.885 1.00 27.20 352 GLN A C 1
ATOM 2800 O O . GLN A 1 352 ? 28.182 44.855 -36.631 1.00 27.20 352 GLN A O 1
ATOM 2805 N N . ASP A 1 353 ? 28.895 44.319 -34.549 1.00 26.30 353 ASP A N 1
ATOM 2806 C CA . ASP A 1 353 ? 29.030 45.575 -33.780 1.00 26.30 353 ASP A CA 1
ATOM 2807 C C . ASP A 1 353 ? 27.779 46.355 -33.308 1.00 26.30 353 ASP A C 1
ATOM 2809 O O . ASP A 1 353 ? 26.781 46.512 -34.004 1.00 26.30 353 ASP A O 1
ATOM 2813 N N . LYS A 1 354 ? 27.981 46.941 -32.114 1.00 29.59 354 LYS A N 1
ATOM 2814 C CA . LYS A 1 354 ? 27.264 48.006 -31.386 1.00 29.59 354 LYS A CA 1
ATOM 2815 C C . LYS A 1 354 ? 26.191 47.627 -30.364 1.00 29.59 354 LYS A C 1
ATOM 2817 O O . LYS A 1 354 ? 25.143 47.066 -30.661 1.00 29.59 354 LYS A O 1
ATOM 2822 N N . GLY A 1 355 ? 26.481 48.035 -29.127 1.00 24.34 355 GLY A N 1
ATOM 2823 C CA . GLY A 1 355 ? 25.549 48.099 -28.011 1.00 24.34 355 GLY A CA 1
ATOM 2824 C C . GLY A 1 355 ? 25.093 49.520 -27.673 1.00 24.34 355 GLY A C 1
ATOM 2825 O O . GLY A 1 355 ? 25.378 50.469 -28.399 1.00 24.34 355 GLY A O 1
ATOM 2826 N N . VAL A 1 356 ? 24.497 49.594 -26.476 1.00 27.53 356 VAL A N 1
ATOM 2827 C CA . VAL A 1 356 ? 24.116 50.773 -25.672 1.00 27.53 356 VAL A CA 1
ATOM 2828 C C . VAL A 1 356 ? 22.873 51.524 -26.176 1.00 27.53 356 VAL A C 1
ATOM 2830 O O . VAL A 1 356 ? 22.897 52.090 -27.257 1.00 27.53 356 VAL A O 1
ATOM 2833 N N . THR A 1 357 ? 21.782 51.518 -25.398 1.00 26.92 357 THR A N 1
ATOM 2834 C CA . THR A 1 357 ? 21.389 52.589 -24.445 1.00 26.92 357 THR A CA 1
ATOM 2835 C C . THR A 1 357 ? 20.045 52.255 -23.795 1.00 26.92 357 THR A C 1
ATOM 2837 O O . THR A 1 357 ? 19.108 51.822 -24.462 1.00 26.92 357 THR A O 1
ATOM 2840 N N . THR A 1 358 ? 19.998 52.452 -22.481 1.00 28.59 358 THR A N 1
ATOM 2841 C CA . THR A 1 358 ? 18.810 52.627 -21.644 1.00 28.59 358 THR A CA 1
ATOM 2842 C C . THR A 1 358 ? 18.161 53.985 -21.913 1.00 28.59 358 THR A C 1
ATOM 2844 O O . THR A 1 358 ? 18.847 54.897 -22.370 1.00 28.59 358 THR A O 1
ATOM 2847 N N . ASP A 1 359 ? 16.862 54.091 -21.642 1.00 27.98 359 ASP A N 1
ATOM 2848 C CA . ASP A 1 359 ? 16.224 55.083 -20.755 1.00 27.98 359 ASP A CA 1
ATOM 2849 C C . ASP A 1 359 ? 14.736 55.200 -21.125 1.00 27.98 359 ASP A C 1
ATOM 2851 O O . ASP A 1 359 ? 14.379 55.137 -22.299 1.00 27.98 359 ASP A O 1
ATOM 2855 N N . ASP A 1 360 ? 13.870 55.239 -20.109 1.00 29.64 360 ASP A N 1
ATOM 2856 C CA . ASP A 1 360 ? 12.829 56.268 -19.960 1.00 29.64 360 ASP A CA 1
ATOM 2857 C C . ASP A 1 36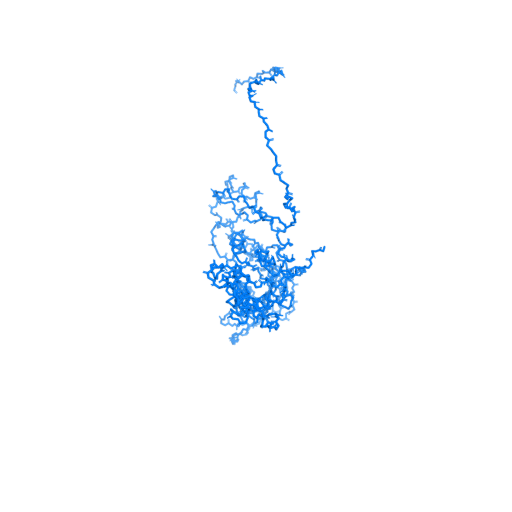0 ? 11.966 55.954 -18.722 1.00 29.64 360 ASP A C 1
ATOM 2859 O O . ASP A 1 360 ? 10.981 55.213 -18.761 1.00 29.64 360 ASP A O 1
ATOM 2863 N N . ASP A 1 361 ? 12.397 56.539 -17.600 1.00 30.19 361 ASP A N 1
ATOM 2864 C CA . ASP A 1 361 ? 11.545 56.991 -16.495 1.00 30.19 361 ASP A CA 1
ATOM 2865 C C . ASP A 1 361 ? 10.689 58.171 -16.963 1.00 30.19 361 ASP A C 1
ATOM 2867 O O . ASP A 1 361 ? 11.146 58.941 -17.804 1.00 30.19 361 ASP A O 1
ATOM 2871 N N . THR A 1 362 ? 9.495 58.347 -16.378 1.00 33.81 362 THR A N 1
ATOM 2872 C CA . THR A 1 362 ? 8.729 59.611 -16.189 1.00 33.81 362 THR A CA 1
ATOM 2873 C C . THR A 1 362 ? 7.280 59.230 -15.783 1.00 33.81 362 THR A C 1
ATOM 2875 O O . THR A 1 362 ? 6.695 58.360 -16.413 1.00 33.81 362 THR A O 1
ATOM 2878 N N . LEU A 1 363 ? 6.582 59.740 -14.754 1.00 31.39 363 LEU A N 1
ATOM 2879 C CA . LEU A 1 363 ? 6.608 61.000 -13.996 1.00 31.39 363 LEU A CA 1
ATOM 2880 C C . LEU A 1 363 ? 5.817 60.871 -12.666 1.00 31.39 363 LEU A C 1
ATOM 2882 O O . LEU A 1 363 ? 4.742 60.274 -12.656 1.00 31.39 363 LEU A O 1
ATOM 2886 N N . LEU A 1 364 ? 6.350 61.555 -11.639 1.00 33.66 364 LEU A N 1
ATOM 2887 C CA . LEU A 1 364 ? 5.713 62.511 -10.698 1.00 33.66 364 LEU A CA 1
ATOM 2888 C C . LEU A 1 364 ? 4.677 62.005 -9.673 1.00 33.66 364 LEU A C 1
ATOM 2890 O O . LEU A 1 364 ? 3.677 61.392 -10.026 1.00 33.66 364 LEU A O 1
ATOM 2894 N N . GLU A 1 365 ? 4.949 62.138 -8.362 1.00 33.22 365 GLU A N 1
ATOM 2895 C CA . GLU A 1 365 ? 4.865 63.379 -7.531 1.00 33.22 365 GLU A CA 1
ATOM 2896 C C . GLU A 1 365 ? 3.395 63.853 -7.398 1.00 33.22 365 GLU A C 1
ATOM 2898 O O . GLU A 1 365 ? 2.676 63.926 -8.383 1.00 33.22 365 GLU A O 1
ATOM 2903 N N . GLU A 1 366 ? 2.823 64.196 -6.242 1.00 33.59 366 GLU A N 1
ATOM 2904 C CA . GLU A 1 366 ? 3.381 64.574 -4.947 1.00 33.59 366 GLU A CA 1
ATOM 2905 C C . GLU A 1 366 ? 2.234 64.827 -3.933 1.00 33.59 366 GLU A C 1
ATOM 2907 O O . GLU A 1 366 ? 1.112 65.127 -4.340 1.00 33.59 366 GLU A O 1
ATOM 2912 N N . LEU A 1 367 ? 2.598 64.827 -2.638 1.00 34.00 367 LEU A N 1
ATOM 2913 C CA . LEU A 1 367 ? 2.020 65.588 -1.505 1.00 34.00 367 LEU A CA 1
ATOM 2914 C C . LEU A 1 367 ? 0.635 65.157 -0.973 1.00 34.00 367 LEU A C 1
ATOM 2916 O O . LEU A 1 367 ? -0.279 64.828 -1.713 1.00 34.00 367 LEU A O 1
ATOM 2920 N N . SER A 1 368 ? 0.380 65.111 0.338 1.00 31.83 368 SER A N 1
ATOM 2921 C CA . SER A 1 368 ? 0.865 65.936 1.460 1.00 31.83 368 SER A CA 1
ATOM 2922 C C . SER A 1 368 ? 0.733 65.136 2.779 1.00 31.83 368 SER A C 1
ATOM 2924 O O . SER A 1 368 ? -0.266 64.442 2.959 1.00 31.83 368 SER A O 1
ATOM 2926 N N . GLU A 1 369 ? 1.768 65.060 3.632 1.00 35.97 369 GLU A N 1
ATOM 2927 C CA . GLU A 1 369 ? 1.923 65.836 4.893 1.00 35.97 369 GLU A CA 1
ATOM 2928 C C . GLU A 1 369 ? 0.718 65.744 5.854 1.00 35.97 369 GLU A C 1
ATOM 2930 O O . GLU A 1 369 ? -0.415 65.939 5.444 1.00 35.97 369 GLU A O 1
ATOM 2935 N N . THR A 1 370 ? 0.794 65.523 7.167 1.00 34.78 370 THR A N 1
ATOM 2936 C CA . THR A 1 370 ? 1.780 65.671 8.261 1.00 34.78 370 THR A CA 1
ATOM 2937 C C . THR A 1 370 ? 1.128 64.947 9.472 1.00 34.78 370 THR A C 1
ATOM 2939 O O . THR A 1 370 ? -0.087 64.783 9.497 1.00 34.78 370 THR A O 1
ATOM 2942 N N . SER A 1 371 ? 1.796 64.372 10.475 1.00 32.09 371 SER A N 1
ATOM 2943 C CA . SER A 1 371 ? 2.419 65.008 11.650 1.00 32.09 371 SER A CA 1
ATOM 2944 C C . SER A 1 371 ? 2.303 63.971 12.789 1.00 32.09 371 SER A C 1
ATOM 2946 O O . SER A 1 371 ? 1.237 63.387 12.984 1.00 32.09 371 SER A O 1
ATOM 2948 N N . VAL A 1 372 ? 3.385 63.736 13.533 1.00 45.50 372 VAL A N 1
ATOM 2949 C CA . VAL A 1 372 ? 3.387 63.033 14.826 1.00 45.50 372 VAL A CA 1
ATOM 2950 C C . VAL A 1 372 ? 3.906 64.019 15.865 1.00 45.50 372 VAL A C 1
ATOM 2952 O O . VAL A 1 372 ? 4.948 64.637 15.651 1.00 45.50 372 VAL A O 1
ATOM 2955 N N . GLY A 1 373 ? 3.217 64.124 17.000 1.00 44.28 373 GLY A N 1
ATOM 2956 C CA . GLY A 1 373 ? 3.724 64.802 18.191 1.00 44.28 373 GLY A CA 1
ATOM 2957 C C . GLY A 1 373 ? 2.650 64.966 19.263 1.00 44.28 373 GLY A C 1
ATOM 2958 O O . GLY A 1 373 ? 1.793 65.837 19.131 1.00 44.28 373 GLY A O 1
ATOM 2959 N N . GLY A 1 374 ? 2.716 64.139 20.311 1.00 36.81 374 GLY A N 1
ATOM 2960 C CA . GLY A 1 374 ? 1.843 64.183 21.489 1.00 36.81 374 GLY A CA 1
ATOM 2961 C C . GLY A 1 374 ? 1.805 62.857 22.224 1.00 36.81 374 GLY A C 1
ATOM 2962 O O . GLY A 1 374 ? 0.948 62.034 21.841 1.00 36.81 374 GLY A O 1
#

InterPro domains:
  IPR002501 Pseudouridine synthase II, N-terminal [PF01509] (117-249)
  IPR020103 Pseudouridine synthase, catalytic domain superfamily [SSF55120] (14-293)
  IPR039048 Mitochondrial pseudouridylate synthase Trub2 [PTHR13195] (1-341)